Protein AF-A0A2N8KWW8-F1 (afdb_monomer)

Organism: NCBI:txid2070761

Foldseek 3Di:
DADPVCQVVADPDLPFLQQAQLCCVVVSGRDPLSCLSSLLVVVLLVQVCVVPVCQQVVQLADPRHSRGGNLCLQQVLQDPSLVVQCVDPVRVLSSQLSNQCSPDPVVQRDHNVCSVVVHSRDDDPDGRHNPNPPPPDDRFFDDDSAAEAEQADLVRLQVQQQHWHKYKAAFADWDWDADPPVRAIWIKGWRDPQLERGEIETEGNQLVVAAPDDDDRVSHRFMKIFTAHWHHWDWDDDPVGIGIYIYGYRNHHSRMDTDHPVVSVRVNVGGPPPDDDHDQHPVNVVVVVVVVVDPPPPPDDDDDDDDDDDDDDDDDDDDDDDDDPVRVVVVVVVVPDDDDDDDDDDDDDDDDDDDDDDDDDDDDDDDDDDDDDDDDDDDDPVVVVVVVVPD

Sequence (391 aa):
MYVDEIKDLGSAEAGHLNFQHPQRKSANPFGPTLDRFSLISLYVALKALRADQSLWRTTNSEVDAILFRANDFADPRSSPVFALLAANSALAADAKNFAVVCMASIANAPSLADFIAGRSIPQTTSAIAFNGTAANAPKLGYIGAYDVLSGSDYEQCLKHVGDKVEVIGRIVEVNLARIKGSNKPYIFVNFGNWRGQIFKAAIWPEGMAVLKNRPDKSWEGKWVSITGMMDPPYSKTTSRFSYTHLSINITANGQMTLISEAEAQRRMAGPGVGSRPPIASNQDALARIKDQAMPTRAAPAPRPSAPVPQYAAPTPRLASPPLTPNEAILAKIRATAPPAPTAQQPTARRAPSAPPTSQPRYTQRPPMPPSAGSHQQPEGFLSKLFKFLFK

Structure (mmCIF, N/CA/C/O backbone):
data_AF-A0A2N8KWW8-F1
#
_entry.id   AF-A0A2N8KWW8-F1
#
loop_
_atom_site.group_PDB
_atom_site.id
_atom_site.type_symbol
_atom_site.label_atom_id
_atom_site.label_alt_id
_atom_site.label_comp_id
_atom_site.label_asym_id
_atom_site.label_entity_id
_atom_site.label_seq_id
_atom_site.pdbx_PDB_ins_code
_atom_site.Cartn_x
_atom_site.Cartn_y
_atom_site.Cartn_z
_atom_site.occupancy
_atom_site.B_iso_or_equiv
_atom_site.auth_seq_id
_atom_site.auth_comp_id
_atom_site.auth_asym_id
_atom_site.auth_atom_id
_atom_site.pdbx_PDB_model_num
ATOM 1 N N . MET A 1 1 ? -2.263 -19.038 12.537 1.00 75.06 1 MET A N 1
ATOM 2 C CA . MET A 1 1 ? -3.276 -19.784 13.317 1.00 75.06 1 MET A CA 1
ATOM 3 C C . MET A 1 1 ? -2.716 -20.013 14.712 1.00 75.06 1 MET A C 1
ATOM 5 O O . MET A 1 1 ? -1.530 -20.305 14.809 1.00 75.06 1 MET A O 1
ATOM 9 N N . TYR A 1 2 ? -3.516 -19.816 15.760 1.00 84.38 2 TYR A N 1
ATOM 10 C CA . TYR A 1 2 ? -3.103 -20.076 17.143 1.00 84.38 2 TYR A CA 1
ATOM 11 C C . TYR A 1 2 ? -3.263 -21.554 17.494 1.00 84.38 2 TYR A C 1
ATOM 13 O O . TYR A 1 2 ? -4.260 -22.161 17.108 1.00 84.38 2 TYR A O 1
ATOM 21 N N . VAL A 1 3 ? -2.301 -22.089 18.240 1.00 86.94 3 VAL A N 1
ATOM 22 C CA . VAL A 1 3 ? -2.318 -23.442 18.803 1.00 86.94 3 VAL A CA 1
ATOM 23 C C . VAL A 1 3 ? -1.816 -23.320 20.240 1.00 86.94 3 VAL A C 1
ATOM 25 O O . VAL A 1 3 ? -0.727 -22.786 20.462 1.00 86.94 3 VAL A O 1
ATOM 28 N N . ASP A 1 4 ? -2.629 -23.744 21.207 1.00 89.69 4 ASP A N 1
ATOM 29 C CA . ASP A 1 4 ? -2.389 -23.482 22.634 1.00 89.69 4 ASP A CA 1
ATOM 30 C C . ASP A 1 4 ? -1.141 -24.210 23.151 1.00 89.69 4 ASP A C 1
ATOM 32 O O . ASP A 1 4 ? -0.355 -23.661 23.922 1.00 89.69 4 ASP A O 1
ATOM 36 N N . GLU A 1 5 ? -0.893 -25.409 22.626 1.00 92.75 5 GLU A N 1
ATOM 37 C CA . GLU A 1 5 ? 0.205 -26.302 22.994 1.00 92.75 5 GLU A CA 1
ATOM 38 C C . GLU A 1 5 ? 1.595 -25.734 22.670 1.00 92.75 5 GLU A C 1
ATOM 40 O O . GLU A 1 5 ? 2.597 -26.213 23.200 1.00 92.75 5 GLU A O 1
ATOM 45 N N . ILE A 1 6 ? 1.674 -24.718 21.804 1.00 88.56 6 ILE A N 1
ATOM 46 C CA . ILE A 1 6 ? 2.929 -24.070 21.397 1.00 88.56 6 ILE A CA 1
ATOM 47 C C . ILE A 1 6 ? 2.958 -22.574 21.725 1.00 88.56 6 ILE A C 1
ATOM 49 O O . ILE A 1 6 ? 3.754 -21.832 21.148 1.00 88.56 6 ILE A O 1
ATOM 53 N N . LYS A 1 7 ? 2.110 -22.115 22.656 1.00 85.81 7 LYS A N 1
ATOM 54 C CA . LYS A 1 7 ? 1.963 -20.688 22.984 1.00 85.81 7 LYS A CA 1
ATOM 55 C C . LYS A 1 7 ? 3.281 -19.983 23.351 1.00 85.81 7 LYS A C 1
ATOM 57 O O . LYS A 1 7 ? 3.486 -18.820 23.011 1.00 85.81 7 LYS A O 1
ATOM 62 N N . ASP A 1 8 ? 4.202 -20.716 23.975 1.00 86.75 8 ASP A N 1
ATOM 63 C CA . ASP A 1 8 ? 5.482 -20.191 24.460 1.00 86.75 8 ASP A CA 1
ATOM 64 C C . ASP A 1 8 ? 6.539 -20.022 23.349 1.00 86.75 8 ASP A C 1
ATOM 66 O O . ASP A 1 8 ? 7.590 -19.429 23.583 1.00 86.75 8 ASP A O 1
ATOM 70 N N . LEU A 1 9 ? 6.280 -20.521 22.130 1.00 84.38 9 LEU A N 1
ATOM 71 C CA . LEU A 1 9 ? 7.201 -20.388 20.990 1.00 84.38 9 LEU A CA 1
ATOM 72 C C . LEU A 1 9 ? 7.081 -19.039 20.265 1.00 84.38 9 LEU A C 1
ATOM 74 O O . LEU A 1 9 ? 7.962 -18.683 19.480 1.00 84.38 9 LEU A O 1
ATOM 78 N N . GLY A 1 10 ? 6.013 -18.279 20.521 1.00 80.81 10 GLY A N 1
ATOM 79 C CA . GLY A 1 10 ? 5.734 -17.035 19.808 1.00 80.81 10 GLY A CA 1
ATOM 80 C C . GLY A 1 10 ? 5.304 -17.249 18.350 1.00 80.81 10 GLY A C 1
ATOM 81 O O . GLY A 1 10 ? 5.198 -18.369 17.849 1.00 80.81 10 GLY A O 1
ATOM 82 N N . SER A 1 11 ? 5.023 -16.150 17.647 1.00 83.31 11 SER A N 1
ATOM 83 C CA . SER A 1 11 ? 4.563 -16.203 16.256 1.00 83.31 11 SER A CA 1
ATOM 84 C C . SER A 1 11 ? 5.757 -16.325 15.306 1.00 83.31 11 SER A C 1
ATOM 86 O O . SER A 1 11 ? 6.591 -15.424 15.244 1.00 83.31 11 SER A O 1
ATOM 88 N N . ALA A 1 12 ? 5.826 -17.409 14.528 1.00 81.38 12 ALA A N 1
ATOM 89 C CA . ALA A 1 12 ? 6.840 -17.567 13.475 1.00 81.38 12 ALA A CA 1
ATOM 90 C C . ALA A 1 12 ? 6.579 -16.649 12.263 1.00 81.38 12 ALA A C 1
ATOM 92 O O . ALA A 1 12 ? 7.508 -16.211 11.589 1.00 81.38 12 ALA A O 1
ATOM 93 N N . GLU A 1 13 ? 5.308 -16.318 12.019 1.00 79.88 13 GLU A N 1
ATOM 94 C CA . GLU A 1 13 ? 4.872 -15.394 10.975 1.00 79.88 13 GLU A CA 1
ATOM 95 C C . GLU A 1 13 ? 4.011 -14.290 11.589 1.00 79.88 13 GLU A C 1
ATOM 97 O O . GLU A 1 13 ? 3.099 -14.557 12.373 1.00 79.88 13 GLU A O 1
ATOM 102 N N . ALA A 1 14 ? 4.278 -13.035 11.234 1.00 80.12 14 ALA A N 1
ATOM 103 C CA . ALA A 1 14 ? 3.479 -11.904 11.708 1.00 80.12 14 ALA A CA 1
ATOM 104 C C . ALA A 1 14 ? 2.220 -11.661 10.848 1.00 80.12 14 ALA A C 1
ATOM 106 O O . ALA A 1 14 ? 1.288 -10.992 11.295 1.00 80.12 14 ALA A O 1
ATOM 107 N N . GLY A 1 15 ? 2.181 -12.210 9.626 1.00 86.00 15 GLY A N 1
ATOM 108 C CA . GLY A 1 15 ? 1.175 -11.917 8.601 1.00 86.00 15 GLY A CA 1
ATOM 109 C C . GLY A 1 15 ? 1.535 -10.691 7.751 1.00 86.00 15 GLY A C 1
ATOM 110 O O . GLY A 1 15 ? 2.679 -10.237 7.750 1.00 86.00 15 GLY A O 1
ATOM 111 N N . HIS A 1 16 ? 0.556 -10.117 7.049 1.00 89.81 16 HIS A N 1
ATOM 112 C CA . HIS A 1 16 ? 0.777 -8.966 6.167 1.00 89.81 16 HIS A CA 1
ATOM 113 C C . HIS A 1 16 ? 0.700 -7.623 6.917 1.00 89.81 16 HIS A C 1
ATOM 115 O O . HIS A 1 16 ? -0.252 -7.368 7.656 1.00 89.81 16 HIS A O 1
ATOM 121 N N . LEU A 1 17 ? 1.680 -6.739 6.704 1.00 91.50 17 LEU A N 1
ATOM 122 C CA . LEU A 1 17 ? 1.886 -5.522 7.506 1.00 91.50 17 LEU A CA 1
ATOM 123 C C . LEU A 1 17 ? 0.713 -4.529 7.443 1.00 91.50 17 LEU A C 1
ATOM 125 O O . LEU A 1 17 ? 0.381 -3.892 8.438 1.00 91.50 17 LEU A O 1
ATOM 129 N N . ASN A 1 18 ? 0.032 -4.451 6.296 1.00 94.25 18 ASN A N 1
ATOM 130 C CA . ASN A 1 18 ? -1.143 -3.587 6.100 1.00 94.25 18 ASN A CA 1
ATOM 131 C C . ASN A 1 18 ? -2.413 -4.067 6.829 1.00 94.25 18 ASN A C 1
ATOM 133 O O . ASN A 1 18 ? -3.456 -3.436 6.703 1.00 94.25 18 ASN A O 1
ATOM 137 N N . PHE A 1 19 ? -2.332 -5.149 7.608 1.00 94.88 19 PHE A N 1
ATOM 138 C CA . PHE A 1 19 ? -3.419 -5.641 8.463 1.00 94.88 19 PHE A CA 1
ATOM 139 C C . PHE A 1 19 ? -2.956 -5.876 9.908 1.00 94.88 19 PHE A C 1
ATOM 141 O O . PHE A 1 19 ? -3.649 -6.533 10.685 1.00 94.88 19 PHE A O 1
ATOM 148 N N . GLN A 1 20 ? -1.777 -5.367 10.279 1.00 93.75 20 GLN A N 1
ATOM 149 C CA . GLN A 1 20 ? -1.194 -5.552 11.604 1.00 93.75 20 GLN A CA 1
ATOM 150 C C . GLN A 1 20 ? -1.274 -4.292 12.452 1.00 93.75 20 GLN A C 1
ATOM 152 O O . GLN A 1 20 ? -1.068 -3.176 11.980 1.00 93.75 20 GLN A O 1
ATOM 157 N N . HIS A 1 21 ? -1.484 -4.506 13.747 1.00 95.25 21 HIS A N 1
ATOM 158 C CA . HIS A 1 21 ? -1.333 -3.463 14.747 1.00 95.25 21 HIS A CA 1
ATOM 159 C C . HIS A 1 21 ? 0.135 -2.989 14.801 1.00 95.25 21 HIS A C 1
ATOM 161 O O . HIS A 1 21 ? 1.027 -3.841 14.719 1.00 95.25 21 HIS A O 1
ATOM 167 N N . PRO A 1 22 ? 0.430 -1.692 15.031 1.00 93.31 22 PRO A N 1
ATOM 168 C CA . PRO A 1 22 ? 1.807 -1.173 15.049 1.00 93.31 22 PRO A CA 1
ATOM 169 C C . PRO A 1 22 ? 2.757 -1.908 16.011 1.00 93.31 22 PRO A C 1
ATOM 171 O O . PRO A 1 22 ? 3.926 -2.124 15.706 1.00 93.31 22 PRO A O 1
ATOM 174 N N . GLN A 1 23 ? 2.244 -2.359 17.159 1.00 92.44 23 GLN A N 1
ATOM 175 C CA . GLN A 1 23 ? 3.013 -3.123 18.155 1.00 92.44 23 GLN A CA 1
ATOM 176 C C . GLN A 1 23 ? 3.113 -4.633 17.872 1.00 92.44 23 GLN A C 1
ATOM 178 O O . GLN A 1 23 ? 3.723 -5.353 18.656 1.00 92.44 23 GLN A O 1
ATOM 183 N N . ARG A 1 24 ? 2.516 -5.156 16.788 1.00 91.06 24 ARG A N 1
ATOM 184 C CA . ARG A 1 24 ? 2.456 -6.609 16.532 1.00 91.06 24 ARG A CA 1
ATOM 185 C C . ARG A 1 24 ? 3.843 -7.240 16.493 1.00 91.06 24 ARG A C 1
ATOM 187 O O . ARG A 1 24 ? 4.048 -8.286 17.099 1.00 91.06 24 ARG A O 1
ATOM 194 N N . LYS A 1 25 ? 4.785 -6.592 15.804 1.00 87.62 25 LYS A N 1
ATOM 195 C CA . LYS A 1 25 ? 6.151 -7.098 15.646 1.00 87.62 25 LYS A CA 1
ATOM 196 C C . LYS A 1 25 ? 6.920 -7.108 16.968 1.00 87.62 25 LYS A C 1
ATOM 198 O O . LYS A 1 25 ? 7.564 -8.102 17.273 1.00 87.62 25 LYS A O 1
ATOM 203 N N . SER A 1 26 ? 6.866 -6.018 17.733 1.00 87.62 26 SER A N 1
ATOM 204 C CA . SER A 1 26 ? 7.620 -5.893 18.986 1.00 87.62 26 SER A CA 1
ATOM 205 C C . SER A 1 26 ? 7.031 -6.737 20.114 1.00 87.62 26 SER A C 1
ATOM 207 O O . SER A 1 26 ? 7.785 -7.309 20.891 1.00 87.62 26 SER A O 1
ATOM 209 N N . ALA A 1 27 ? 5.703 -6.847 20.191 1.00 88.25 27 ALA A N 1
ATOM 210 C CA . ALA A 1 27 ? 5.035 -7.662 21.201 1.00 88.25 27 ALA A CA 1
ATOM 211 C C . ALA A 1 27 ? 5.048 -9.166 20.872 1.00 88.25 27 ALA A C 1
ATOM 213 O O . ALA A 1 27 ? 4.848 -9.970 21.774 1.00 88.25 27 ALA A O 1
ATOM 214 N N . ASN A 1 28 ? 5.230 -9.532 19.593 1.00 88.50 28 ASN A N 1
ATOM 215 C CA . ASN A 1 28 ? 5.163 -10.899 19.063 1.00 88.50 28 ASN A CA 1
ATOM 216 C C . ASN A 1 28 ? 4.074 -11.778 19.726 1.00 88.50 28 ASN A C 1
ATOM 218 O O . ASN A 1 28 ? 4.371 -12.872 20.213 1.00 88.50 28 ASN A O 1
ATOM 222 N N . PRO A 1 29 ? 2.813 -11.305 19.803 1.00 86.00 29 PRO A N 1
ATOM 223 C CA . PRO A 1 29 ? 1.787 -12.021 20.534 1.00 86.00 29 PRO A CA 1
ATOM 224 C C . PRO A 1 29 ? 1.451 -13.320 19.811 1.00 86.00 29 PRO A C 1
ATOM 226 O O . PRO A 1 29 ? 1.220 -13.340 18.598 1.00 86.00 29 PRO A O 1
ATOM 229 N N . PHE A 1 30 ? 1.350 -14.391 20.584 1.00 88.75 30 PHE A N 1
ATOM 230 C CA . PHE A 1 30 ? 0.901 -15.681 20.098 1.00 88.75 30 PHE A CA 1
ATOM 231 C C . PHE A 1 30 ? -0.111 -16.251 21.094 1.00 88.75 30 PHE A C 1
ATOM 233 O O . PHE A 1 30 ? 0.218 -16.912 22.070 1.00 88.75 30 PHE A O 1
ATOM 240 N N . GLY A 1 31 ? -1.365 -15.865 20.878 1.00 89.25 31 GLY A N 1
ATOM 241 C CA . GLY A 1 31 ? -2.487 -16.118 21.776 1.00 89.25 31 GLY A CA 1
ATOM 242 C C . GLY A 1 31 ? -3.810 -16.028 21.017 1.00 89.25 31 GLY A C 1
ATOM 243 O O . GLY A 1 31 ? -3.828 -15.499 19.905 1.00 89.25 31 GLY A O 1
ATOM 244 N N . PRO A 1 32 ? -4.943 -16.437 21.608 1.00 90.12 32 PRO A N 1
ATOM 245 C CA . PRO A 1 32 ? -6.244 -16.501 20.927 1.00 90.12 32 PRO A CA 1
ATOM 246 C C . PRO A 1 32 ? -6.781 -15.135 20.457 1.00 90.12 32 PRO A C 1
ATOM 248 O O . PRO A 1 32 ? -7.783 -15.053 19.753 1.00 90.12 32 PRO A O 1
ATOM 251 N N . THR A 1 33 ? -6.134 -14.039 20.851 1.00 91.69 33 THR A N 1
ATOM 252 C CA . THR A 1 33 ? -6.513 -12.664 20.518 1.00 91.69 33 THR A CA 1
ATOM 253 C C . THR A 1 33 ? -5.731 -12.079 19.341 1.00 91.69 33 THR A C 1
ATOM 255 O O . THR A 1 33 ? -5.998 -10.938 18.959 1.00 91.69 33 THR A O 1
ATOM 258 N N . LEU A 1 34 ? -4.794 -12.832 18.744 1.00 89.81 34 LEU A N 1
ATOM 259 C CA . LEU A 1 34 ? -3.840 -12.309 17.757 1.00 89.81 34 LEU A CA 1
ATOM 260 C C . LEU A 1 34 ? -4.501 -11.668 16.520 1.00 89.81 34 LEU A C 1
ATOM 262 O O . LEU A 1 34 ? -3.946 -10.732 15.948 1.00 89.81 34 LEU A O 1
ATOM 266 N N . ASP A 1 35 ? -5.695 -12.130 16.139 1.00 92.69 35 ASP A N 1
ATOM 267 C CA . ASP A 1 35 ? -6.401 -11.706 14.923 1.00 92.69 35 ASP A CA 1
ATOM 268 C C . ASP A 1 35 ? -7.452 -10.615 15.179 1.00 92.69 35 ASP A C 1
ATOM 270 O O . ASP A 1 35 ? -8.129 -10.159 14.262 1.00 92.69 35 ASP A O 1
ATOM 274 N N . ARG A 1 36 ? -7.600 -10.138 16.422 1.00 95.75 36 ARG A N 1
ATOM 275 C CA . ARG A 1 36 ? -8.601 -9.109 16.751 1.00 95.75 36 ARG A CA 1
ATOM 276 C C . ARG A 1 36 ? -8.416 -7.833 15.934 1.00 95.75 36 ARG A C 1
ATOM 278 O O . ARG A 1 36 ? -9.376 -7.317 15.368 1.00 95.75 36 ARG A O 1
ATOM 285 N N . PHE A 1 37 ? -7.179 -7.349 15.834 1.00 96.81 37 PHE A N 1
ATOM 286 C CA . PHE A 1 37 ? -6.881 -6.128 15.089 1.00 96.81 37 PHE A CA 1
ATOM 287 C C . PHE A 1 37 ? -7.155 -6.274 13.587 1.00 96.81 37 PHE A C 1
ATOM 289 O O . PHE A 1 37 ? -7.789 -5.401 12.997 1.00 96.81 37 PHE A O 1
ATOM 296 N N . SER A 1 38 ? -6.706 -7.372 12.969 1.00 95.62 38 SER A N 1
ATOM 297 C CA . SER A 1 38 ? -6.896 -7.608 11.534 1.00 95.62 38 SER A CA 1
ATOM 298 C C . SER A 1 38 ? -8.380 -7.741 11.191 1.00 95.62 38 SER A C 1
ATOM 300 O O . SER A 1 38 ? -8.834 -7.154 10.211 1.00 95.62 38 SER A O 1
ATOM 302 N N . LEU A 1 39 ? -9.162 -8.416 12.039 1.00 96.94 39 LEU A N 1
ATOM 303 C CA . LEU A 1 39 ? -10.614 -8.518 11.888 1.00 96.94 39 LEU A CA 1
ATOM 304 C C . LEU A 1 39 ? -11.313 -7.154 11.974 1.00 96.94 39 LEU A C 1
ATOM 306 O O . LEU A 1 39 ? -12.190 -6.871 11.160 1.00 96.94 39 LEU A O 1
ATOM 310 N N . ILE A 1 40 ? -10.913 -6.289 12.913 1.00 98.31 40 ILE A N 1
ATOM 311 C CA . ILE A 1 40 ? -11.449 -4.921 13.012 1.00 98.31 40 ILE A CA 1
ATOM 312 C C . ILE A 1 40 ? -11.065 -4.101 11.775 1.00 98.31 40 ILE A C 1
ATOM 314 O O . ILE A 1 40 ? -11.927 -3.455 11.183 1.00 98.31 40 ILE A O 1
ATOM 318 N N . SER A 1 41 ? -9.801 -4.162 11.349 1.00 97.75 41 SER A N 1
ATOM 319 C CA . SER A 1 41 ? -9.313 -3.467 10.152 1.00 97.75 41 SER A CA 1
ATOM 320 C C . SER A 1 41 ? -10.125 -3.840 8.907 1.00 97.75 41 SER A C 1
ATOM 322 O O . SER A 1 41 ? -10.614 -2.962 8.191 1.00 97.75 41 SER A O 1
ATOM 324 N N . LEU A 1 42 ? -10.349 -5.143 8.694 1.00 97.56 42 LEU A N 1
ATOM 325 C CA . LEU A 1 42 ? -11.170 -5.662 7.599 1.00 97.56 42 LEU A CA 1
ATOM 326 C C . LEU A 1 42 ? -12.628 -5.214 7.715 1.00 97.56 42 LEU A C 1
ATOM 328 O O . LEU A 1 42 ? -13.204 -4.765 6.727 1.00 97.56 42 LEU A O 1
ATOM 332 N N . TYR A 1 43 ? -13.221 -5.291 8.908 1.00 98.12 43 TYR A N 1
ATOM 333 C CA . TYR A 1 43 ? -14.592 -4.839 9.136 1.00 98.12 43 TYR A CA 1
ATOM 334 C C . TYR A 1 43 ? -14.773 -3.358 8.779 1.00 98.12 43 TYR A C 1
ATOM 336 O O . TYR A 1 43 ? -15.686 -3.021 8.023 1.00 98.12 43 TYR A O 1
ATOM 344 N N . VAL A 1 44 ? -13.888 -2.481 9.267 1.00 98.12 44 VAL A N 1
ATOM 345 C CA . VAL A 1 44 ? -13.952 -1.040 8.980 1.00 98.12 44 VAL A CA 1
ATOM 346 C C . VAL A 1 44 ? -13.769 -0.782 7.485 1.00 98.12 44 VAL A C 1
ATOM 348 O O . VAL A 1 44 ? -14.538 -0.016 6.906 1.00 98.12 44 VAL A O 1
ATOM 351 N N . ALA A 1 45 ? -12.816 -1.458 6.836 1.00 97.50 45 ALA A N 1
ATOM 352 C CA . ALA A 1 45 ? -12.591 -1.319 5.400 1.00 97.50 45 ALA A CA 1
ATOM 353 C C . ALA A 1 45 ? -13.815 -1.750 4.572 1.00 97.50 45 ALA A C 1
ATOM 355 O O . ALA A 1 45 ? -14.252 -1.019 3.683 1.00 97.50 45 ALA A O 1
ATOM 356 N N . LEU A 1 46 ? -14.421 -2.897 4.890 1.00 97.12 46 LEU A N 1
ATOM 357 C CA . LEU A 1 46 ? -15.613 -3.394 4.197 1.00 97.12 46 LEU A CA 1
ATOM 358 C C . LEU A 1 46 ? -16.833 -2.500 4.443 1.00 97.12 46 LEU A C 1
ATOM 360 O O . LEU A 1 46 ? -17.583 -2.208 3.511 1.00 97.12 46 LEU A O 1
ATOM 364 N N . LYS A 1 47 ? -17.024 -2.023 5.678 1.00 97.69 47 LYS A N 1
ATOM 365 C CA . LYS A 1 47 ? -18.106 -1.087 6.006 1.00 97.69 47 LYS A CA 1
ATOM 366 C C . LYS A 1 47 ? -17.940 0.237 5.260 1.00 97.69 47 LYS A C 1
ATOM 368 O O . LYS A 1 47 ? -18.929 0.753 4.741 1.00 97.69 47 LYS A O 1
ATOM 373 N N . ALA A 1 48 ? -16.711 0.741 5.154 1.00 97.56 48 ALA A N 1
ATOM 374 C CA . ALA A 1 48 ? -16.395 1.938 4.388 1.00 97.56 48 ALA A CA 1
ATOM 375 C C . ALA A 1 48 ? -16.680 1.754 2.892 1.00 97.56 48 ALA A C 1
ATOM 377 O O . ALA A 1 48 ? -17.392 2.567 2.314 1.00 97.56 48 ALA A O 1
ATOM 378 N N . LEU A 1 49 ? -16.226 0.653 2.285 1.00 96.38 49 LEU A N 1
ATOM 379 C CA . LEU A 1 49 ? -16.477 0.353 0.868 1.00 96.38 49 LEU A CA 1
ATOM 380 C C . LEU A 1 49 ? -17.963 0.146 0.551 1.00 96.38 49 LEU A C 1
ATOM 382 O O . LEU A 1 49 ? -18.414 0.481 -0.543 1.00 96.38 49 LEU A O 1
ATOM 386 N N . ARG A 1 50 ? -18.738 -0.383 1.506 1.00 97.06 50 ARG A N 1
ATOM 387 C CA . ARG A 1 50 ? -20.197 -0.487 1.383 1.00 97.06 50 ARG A CA 1
ATOM 388 C C . ARG A 1 50 ? -20.873 0.887 1.398 1.00 97.06 50 ARG A C 1
ATOM 390 O O . ARG A 1 50 ? -21.867 1.067 0.704 1.00 97.06 50 ARG A O 1
ATOM 397 N N . ALA A 1 51 ? -20.364 1.822 2.200 1.00 96.00 51 ALA A N 1
ATOM 398 C CA . ALA A 1 51 ? -20.893 3.181 2.283 1.00 96.00 51 ALA A CA 1
ATOM 399 C C . ALA A 1 51 ? -20.463 4.047 1.085 1.00 96.00 51 ALA A C 1
ATOM 401 O O . ALA A 1 51 ? -21.261 4.834 0.586 1.00 96.00 51 ALA A O 1
ATOM 402 N N . ASP A 1 52 ? -19.225 3.885 0.615 1.00 94.75 52 ASP A N 1
ATOM 403 C CA . ASP A 1 52 ? -18.673 4.594 -0.535 1.00 94.75 52 ASP A CA 1
ATOM 404 C C . ASP A 1 52 ? -17.659 3.723 -1.298 1.00 94.75 52 ASP A C 1
ATOM 406 O O . ASP A 1 52 ? -16.502 3.551 -0.909 1.00 94.75 52 ASP A O 1
ATOM 410 N N . GLN A 1 53 ? -18.086 3.209 -2.452 1.00 93.62 53 GLN A N 1
ATOM 411 C CA . GLN A 1 53 ? -17.250 2.383 -3.327 1.00 93.62 53 GLN A CA 1
ATOM 412 C C . GLN A 1 53 ? -16.127 3.181 -4.012 1.00 93.62 53 GLN A C 1
ATOM 414 O O . GLN A 1 53 ? -15.179 2.594 -4.544 1.00 93.62 53 GLN A O 1
ATOM 419 N N . SER A 1 54 ? -16.214 4.516 -4.044 1.00 91.88 54 SER A N 1
ATOM 420 C CA . SER A 1 54 ? -15.169 5.366 -4.619 1.00 91.88 54 SER A CA 1
ATOM 421 C C . SER A 1 54 ? -13.873 5.310 -3.802 1.00 91.88 54 SER A C 1
ATOM 423 O O . SER A 1 54 ? -12.791 5.418 -4.386 1.00 91.88 54 SER A O 1
ATOM 425 N N . LEU A 1 55 ? -13.966 5.001 -2.499 1.00 92.88 55 LEU A N 1
ATOM 426 C CA . LEU A 1 55 ? -12.828 4.843 -1.587 1.00 92.88 55 LEU A CA 1
ATOM 427 C C . LEU A 1 55 ? -11.815 3.796 -2.055 1.00 92.88 55 LEU A C 1
ATOM 429 O O . LEU A 1 55 ? -10.619 3.987 -1.839 1.00 92.88 55 LEU A O 1
ATOM 433 N N . TRP A 1 56 ? -12.260 2.752 -2.769 1.00 90.81 56 TRP A N 1
ATOM 434 C CA . TRP A 1 56 ? -11.357 1.768 -3.380 1.00 90.81 56 TRP A CA 1
ATOM 435 C C . TRP A 1 56 ? -10.326 2.433 -4.304 1.00 90.81 56 TRP A C 1
ATOM 437 O O . TRP A 1 56 ? -9.172 2.035 -4.426 1.00 90.81 56 TRP A O 1
ATOM 447 N N . ARG A 1 57 ? -10.753 3.478 -5.015 1.00 85.25 57 ARG A N 1
ATOM 448 C CA . ARG A 1 57 ? -9.893 4.192 -5.961 1.00 85.25 57 ARG A CA 1
ATOM 449 C C . ARG A 1 57 ? -9.087 5.259 -5.248 1.00 85.25 57 ARG A C 1
ATOM 451 O O . ARG A 1 57 ? -7.888 5.343 -5.472 1.00 85.25 57 ARG A O 1
ATOM 458 N N . THR A 1 58 ? -9.747 6.047 -4.405 1.00 87.88 58 THR A N 1
ATOM 459 C CA . THR A 1 58 ? -9.152 7.203 -3.721 1.00 87.88 58 THR A CA 1
ATOM 460 C C . THR A 1 58 ? -8.028 6.803 -2.773 1.00 87.88 58 THR A C 1
ATOM 462 O O . THR A 1 58 ? -7.115 7.584 -2.537 1.00 87.88 58 THR A O 1
ATOM 465 N N . THR A 1 59 ? -8.068 5.578 -2.251 1.00 88.81 59 THR A N 1
ATOM 466 C CA . THR A 1 59 ? -7.017 5.041 -1.381 1.00 88.81 59 THR A CA 1
ATOM 467 C C . THR A 1 59 ? -6.073 4.080 -2.099 1.00 88.81 59 THR A C 1
ATOM 469 O O . THR A 1 59 ? -5.236 3.458 -1.449 1.00 88.81 59 THR A O 1
ATOM 472 N N . ASN A 1 60 ? -6.151 3.971 -3.429 1.00 85.88 60 ASN A N 1
ATOM 473 C CA . ASN A 1 60 ? -5.291 3.113 -4.248 1.00 85.88 60 ASN A CA 1
ATOM 474 C C . ASN A 1 60 ? -5.301 1.652 -3.769 1.00 85.88 60 ASN A C 1
ATOM 476 O O . ASN A 1 60 ? -4.247 1.051 -3.567 1.00 85.88 60 ASN A O 1
ATOM 480 N N . SER A 1 61 ? -6.495 1.114 -3.536 1.00 87.81 61 SER A N 1
ATOM 481 C CA . SER A 1 61 ? -6.691 -0.220 -2.981 1.00 87.81 61 SER A CA 1
ATOM 482 C C . SER A 1 61 ? -6.158 -1.330 -3.882 1.00 87.81 61 SER A C 1
ATOM 484 O O . SER A 1 61 ? -6.263 -1.281 -5.114 1.00 87.81 61 SER A O 1
ATOM 486 N N . GLU A 1 62 ? -5.644 -2.375 -3.246 1.00 84.19 62 GLU A N 1
ATOM 487 C CA . GLU A 1 62 ? -5.160 -3.602 -3.873 1.00 84.19 62 GLU A CA 1
ATOM 488 C C . GLU A 1 62 ? -5.362 -4.811 -2.950 1.00 84.19 62 GLU A C 1
ATOM 490 O O . GLU A 1 62 ? -5.837 -4.680 -1.822 1.00 84.19 62 GLU A O 1
ATOM 495 N N . VAL A 1 63 ? -4.995 -6.003 -3.430 1.00 81.00 63 VAL A N 1
ATOM 496 C CA . VAL A 1 63 ? -5.168 -7.273 -2.700 1.00 81.00 63 VAL A CA 1
ATOM 497 C C . VAL A 1 63 ? -4.473 -7.247 -1.333 1.00 81.00 63 VAL A C 1
ATOM 499 O O . VAL A 1 63 ? -5.016 -7.750 -0.355 1.00 81.00 63 VAL A O 1
ATOM 502 N N . ASP A 1 64 ? -3.319 -6.586 -1.256 1.00 85.50 64 ASP A N 1
ATOM 503 C CA . ASP A 1 64 ? -2.478 -6.516 -0.059 1.00 85.50 64 ASP A CA 1
ATOM 504 C C . ASP A 1 64 ? -2.644 -5.209 0.740 1.00 85.50 64 ASP A C 1
ATOM 506 O O . ASP A 1 64 ? -1.974 -4.994 1.754 1.00 85.50 64 ASP A O 1
ATOM 510 N N . ALA A 1 65 ? -3.536 -4.317 0.299 1.00 88.44 65 ALA A N 1
ATOM 511 C CA . ALA A 1 65 ? -3.865 -3.060 0.967 1.00 88.44 65 ALA A CA 1
ATOM 512 C C . ALA A 1 65 ? -5.284 -2.621 0.575 1.00 88.44 65 ALA A C 1
ATOM 514 O O . ALA A 1 65 ? -5.468 -1.866 -0.378 1.00 88.44 65 ALA A O 1
ATOM 515 N N . ILE A 1 66 ? -6.305 -3.105 1.295 1.00 93.06 66 ILE A N 1
ATOM 516 C CA . ILE A 1 66 ? -7.709 -2.828 0.939 1.00 93.06 66 ILE A CA 1
ATOM 517 C C . ILE A 1 66 ? -8.048 -1.347 1.093 1.00 93.06 66 ILE A C 1
ATOM 519 O O . ILE A 1 66 ? -8.690 -0.781 0.225 1.00 93.06 66 ILE A O 1
ATOM 523 N N . LEU A 1 67 ? -7.683 -0.717 2.202 1.00 94.12 67 LEU A N 1
ATOM 524 C CA . LEU A 1 67 ? -8.019 0.690 2.452 1.00 94.12 67 LEU A CA 1
ATOM 525 C C . LEU A 1 67 ? -6.899 1.363 3.233 1.00 94.12 67 LEU A C 1
ATOM 527 O O . LEU A 1 67 ? -6.432 2.439 2.874 1.00 94.12 67 LEU A O 1
ATOM 531 N N . PHE A 1 68 ? -6.449 0.678 4.278 1.00 95.44 68 PHE A N 1
ATOM 532 C CA . PHE A 1 68 ? -5.381 1.124 5.150 1.00 95.44 68 PHE A CA 1
ATOM 533 C C . PHE A 1 68 ? -4.043 0.500 4.765 1.00 95.44 68 PHE A C 1
ATOM 535 O O . PHE A 1 68 ? -3.970 -0.605 4.220 1.00 95.44 68 PHE A O 1
ATOM 542 N N . ARG A 1 69 ? -2.977 1.210 5.113 1.00 93.56 69 ARG A N 1
ATOM 543 C CA . ARG A 1 69 ? -1.590 0.753 5.081 1.00 93.56 69 ARG A CA 1
ATOM 544 C C . ARG A 1 69 ? -1.003 0.840 6.482 1.00 93.56 69 ARG A C 1
ATOM 546 O O . ARG A 1 69 ? -1.520 1.543 7.344 1.00 93.56 69 ARG A O 1
ATOM 553 N N . ALA A 1 70 ? 0.132 0.186 6.698 1.00 94.06 70 ALA A N 1
ATOM 554 C CA . ALA A 1 70 ? 0.813 0.194 7.995 1.00 94.06 70 ALA A CA 1
ATOM 555 C C . ALA A 1 70 ? 1.066 1.612 8.552 1.00 94.06 70 ALA A C 1
ATOM 557 O O . ALA A 1 70 ? 0.913 1.853 9.748 1.00 94.06 70 ALA A O 1
ATOM 558 N N . ASN A 1 71 ? 1.390 2.568 7.673 1.00 92.88 71 ASN A N 1
ATOM 559 C CA . ASN A 1 71 ? 1.587 3.973 8.043 1.00 92.88 71 ASN A CA 1
ATOM 560 C C . ASN A 1 71 ? 0.309 4.639 8.583 1.00 92.88 71 ASN A C 1
ATOM 562 O O . ASN A 1 71 ? 0.412 5.507 9.444 1.00 92.88 71 ASN A O 1
ATOM 566 N N . ASP A 1 72 ? -0.877 4.225 8.123 1.00 94.94 72 ASP A N 1
ATOM 567 C CA . ASP A 1 72 ? -2.149 4.754 8.626 1.00 94.94 72 ASP A CA 1
ATOM 568 C C . ASP A 1 72 ? -2.399 4.320 10.071 1.00 94.94 72 ASP A C 1
ATOM 570 O O . ASP A 1 72 ? -2.917 5.093 10.867 1.00 94.94 72 ASP A O 1
ATOM 574 N N . PHE A 1 73 ? -2.007 3.097 10.435 1.00 95.56 73 PHE A N 1
ATOM 575 C CA . PHE A 1 73 ? -2.140 2.611 11.810 1.00 95.56 73 PHE A CA 1
ATOM 576 C C . PHE A 1 73 ? -1.078 3.193 12.737 1.00 95.56 73 PHE A C 1
ATOM 578 O O . PHE A 1 73 ? -1.332 3.367 13.925 1.00 95.56 73 PHE A O 1
ATOM 585 N N . ALA A 1 74 ? 0.119 3.459 12.214 1.00 93.12 74 ALA A N 1
ATOM 586 C CA . ALA A 1 74 ? 1.221 3.995 13.003 1.00 93.12 74 ALA A CA 1
ATOM 587 C C . ALA A 1 74 ? 0.993 5.462 13.401 1.00 93.12 74 ALA A C 1
ATOM 589 O O . ALA A 1 74 ? 1.394 5.865 14.491 1.00 93.12 74 ALA A O 1
ATOM 590 N N . ASP A 1 75 ? 0.325 6.243 12.546 1.00 91.81 75 ASP A N 1
ATOM 591 C CA . ASP A 1 75 ? -0.115 7.603 12.862 1.00 91.81 75 ASP A CA 1
ATOM 592 C C . ASP A 1 75 ? -1.541 7.866 12.333 1.00 91.81 75 ASP A C 1
ATOM 594 O O . ASP A 1 75 ? -1.730 8.524 11.302 1.00 91.81 75 ASP A O 1
ATOM 598 N N . PRO A 1 76 ? -2.579 7.374 13.038 1.00 93.75 76 PRO A N 1
ATOM 599 C CA . PRO A 1 76 ? -3.958 7.489 12.577 1.00 93.75 76 PRO A CA 1
ATOM 600 C C . PRO A 1 76 ? -4.479 8.928 12.617 1.00 93.75 76 PRO A C 1
ATOM 602 O O . PRO A 1 76 ? -5.446 9.236 11.926 1.00 93.75 76 PRO A O 1
ATOM 605 N N . ARG A 1 77 ? -3.850 9.835 13.382 1.00 91.38 77 ARG A N 1
ATOM 606 C CA . ARG A 1 77 ? -4.257 11.250 13.453 1.00 91.38 77 ARG A CA 1
ATOM 607 C C . ARG A 1 77 ? -3.900 12.013 12.180 1.00 91.38 77 ARG A C 1
ATOM 609 O O . ARG A 1 77 ? -4.670 12.874 11.759 1.00 91.38 77 ARG A O 1
ATOM 616 N N . SER A 1 78 ? -2.762 11.675 11.578 1.00 89.81 78 SER A N 1
ATOM 617 C CA . SER A 1 78 ? -2.274 12.281 10.333 1.00 89.81 78 SER A CA 1
ATOM 618 C C . SER A 1 78 ? -2.673 11.491 9.081 1.00 89.81 78 SER A C 1
ATOM 620 O O . SER A 1 78 ? -2.340 11.901 7.970 1.00 89.81 78 SER A O 1
ATOM 622 N N . SER A 1 79 ? -3.350 10.348 9.236 1.00 92.50 79 SER A N 1
ATOM 623 C CA . SER A 1 79 ? -3.735 9.481 8.120 1.00 92.50 79 SER A CA 1
ATOM 624 C C . SER A 1 79 ? -4.837 10.122 7.262 1.00 92.50 79 SER A C 1
ATOM 626 O O . SER A 1 79 ? -5.938 10.384 7.764 1.00 92.50 79 SER A O 1
ATOM 628 N N . PRO A 1 80 ? -4.606 10.297 5.944 1.00 92.12 80 PRO A N 1
ATOM 629 C CA . PRO A 1 80 ? -5.645 10.755 5.026 1.00 92.12 80 PRO A CA 1
ATOM 630 C C . PRO A 1 80 ? -6.840 9.801 4.978 1.00 92.12 80 PRO A C 1
ATOM 632 O O . PRO A 1 80 ? -7.975 10.246 4.849 1.00 92.12 80 PRO A O 1
ATOM 635 N N . VAL A 1 81 ? -6.601 8.492 5.113 1.00 94.81 81 VAL A N 1
ATOM 636 C CA . VAL A 1 81 ? -7.659 7.477 5.098 1.00 94.81 81 VAL A CA 1
ATOM 637 C C . VAL A 1 81 ? -8.566 7.647 6.310 1.00 94.81 81 VAL A C 1
ATOM 639 O O . VAL A 1 81 ? -9.780 7.750 6.150 1.00 94.81 81 VAL A O 1
ATOM 642 N N . PHE A 1 82 ? -8.002 7.754 7.516 1.00 96.25 82 PHE A N 1
ATOM 643 C CA . PHE A 1 82 ? -8.805 8.005 8.713 1.00 96.25 82 PHE A CA 1
ATOM 644 C C . PHE A 1 82 ? -9.556 9.339 8.644 1.00 96.25 82 PHE A C 1
ATOM 646 O O . PHE A 1 82 ? -10.730 9.380 9.009 1.00 96.25 82 PHE A O 1
ATOM 653 N N . ALA A 1 83 ? -8.933 10.401 8.122 1.00 94.75 83 ALA A N 1
ATOM 654 C CA . ALA A 1 83 ? -9.600 11.686 7.918 1.00 94.75 83 ALA A CA 1
ATOM 655 C C . ALA A 1 83 ? -10.796 11.577 6.952 1.00 94.75 83 ALA A C 1
ATOM 657 O O . ALA A 1 83 ? -11.877 12.086 7.254 1.00 94.75 83 ALA A O 1
ATOM 658 N N . LEU A 1 84 ? -10.635 10.861 5.832 1.00 94.25 84 LEU A N 1
ATOM 659 C CA . LEU A 1 84 ? -11.713 10.598 4.871 1.00 94.25 84 LEU A CA 1
ATOM 660 C C . LEU A 1 84 ? -12.877 9.836 5.516 1.00 94.25 84 LEU A C 1
ATOM 662 O O . LEU A 1 84 ? -14.034 10.216 5.338 1.00 94.25 84 LEU A O 1
ATOM 666 N N . LEU A 1 85 ? -12.589 8.788 6.294 1.00 96.12 85 LEU A N 1
ATOM 667 C CA . LEU A 1 85 ? -13.633 8.024 6.981 1.00 96.12 85 LEU A CA 1
ATOM 668 C C . LEU A 1 85 ? -14.324 8.843 8.073 1.00 96.12 85 LEU A C 1
ATOM 670 O O . LEU A 1 85 ? -15.538 8.753 8.233 1.00 96.12 85 LEU A O 1
ATOM 674 N N . ALA A 1 86 ? -13.572 9.664 8.805 1.00 94.75 86 ALA A N 1
ATOM 675 C CA . ALA A 1 86 ? -14.108 10.512 9.861 1.00 94.75 86 ALA A CA 1
ATOM 676 C C . ALA A 1 86 ? -15.035 11.622 9.346 1.00 94.75 86 ALA A C 1
ATOM 678 O O . ALA A 1 86 ? -15.931 12.048 10.075 1.00 94.75 86 ALA A O 1
ATOM 679 N N . ALA A 1 87 ? -14.840 12.072 8.103 1.00 93.81 87 ALA A N 1
ATOM 680 C CA . ALA A 1 87 ? -15.705 13.048 7.446 1.00 93.81 87 ALA A CA 1
ATOM 681 C C . ALA A 1 87 ? -17.070 12.464 7.029 1.00 93.81 87 ALA A C 1
ATOM 683 O O . ALA A 1 87 ? -18.023 13.213 6.821 1.00 93.81 87 ALA A O 1
ATOM 684 N N . ASN A 1 88 ? -17.193 11.137 6.930 1.00 94.19 88 ASN A N 1
ATOM 685 C CA . ASN A 1 88 ? -18.458 10.467 6.646 1.00 94.19 88 ASN A CA 1
ATOM 686 C C . ASN A 1 88 ? -19.197 10.153 7.958 1.00 94.19 88 ASN A C 1
ATOM 688 O O . ASN A 1 88 ? -18.733 9.348 8.766 1.00 94.19 88 ASN A O 1
ATOM 692 N N . SER A 1 89 ? -20.378 10.743 8.163 1.00 94.06 89 SER A N 1
ATOM 693 C CA . SER A 1 89 ? -21.153 10.598 9.406 1.00 94.06 89 SER A CA 1
ATOM 694 C C . SER A 1 89 ? -21.487 9.144 9.766 1.00 94.06 89 SER A C 1
ATOM 696 O O . SER A 1 89 ? -21.501 8.804 10.948 1.00 94.06 89 SER A O 1
ATOM 698 N N . ALA A 1 90 ? -21.681 8.266 8.776 1.00 94.56 90 ALA A N 1
ATOM 699 C CA . ALA A 1 90 ? -21.969 6.847 8.993 1.00 94.56 90 ALA A CA 1
ATOM 700 C C . ALA A 1 90 ? -20.740 6.025 9.431 1.00 94.56 90 ALA A C 1
ATOM 702 O O . ALA A 1 90 ? -20.891 4.904 9.924 1.00 94.56 90 ALA A O 1
ATOM 703 N N . LEU A 1 91 ? -19.531 6.562 9.239 1.00 96.25 91 LEU A N 1
ATOM 704 C CA . LEU A 1 91 ? -18.252 5.895 9.510 1.00 96.25 91 LEU A CA 1
ATOM 705 C C . LEU A 1 91 ? -17.449 6.587 10.619 1.00 96.25 91 LEU A C 1
ATOM 707 O O . LEU A 1 91 ? -16.517 5.996 11.159 1.00 96.25 91 LEU A O 1
ATOM 711 N N . ALA A 1 92 ? -17.817 7.813 10.996 1.00 95.19 92 ALA A N 1
ATOM 712 C CA . ALA A 1 92 ? -17.043 8.650 11.904 1.00 95.19 92 ALA A CA 1
ATOM 713 C C . ALA A 1 92 ? -16.783 8.009 13.274 1.00 95.19 92 ALA A C 1
ATOM 715 O O . ALA A 1 92 ? -15.686 8.144 13.816 1.00 95.19 92 ALA A O 1
ATOM 716 N N . ALA A 1 93 ? -17.768 7.299 13.831 1.00 95.00 93 ALA A N 1
ATOM 717 C CA . ALA A 1 93 ? -17.609 6.593 15.101 1.00 95.00 93 ALA A CA 1
ATOM 718 C C . ALA A 1 93 ? -16.610 5.429 14.986 1.00 95.00 93 ALA A C 1
ATOM 720 O O . ALA A 1 93 ? -15.698 5.327 15.803 1.00 95.00 93 ALA A O 1
ATOM 721 N N . ASP A 1 94 ? -16.722 4.603 13.940 1.00 96.44 94 ASP A N 1
ATOM 722 C CA . ASP A 1 94 ? -15.802 3.482 13.718 1.00 96.44 94 ASP A CA 1
ATOM 723 C C . ASP A 1 94 ? -14.384 3.970 13.421 1.00 96.44 94 ASP A C 1
ATOM 725 O O . ASP A 1 94 ? -13.426 3.402 13.934 1.00 96.44 94 ASP A O 1
ATOM 729 N N . ALA A 1 95 ? -14.237 5.045 12.640 1.00 96.31 95 ALA A N 1
ATOM 730 C CA . ALA A 1 95 ? -12.942 5.649 12.340 1.00 96.31 95 ALA A CA 1
ATOM 731 C C . ALA A 1 95 ? -12.246 6.139 13.618 1.00 96.31 95 ALA A C 1
ATOM 733 O O . ALA A 1 95 ? -11.073 5.840 13.837 1.00 96.31 95 ALA A O 1
ATOM 734 N N . LYS A 1 96 ? -12.980 6.834 14.500 1.00 95.38 96 LYS A N 1
ATOM 735 C CA . LYS A 1 96 ? -12.472 7.273 15.809 1.00 95.38 96 LYS A CA 1
ATOM 736 C C . LYS A 1 96 ? -12.099 6.083 16.688 1.00 95.38 96 LYS A C 1
ATOM 738 O O . LYS A 1 96 ? -10.967 6.019 17.159 1.00 95.38 96 LYS A O 1
ATOM 743 N N . ASN A 1 97 ? -13.005 5.123 16.864 1.00 96.62 97 ASN A N 1
ATOM 744 C CA . ASN A 1 97 ? -12.761 3.945 17.698 1.00 96.62 97 ASN A CA 1
ATOM 745 C C . ASN A 1 97 ? -11.573 3.126 17.184 1.00 96.62 97 ASN A C 1
ATOM 747 O O . ASN A 1 97 ? -10.739 2.680 17.967 1.00 96.62 97 ASN A O 1
ATOM 751 N N . PHE A 1 98 ? -11.453 2.951 15.869 1.00 97.62 98 PHE A N 1
ATOM 752 C CA . PHE A 1 98 ? -10.354 2.193 15.287 1.00 97.62 98 PHE A CA 1
ATOM 753 C C . PHE A 1 98 ? -9.017 2.934 15.393 1.00 97.62 98 PHE A C 1
ATOM 755 O O . PHE A 1 98 ? -8.006 2.310 15.706 1.00 97.62 98 PHE A O 1
ATOM 762 N N . ALA A 1 99 ? -9.005 4.262 15.240 1.00 96.38 99 ALA A N 1
ATOM 763 C CA . ALA A 1 99 ? -7.818 5.073 15.501 1.00 96.38 99 ALA A CA 1
ATOM 764 C C . ALA A 1 99 ? -7.354 4.943 16.961 1.00 96.38 99 ALA A C 1
ATOM 766 O O . ALA A 1 99 ? -6.157 4.805 17.214 1.00 96.38 99 ALA A O 1
ATOM 767 N N . VAL A 1 100 ? -8.288 4.916 17.921 1.00 95.75 100 VAL A N 1
ATOM 768 C CA . VAL A 1 100 ? -7.973 4.631 19.330 1.00 95.75 100 VAL A CA 1
ATOM 769 C C . VAL A 1 100 ? -7.340 3.246 19.482 1.00 95.75 100 VAL A C 1
ATOM 771 O O . VAL A 1 100 ? -6.305 3.120 20.133 1.00 95.75 100 VAL A O 1
ATOM 774 N N . VAL A 1 101 ? -7.919 2.219 18.852 1.00 96.69 101 VAL A N 1
ATOM 775 C CA . VAL A 1 101 ? -7.376 0.852 18.879 1.00 96.69 101 VAL A CA 1
ATOM 776 C C . VAL A 1 101 ? -5.956 0.797 18.306 1.00 96.69 101 VAL A C 1
ATOM 778 O O . VAL A 1 101 ? -5.132 0.091 18.867 1.00 96.69 101 VAL A O 1
ATOM 781 N N . CYS A 1 102 ? -5.643 1.559 17.252 1.00 95.81 102 CYS A N 1
ATOM 782 C CA . CYS A 1 102 ? -4.297 1.612 16.662 1.00 95.81 102 CYS A CA 1
ATOM 783 C C . CYS A 1 102 ? -3.238 2.226 17.595 1.00 95.81 102 CYS A C 1
ATOM 785 O O . CYS A 1 102 ? -2.068 1.857 17.522 1.00 95.81 102 CYS A O 1
ATOM 787 N N . MET A 1 103 ? -3.635 3.182 18.441 1.00 93.38 103 MET A N 1
ATOM 788 C CA . MET A 1 103 ? -2.731 3.876 19.370 1.00 93.38 103 MET A CA 1
ATOM 789 C C . MET A 1 103 ? -2.615 3.188 20.735 1.00 93.38 103 MET A C 1
ATOM 791 O O . MET A 1 103 ? -1.716 3.510 21.512 1.00 93.38 103 MET A O 1
ATOM 795 N N . ALA A 1 104 ? -3.545 2.293 21.061 1.00 93.31 104 ALA A N 1
ATOM 796 C CA . ALA A 1 104 ? -3.554 1.571 22.322 1.00 93.31 104 ALA A CA 1
ATOM 797 C C . ALA A 1 104 ? -2.516 0.436 22.340 1.00 93.31 104 ALA A C 1
ATOM 799 O O . ALA A 1 104 ? -1.868 0.118 21.345 1.00 93.31 104 ALA A O 1
ATOM 800 N N . SER A 1 105 ? -2.363 -0.205 23.501 1.00 93.25 105 SER A N 1
ATOM 801 C CA . SER A 1 105 ? -1.638 -1.474 23.566 1.00 93.25 105 SER A CA 1
ATOM 802 C C . SER A 1 105 ? -2.360 -2.535 22.736 1.00 93.25 105 SER A C 1
ATOM 804 O O . SER A 1 105 ? -3.579 -2.674 22.852 1.00 93.25 105 SER A O 1
ATOM 806 N N . ILE A 1 106 ? -1.617 -3.349 21.981 1.00 93.25 106 ILE A N 1
ATOM 807 C CA . ILE A 1 106 ? -2.185 -4.475 21.218 1.00 93.25 106 ILE A CA 1
ATOM 808 C C . ILE A 1 106 ? -2.975 -5.450 22.103 1.00 93.25 106 ILE A C 1
ATOM 810 O O . ILE A 1 106 ? -3.955 -6.041 21.653 1.00 93.25 106 ILE A O 1
ATOM 814 N N . ALA A 1 107 ? -2.592 -5.585 23.377 1.00 92.69 107 ALA A N 1
ATOM 815 C CA . ALA A 1 107 ? -3.293 -6.423 24.349 1.00 92.69 107 ALA A CA 1
ATOM 816 C C . ALA A 1 107 ? -4.722 -5.927 24.640 1.00 92.69 107 ALA A C 1
ATOM 818 O O . ALA A 1 107 ? -5.590 -6.718 25.004 1.00 92.69 107 ALA A O 1
ATOM 819 N N . ASN A 1 108 ? -4.973 -4.633 24.424 1.00 94.50 108 ASN A N 1
ATOM 820 C CA . ASN A 1 108 ? -6.263 -3.987 24.644 1.00 94.50 108 ASN A CA 1
ATOM 821 C C . ASN A 1 108 ? -7.124 -3.950 23.373 1.00 94.50 108 ASN A C 1
ATOM 823 O O . ASN A 1 108 ? -8.178 -3.317 23.375 1.00 94.50 108 ASN A O 1
ATOM 827 N N . ALA A 1 109 ? -6.703 -4.604 22.283 1.00 95.50 109 ALA A N 1
ATOM 828 C CA . ALA A 1 109 ? -7.536 -4.720 21.095 1.00 95.50 109 ALA A CA 1
ATOM 829 C C . ALA A 1 109 ? -8.845 -5.469 21.446 1.00 95.50 109 ALA A C 1
ATOM 831 O O . ALA A 1 109 ? -8.792 -6.616 21.926 1.00 95.50 109 ALA A O 1
ATOM 832 N N . PRO A 1 110 ? -10.023 -4.852 21.225 1.00 97.12 110 PRO A N 1
ATOM 833 C CA . PRO A 1 110 ? -11.303 -5.469 21.552 1.00 97.12 110 PRO A CA 1
ATOM 834 C C . PRO A 1 110 ? -11.596 -6.651 20.626 1.00 97.12 110 PRO A C 1
ATOM 836 O O . PRO A 1 110 ? -10.998 -6.799 19.560 1.00 97.12 110 PRO A O 1
ATOM 839 N N . SER A 1 111 ? -12.533 -7.514 21.022 1.00 97.25 111 SER A N 1
ATOM 840 C CA . SER A 1 111 ? -13.100 -8.477 20.076 1.00 97.25 111 SER A CA 1
ATOM 841 C C . SER A 1 111 ? -13.828 -7.733 18.947 1.00 97.25 111 SER A C 1
ATOM 843 O O . SER A 1 111 ? -14.269 -6.597 19.132 1.00 97.25 111 SER A O 1
ATOM 845 N N . LEU A 1 112 ? -14.003 -8.367 17.782 1.00 97.88 112 LEU A N 1
ATOM 846 C CA . LEU A 1 112 ? -14.781 -7.756 16.699 1.00 97.88 112 LEU A CA 1
ATOM 847 C C . LEU A 1 112 ? -16.220 -7.442 17.152 1.00 97.88 112 LEU A C 1
ATOM 849 O O . LEU A 1 112 ? -16.739 -6.374 16.847 1.00 97.88 112 LEU A O 1
ATOM 853 N N . ALA A 1 113 ? -16.844 -8.340 17.920 1.00 97.88 113 ALA A N 1
ATOM 854 C CA . ALA A 1 113 ? -18.197 -8.143 18.438 1.00 97.88 113 ALA A CA 1
ATOM 855 C C . ALA A 1 113 ? -18.292 -6.938 19.389 1.00 97.88 113 ALA A C 1
ATOM 857 O O . ALA A 1 113 ? -19.245 -6.164 19.308 1.00 97.88 113 ALA A O 1
ATOM 858 N N . ASP A 1 114 ? -17.298 -6.751 20.261 1.00 97.88 114 ASP A N 1
ATOM 859 C CA . ASP A 1 114 ? -17.260 -5.596 21.160 1.00 97.88 114 ASP A CA 1
ATOM 860 C C . ASP A 1 114 ? -16.977 -4.303 20.405 1.00 97.88 114 ASP A C 1
ATOM 862 O O . ASP A 1 114 ? -17.654 -3.309 20.654 1.00 97.88 114 ASP A O 1
ATOM 866 N N . PHE A 1 115 ? -16.072 -4.330 19.421 1.00 98.12 115 PHE A N 1
ATOM 867 C CA . PHE A 1 115 ? -15.813 -3.180 18.560 1.00 98.12 115 PHE A CA 1
ATOM 868 C C . PHE A 1 115 ? -17.085 -2.706 17.846 1.00 98.12 115 PHE A C 1
ATOM 870 O O . PHE A 1 115 ? -17.423 -1.525 17.912 1.00 98.12 115 PHE A O 1
ATOM 877 N N . ILE A 1 116 ? -17.824 -3.632 17.219 1.00 97.50 116 ILE A N 1
ATOM 878 C CA . ILE A 1 116 ? -19.088 -3.338 16.522 1.00 97.50 116 ILE A CA 1
ATOM 879 C C . ILE A 1 116 ? -20.124 -2.741 17.481 1.00 97.50 116 ILE A C 1
ATOM 881 O O . ILE A 1 116 ? -20.873 -1.844 17.100 1.00 97.50 116 ILE A O 1
ATOM 885 N N . ALA A 1 117 ? -20.162 -3.222 18.722 1.00 97.00 117 ALA A N 1
ATOM 886 C CA . ALA A 1 117 ? -21.077 -2.732 19.743 1.00 97.00 117 ALA A CA 1
ATOM 887 C C . ALA A 1 117 ? -20.580 -1.478 20.489 1.00 97.00 117 ALA A C 1
ATOM 889 O O . ALA A 1 117 ? -21.249 -1.031 21.419 1.00 97.00 117 ALA A O 1
ATOM 890 N N . GLY A 1 118 ? -19.409 -0.932 20.138 1.00 94.75 118 GLY A N 1
ATOM 891 C CA . GLY A 1 118 ? -18.804 0.205 20.837 1.00 94.75 118 GLY A CA 1
ATOM 892 C C . GLY A 1 118 ? -18.385 -0.096 22.282 1.00 94.75 118 GLY A C 1
ATOM 893 O O . GLY A 1 118 ? -18.251 0.822 23.087 1.00 94.75 118 GLY A O 1
ATOM 894 N N . ARG A 1 119 ? -18.188 -1.371 22.631 1.00 94.75 119 ARG A N 1
ATOM 895 C CA . ARG A 1 119 ? -17.750 -1.821 23.958 1.00 94.75 119 ARG A CA 1
ATOM 896 C C . ARG A 1 119 ? -16.255 -2.096 23.976 1.00 94.75 119 ARG A C 1
ATOM 898 O O . ARG A 1 119 ? -15.656 -2.414 22.952 1.00 94.75 119 ARG A O 1
ATOM 905 N N . SER A 1 120 ? -15.659 -2.001 25.165 1.00 92.38 120 SER A N 1
ATOM 906 C CA . SER A 1 120 ? -14.245 -2.331 25.394 1.00 92.38 120 SER A CA 1
ATOM 907 C C . SER A 1 120 ? -13.277 -1.582 24.468 1.00 92.38 120 SER A C 1
ATOM 909 O O . SER A 1 120 ? -12.162 -2.043 24.230 1.00 92.38 120 SER A O 1
ATOM 911 N N . ILE A 1 121 ? -13.694 -0.429 23.934 1.00 94.50 121 ILE A N 1
ATOM 912 C CA . ILE A 1 121 ? -12.812 0.452 23.177 1.00 94.50 121 ILE A CA 1
ATOM 913 C C . ILE A 1 121 ? -11.823 1.059 24.180 1.00 94.50 121 ILE A C 1
ATOM 915 O O . ILE A 1 121 ? -12.267 1.588 25.210 1.00 94.50 121 ILE A O 1
ATOM 919 N N . PRO A 1 122 ? -10.503 0.985 23.926 1.00 92.25 122 PRO A N 1
ATOM 920 C CA . PRO A 1 122 ? -9.515 1.606 24.799 1.00 92.25 122 PRO A CA 1
ATOM 921 C C . PRO A 1 122 ? -9.844 3.083 25.036 1.00 92.25 122 PRO A C 1
ATOM 923 O O . PRO A 1 122 ? -10.448 3.733 24.190 1.00 92.25 122 PRO A O 1
ATOM 926 N N . GLN A 1 123 ? -9.479 3.623 26.193 1.00 83.25 123 GLN A N 1
ATOM 927 C CA . GLN A 1 123 ? -9.717 5.035 26.494 1.00 83.25 123 GLN A CA 1
ATOM 928 C C . GLN A 1 123 ? -8.468 5.849 26.161 1.00 83.25 123 GLN A C 1
ATOM 930 O O . GLN A 1 123 ? -7.350 5.431 26.467 1.00 83.25 123 GLN A O 1
ATOM 935 N N . THR A 1 124 ? -8.651 7.016 25.544 1.00 74.19 124 THR A N 1
ATOM 936 C CA . THR A 1 124 ? -7.574 7.986 25.318 1.00 74.19 124 THR A CA 1
ATOM 937 C C . THR A 1 124 ? -7.818 9.216 26.174 1.00 74.19 124 THR A C 1
ATOM 939 O O . THR A 1 124 ? -8.943 9.685 26.306 1.00 74.19 124 THR A O 1
ATOM 942 N N . THR A 1 125 ? -6.753 9.783 26.732 1.00 63.41 125 THR A N 1
ATOM 943 C CA . THR A 1 125 ? -6.818 11.010 27.544 1.00 63.41 125 THR A CA 1
ATOM 944 C C . THR A 1 125 ? -7.100 12.270 26.718 1.00 63.41 125 THR A C 1
ATOM 946 O O . THR A 1 125 ? -7.322 13.339 27.277 1.00 63.41 125 THR A O 1
ATOM 949 N N . SER A 1 126 ? -7.101 12.177 25.386 1.00 68.50 126 SER A N 1
ATOM 950 C CA . SER A 1 126 ? -7.361 13.302 24.483 1.00 68.50 126 SER A CA 1
ATOM 951 C C . SER A 1 126 ? -8.282 12.894 23.341 1.00 68.50 126 SER A C 1
ATOM 953 O O . SER A 1 126 ? -8.181 11.775 22.828 1.00 68.50 126 SER A O 1
ATOM 955 N N . ALA A 1 127 ? -9.149 13.818 22.923 1.00 69.31 127 ALA A N 1
ATOM 956 C CA . ALA A 1 127 ? -10.009 13.636 21.762 1.00 69.31 127 ALA A CA 1
ATOM 957 C C . ALA A 1 127 ? -9.165 13.449 20.490 1.00 69.31 127 ALA A C 1
ATOM 959 O O . ALA A 1 127 ? -8.193 14.171 20.257 1.00 69.31 127 ALA A O 1
ATOM 960 N N . ILE A 1 128 ? -9.536 12.476 19.656 1.00 78.00 128 ILE A N 1
ATOM 961 C CA . ILE A 1 128 ? -8.905 12.289 18.349 1.00 78.00 128 ILE A CA 1
ATOM 962 C C . ILE A 1 128 ? -9.470 13.327 17.384 1.00 78.00 128 ILE A C 1
ATOM 964 O O . ILE A 1 128 ? -10.643 13.268 17.013 1.00 78.00 128 ILE A O 1
ATOM 968 N N . ALA A 1 129 ? -8.610 14.251 16.963 1.00 79.81 129 ALA A N 1
ATOM 969 C CA . ALA A 1 129 ? -8.842 15.112 15.816 1.00 79.81 129 ALA A CA 1
ATOM 970 C C . ALA A 1 129 ? -8.007 14.604 14.636 1.00 79.81 129 ALA A C 1
ATOM 972 O O . ALA A 1 129 ? -6.800 14.384 14.767 1.00 79.81 129 ALA A O 1
ATOM 973 N N . PHE A 1 130 ? -8.663 14.407 13.494 1.00 80.50 130 PHE A N 1
ATOM 974 C CA . PHE A 1 130 ? -8.010 14.019 12.249 1.00 80.50 130 PHE A CA 1
ATOM 975 C C . PHE A 1 130 ? -7.628 15.283 11.494 1.00 80.50 130 PHE A C 1
ATOM 977 O O . PHE A 1 130 ? -8.377 15.795 10.664 1.00 80.50 130 PHE A O 1
ATOM 984 N N . ASN A 1 131 ? -6.465 15.822 11.833 1.00 66.94 131 ASN A N 1
ATOM 985 C CA . ASN A 1 131 ? -5.927 16.981 11.146 1.00 66.94 131 ASN A CA 1
ATOM 986 C C . ASN A 1 131 ? -5.151 16.439 9.949 1.00 66.94 131 ASN A C 1
ATOM 988 O O . ASN A 1 131 ? -3.991 16.065 10.091 1.00 66.94 131 ASN A O 1
ATOM 992 N N . GLY A 1 132 ? -5.795 16.380 8.779 1.00 56.91 132 GLY A N 1
ATOM 993 C CA . GLY A 1 132 ? -5.251 15.782 7.549 1.00 56.91 132 GLY A CA 1
ATOM 994 C C . GLY A 1 132 ? -3.902 16.335 7.061 1.00 56.91 132 GLY A C 1
ATOM 995 O O . GLY A 1 132 ? -3.372 15.842 6.073 1.00 56.91 132 GLY A O 1
ATOM 996 N N . THR A 1 133 ? -3.330 17.321 7.751 1.00 51.53 133 THR A N 1
ATOM 997 C CA . THR A 1 133 ? -2.000 17.893 7.536 1.00 51.53 133 THR A CA 1
ATOM 998 C C . THR A 1 133 ? -1.545 18.645 8.798 1.00 51.53 133 THR A C 1
ATOM 1000 O O . THR A 1 133 ? -1.617 19.873 8.853 1.00 51.53 133 THR A O 1
ATOM 1003 N N . ALA A 1 134 ? -1.071 17.963 9.844 1.00 48.31 134 ALA A N 1
ATOM 1004 C CA . ALA A 1 134 ? -0.289 18.651 10.876 1.00 48.31 134 ALA A CA 1
ATOM 1005 C C . ALA A 1 134 ? 1.109 18.955 10.303 1.00 48.31 134 ALA A C 1
ATOM 1007 O O . ALA A 1 134 ? 1.990 18.101 10.304 1.00 48.31 134 ALA A O 1
ATOM 1008 N N . ALA A 1 135 ? 1.295 20.162 9.759 1.00 47.81 135 ALA A N 1
ATOM 1009 C CA . ALA A 1 135 ? 2.481 20.556 8.987 1.00 47.81 135 ALA A CA 1
ATOM 1010 C C . ALA A 1 135 ? 3.822 20.476 9.752 1.00 47.81 135 ALA A C 1
ATOM 1012 O O . ALA A 1 135 ? 4.868 20.453 9.113 1.00 47.81 135 ALA A O 1
ATOM 1013 N N . ASN A 1 136 ? 3.797 20.378 11.089 1.00 47.03 136 ASN A N 1
ATOM 1014 C CA . ASN A 1 136 ? 4.985 20.478 11.947 1.00 47.03 136 ASN A CA 1
ATOM 1015 C C . ASN A 1 136 ? 5.224 19.266 12.870 1.00 47.03 136 ASN A C 1
ATOM 1017 O O . ASN A 1 136 ? 6.086 19.334 13.743 1.00 47.03 136 ASN A O 1
ATOM 1021 N N . ALA A 1 137 ? 4.486 18.161 12.718 1.00 54.50 137 ALA A N 1
ATOM 1022 C CA . ALA A 1 137 ? 4.794 16.941 13.466 1.00 54.50 137 ALA A CA 1
ATOM 1023 C C . ALA A 1 137 ? 5.939 16.171 12.774 1.00 54.50 137 ALA A C 1
ATOM 1025 O O . ALA A 1 137 ? 5.917 16.051 11.543 1.00 54.50 137 ALA A O 1
ATOM 1026 N N . PRO A 1 138 ? 6.929 15.631 13.515 1.00 55.84 138 PRO A N 1
ATOM 1027 C CA . PRO A 1 138 ? 7.941 14.760 12.930 1.00 55.84 138 PRO A CA 1
ATOM 1028 C C . PRO A 1 138 ? 7.240 13.552 12.308 1.00 55.84 138 PRO A C 1
ATOM 1030 O O . PRO A 1 138 ? 6.671 12.713 13.006 1.00 55.84 138 PRO A O 1
ATOM 1033 N N . LYS A 1 139 ? 7.231 13.488 10.973 1.00 63.81 139 LYS A N 1
ATOM 1034 C CA . LYS A 1 139 ? 6.629 12.368 10.253 1.00 63.81 139 LYS A CA 1
ATOM 1035 C C . LYS A 1 139 ? 7.408 11.106 10.596 1.00 63.81 139 LYS A C 1
ATOM 1037 O O . LYS A 1 139 ? 8.622 11.069 10.401 1.00 63.81 139 LYS A O 1
ATOM 1042 N N . LEU A 1 140 ? 6.704 10.070 11.058 1.00 73.56 140 LEU A N 1
ATOM 1043 C CA . LEU A 1 140 ? 7.301 8.748 11.227 1.00 73.56 140 LEU A CA 1
ATOM 1044 C C . LEU A 1 140 ? 8.010 8.315 9.935 1.00 73.56 140 LEU A C 1
ATOM 1046 O O . LEU A 1 140 ? 7.575 8.648 8.822 1.00 73.56 140 LEU A O 1
ATOM 1050 N N . GLY A 1 141 ? 9.080 7.537 10.096 1.00 82.31 141 GLY A N 1
ATOM 1051 C CA . GLY A 1 141 ? 9.718 6.831 8.992 1.00 82.31 141 GLY A CA 1
ATOM 1052 C C . GLY A 1 141 ? 8.718 6.002 8.190 1.00 82.31 141 GLY A C 1
ATOM 1053 O O . GLY A 1 141 ? 7.663 5.622 8.700 1.00 82.31 141 GLY A O 1
ATOM 1054 N N . TYR A 1 142 ? 9.030 5.738 6.925 1.00 88.25 142 TYR A N 1
ATOM 1055 C CA . TYR A 1 142 ? 8.124 4.978 6.077 1.00 88.25 142 TYR A CA 1
ATOM 1056 C C . TYR A 1 142 ? 8.093 3.498 6.470 1.00 88.25 142 TYR A C 1
ATOM 1058 O O . TYR A 1 142 ? 9.128 2.838 6.566 1.00 88.25 142 TYR A O 1
ATOM 1066 N N . ILE A 1 143 ? 6.883 2.974 6.665 1.00 89.12 143 ILE A N 1
ATOM 1067 C CA . ILE A 1 143 ? 6.628 1.571 6.988 1.00 89.12 143 ILE A CA 1
ATOM 1068 C C . ILE A 1 143 ? 6.086 0.869 5.736 1.00 89.12 143 ILE A C 1
ATOM 1070 O O . ILE A 1 143 ? 4.878 0.854 5.492 1.00 89.12 143 ILE A O 1
ATOM 1074 N N . GLY A 1 144 ? 6.992 0.327 4.918 1.00 87.12 144 GLY A N 1
ATOM 1075 C CA . GLY A 1 144 ? 6.665 -0.423 3.701 1.00 87.12 144 GLY A CA 1
ATOM 1076 C C . GLY A 1 144 ? 6.379 -1.903 3.973 1.00 87.12 144 GLY A C 1
ATOM 1077 O O . GLY A 1 144 ? 7.070 -2.543 4.772 1.00 87.12 144 GLY A O 1
ATOM 1078 N N . ALA A 1 145 ? 5.375 -2.466 3.291 1.00 87.00 145 ALA A N 1
ATOM 1079 C CA . ALA A 1 145 ? 5.090 -3.905 3.339 1.00 87.00 145 ALA A CA 1
ATOM 1080 C C . ALA A 1 145 ? 6.207 -4.735 2.678 1.00 87.00 145 ALA A C 1
ATOM 1082 O O . ALA A 1 145 ? 6.501 -5.840 3.128 1.00 87.00 145 ALA A O 1
ATOM 1083 N N . TYR A 1 146 ? 6.870 -4.161 1.674 1.00 90.38 146 TYR A N 1
ATOM 1084 C CA . TYR A 1 146 ? 7.973 -4.764 0.928 1.00 90.38 146 TYR A CA 1
ATOM 1085 C C . TYR A 1 146 ? 9.259 -3.955 1.106 1.00 90.38 146 TYR A C 1
ATOM 1087 O O . TYR A 1 146 ? 9.244 -2.893 1.731 1.00 90.38 146 TYR A O 1
ATOM 1095 N N . ASP A 1 147 ? 10.387 -4.482 0.632 1.00 90.69 147 ASP A N 1
ATOM 1096 C CA . ASP A 1 147 ? 11.617 -3.691 0.535 1.00 90.69 147 ASP A CA 1
ATOM 1097 C C . ASP A 1 147 ? 11.451 -2.591 -0.521 1.00 90.69 147 ASP A C 1
ATOM 1099 O O . ASP A 1 147 ? 10.872 -2.822 -1.586 1.00 90.69 147 ASP A O 1
ATOM 1103 N N . VAL A 1 148 ? 11.932 -1.390 -0.189 1.00 93.81 148 VAL A N 1
ATOM 1104 C CA . VAL A 1 148 ? 11.850 -0.207 -1.049 1.00 93.81 148 VAL A CA 1
ATOM 1105 C C . VAL A 1 148 ? 13.158 -0.062 -1.815 1.00 93.81 148 VAL A C 1
ATOM 1107 O O . VAL A 1 148 ? 14.213 0.108 -1.205 1.00 93.81 148 VAL A O 1
ATOM 1110 N N . LEU A 1 149 ? 13.086 -0.117 -3.143 1.00 94.69 149 LEU A N 1
ATOM 1111 C CA . LEU A 1 149 ? 14.238 -0.054 -4.041 1.00 94.69 149 LEU A CA 1
ATOM 1112 C C . LEU A 1 149 ? 14.181 1.198 -4.915 1.00 94.69 149 LEU A C 1
ATOM 1114 O O . LEU A 1 149 ? 13.097 1.673 -5.266 1.00 94.69 149 LEU A O 1
ATOM 1118 N N . SER A 1 150 ? 15.346 1.704 -5.320 1.00 95.25 150 SER A N 1
ATOM 1119 C CA . SER A 1 150 ? 15.404 2.771 -6.320 1.00 95.25 150 SER A CA 1
ATOM 1120 C C . SER A 1 150 ? 15.292 2.196 -7.731 1.00 95.25 150 SER A C 1
ATOM 1122 O O . SER A 1 150 ? 16.089 1.353 -8.133 1.00 95.25 150 SER A O 1
ATOM 1124 N N . GLY A 1 151 ? 14.366 2.715 -8.538 1.00 93.12 151 GLY A N 1
ATOM 1125 C CA . GLY A 1 151 ? 14.234 2.348 -9.952 1.00 93.12 151 GLY A CA 1
ATOM 1126 C C . GLY A 1 151 ? 15.425 2.775 -10.819 1.00 93.12 151 GLY A C 1
ATOM 1127 O O . GLY A 1 151 ? 15.557 2.300 -11.946 1.00 93.12 151 GLY A O 1
ATOM 1128 N N . SER A 1 152 ? 16.297 3.652 -10.310 1.00 92.81 152 SER A N 1
ATOM 1129 C CA . SER A 1 152 ? 17.558 4.011 -10.967 1.00 92.81 152 SER A CA 1
ATOM 1130 C C . SER A 1 152 ? 18.726 3.089 -10.601 1.00 92.81 152 SER A C 1
ATOM 1132 O O . SER A 1 152 ? 19.765 3.163 -11.254 1.00 92.81 152 SER A O 1
ATOM 1134 N N . ASP A 1 153 ? 18.578 2.232 -9.584 1.00 94.06 153 ASP A N 1
ATOM 1135 C CA . ASP A 1 153 ? 19.613 1.297 -9.137 1.00 94.06 153 ASP A CA 1
ATOM 1136 C C . ASP A 1 153 ? 19.311 -0.119 -9.647 1.00 94.06 153 ASP A C 1
ATOM 1138 O O . ASP A 1 153 ? 18.562 -0.901 -9.053 1.00 94.06 153 ASP A O 1
ATOM 1142 N N . TYR A 1 154 ? 19.895 -0.440 -10.801 1.00 94.31 154 TYR A N 1
ATOM 1143 C CA . TYR A 1 154 ? 19.723 -1.738 -11.447 1.00 94.31 154 TYR A CA 1
ATOM 1144 C C . TYR A 1 154 ? 20.282 -2.894 -10.604 1.00 94.31 154 TYR A C 1
ATOM 1146 O O . TYR A 1 154 ? 19.636 -3.934 -10.491 1.00 94.31 154 TYR A O 1
ATOM 1154 N N . GLU A 1 155 ? 21.461 -2.723 -10.004 1.00 93.94 155 GLU A N 1
ATOM 1155 C CA . GLU A 1 155 ? 22.138 -3.778 -9.240 1.00 93.94 155 GLU A CA 1
ATOM 1156 C C . GLU A 1 155 ? 21.378 -4.109 -7.956 1.00 93.94 155 GLU A C 1
ATOM 1158 O O . GLU A 1 155 ? 21.268 -5.276 -7.572 1.00 93.94 155 GLU A O 1
ATOM 1163 N N . GLN A 1 156 ? 20.801 -3.094 -7.308 1.00 92.50 156 GLN A N 1
ATOM 1164 C CA . GLN A 1 156 ? 19.900 -3.309 -6.185 1.00 92.50 156 GLN A CA 1
ATOM 1165 C C . GLN A 1 156 ? 18.657 -4.094 -6.624 1.00 92.50 156 GLN A C 1
ATOM 1167 O O . GLN A 1 156 ? 18.321 -5.096 -5.997 1.00 92.50 156 GLN A O 1
ATOM 1172 N N . CYS A 1 157 ? 18.012 -3.705 -7.727 1.00 93.62 157 CYS A N 1
ATOM 1173 C CA . CYS A 1 157 ? 16.847 -4.422 -8.253 1.00 93.62 157 CYS A CA 1
ATOM 1174 C C . CYS A 1 157 ? 17.169 -5.879 -8.638 1.00 93.62 157 CYS A C 1
ATOM 1176 O O . CYS A 1 157 ? 16.353 -6.769 -8.401 1.00 93.62 157 CYS A O 1
ATOM 1178 N N . LEU A 1 158 ? 18.356 -6.143 -9.194 1.00 94.19 158 LEU A N 1
ATOM 1179 C CA . LEU A 1 158 ? 18.777 -7.476 -9.635 1.00 94.19 158 LEU A CA 1
ATOM 1180 C C . LEU A 1 158 ? 18.862 -8.481 -8.476 1.00 94.19 158 LEU A C 1
ATOM 1182 O O . LEU A 1 158 ? 18.479 -9.642 -8.630 1.00 94.19 158 LEU A O 1
ATOM 1186 N N . LYS A 1 159 ? 19.322 -8.031 -7.304 1.00 93.56 159 LYS A N 1
ATOM 1187 C CA . LYS A 1 159 ? 19.413 -8.863 -6.088 1.00 93.56 159 LYS A CA 1
ATOM 1188 C C . LYS A 1 159 ? 18.049 -9.329 -5.579 1.00 93.56 159 LYS A C 1
ATOM 1190 O O . LYS A 1 159 ? 17.973 -10.331 -4.882 1.00 93.56 159 LYS A O 1
ATOM 1195 N N . HIS A 1 160 ? 16.985 -8.632 -5.966 1.00 93.94 160 HIS A N 1
ATOM 1196 C CA . HIS A 1 160 ? 15.615 -8.922 -5.558 1.00 93.94 160 HIS A CA 1
ATOM 1197 C C . HIS A 1 160 ? 14.798 -9.647 -6.633 1.00 93.94 160 HIS A C 1
ATOM 1199 O O . HIS A 1 160 ? 13.577 -9.725 -6.529 1.00 93.94 160 HIS A O 1
ATOM 1205 N N . VAL A 1 161 ? 15.429 -10.195 -7.679 1.00 94.19 161 VAL A N 1
ATOM 1206 C CA . VAL A 1 161 ? 14.721 -11.035 -8.659 1.00 94.19 161 VAL A CA 1
ATOM 1207 C C . VAL A 1 161 ? 14.058 -12.213 -7.950 1.00 94.19 161 VAL A C 1
ATOM 1209 O O . VAL A 1 161 ? 14.730 -12.998 -7.278 1.00 94.19 161 VAL A O 1
ATOM 1212 N N . GLY A 1 162 ? 12.749 -12.354 -8.159 1.00 93.44 162 GLY A N 1
ATOM 1213 C CA . GLY A 1 162 ? 11.913 -13.345 -7.488 1.00 93.44 162 GLY A CA 1
ATOM 1214 C C . GLY A 1 162 ? 11.300 -12.873 -6.168 1.00 93.44 162 GLY A C 1
ATOM 1215 O O . GLY A 1 162 ? 10.527 -13.630 -5.587 1.00 93.44 162 GLY A O 1
ATOM 1216 N N . ASP A 1 163 ? 11.585 -11.651 -5.714 1.00 92.50 163 ASP A N 1
ATOM 1217 C CA . ASP A 1 163 ? 10.939 -11.035 -4.555 1.00 92.50 163 ASP A CA 1
ATOM 1218 C C . ASP A 1 163 ? 9.822 -10.081 -4.979 1.00 92.50 163 ASP A C 1
ATOM 1220 O O . ASP A 1 163 ? 9.863 -9.442 -6.037 1.00 92.50 163 ASP A O 1
ATOM 1224 N N . LYS A 1 164 ? 8.825 -9.933 -4.102 1.00 92.19 164 LYS A N 1
ATOM 1225 C CA . LYS A 1 164 ? 7.864 -8.838 -4.197 1.00 92.19 164 LYS A CA 1
ATOM 1226 C C . LYS A 1 164 ? 8.453 -7.597 -3.530 1.00 92.19 164 LYS A C 1
ATOM 1228 O O . LYS A 1 164 ? 8.801 -7.644 -2.353 1.00 92.19 164 LYS A O 1
ATOM 1233 N N . VAL A 1 165 ? 8.543 -6.502 -4.279 1.00 94.06 165 VAL A N 1
ATOM 1234 C CA . VAL A 1 165 ? 9.229 -5.263 -3.879 1.00 94.06 165 VAL 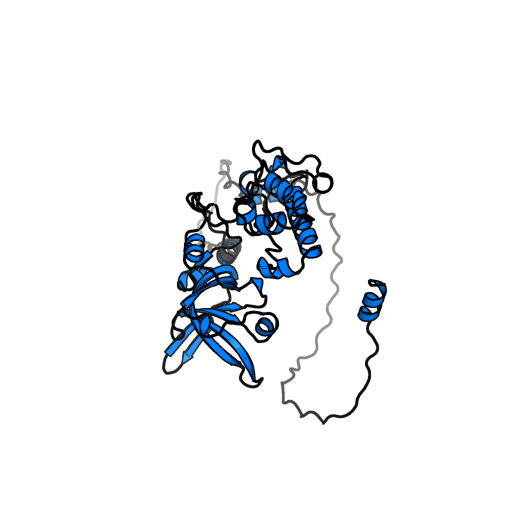A CA 1
ATOM 1235 C C . VAL A 1 165 ? 8.385 -4.028 -4.183 1.00 94.06 165 VAL A C 1
ATOM 1237 O O . VAL A 1 165 ? 7.452 -4.090 -4.989 1.00 94.06 165 VAL A O 1
ATOM 1240 N N . GLU A 1 166 ? 8.722 -2.905 -3.549 1.00 94.81 166 GLU A N 1
ATOM 1241 C CA . GLU A 1 166 ? 8.258 -1.570 -3.932 1.00 94.81 166 GLU A CA 1
ATOM 1242 C C . GLU A 1 166 ? 9.412 -0.818 -4.608 1.00 94.81 166 GLU A C 1
ATOM 1244 O O . GLU A 1 166 ? 10.407 -0.485 -3.974 1.00 94.81 166 GLU A O 1
ATOM 1249 N N . VAL A 1 167 ? 9.298 -0.532 -5.901 1.00 96.56 167 VAL A N 1
ATOM 1250 C CA . VAL A 1 167 ? 10.284 0.247 -6.654 1.00 96.56 167 VAL A CA 1
ATOM 1251 C C . VAL A 1 167 ? 9.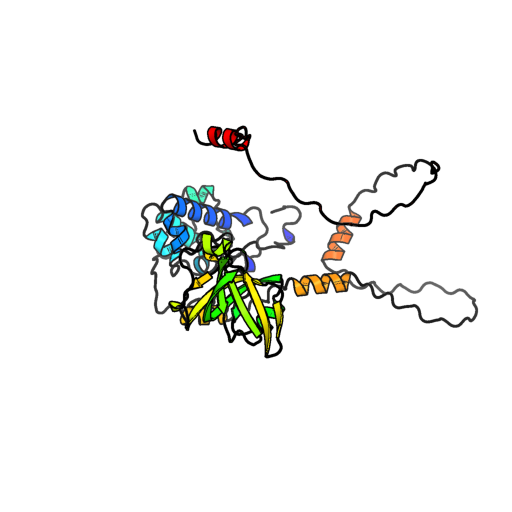806 1.684 -6.789 1.00 96.56 167 VAL A C 1
ATOM 1253 O O . VAL A 1 167 ? 8.715 1.944 -7.300 1.00 96.56 167 VAL A O 1
ATOM 1256 N N . ILE A 1 168 ? 10.637 2.629 -6.362 1.00 97.00 168 ILE A N 1
ATOM 1257 C CA . ILE A 1 168 ? 10.370 4.063 -6.449 1.00 97.00 168 ILE A CA 1
ATOM 1258 C C . ILE A 1 168 ? 11.355 4.693 -7.413 1.00 97.00 168 ILE A C 1
ATOM 1260 O O . ILE A 1 168 ? 12.562 4.491 -7.314 1.00 97.00 168 ILE A O 1
ATOM 1264 N N . GLY A 1 169 ? 10.859 5.504 -8.339 1.00 96.19 169 GLY A N 1
ATOM 1265 C CA . GLY A 1 169 ? 11.749 6.209 -9.244 1.00 96.19 169 GLY A CA 1
ATOM 1266 C C . GLY A 1 169 ? 11.092 7.355 -9.983 1.00 96.19 169 GLY A C 1
ATOM 1267 O O . GLY A 1 169 ? 9.865 7.485 -10.041 1.00 96.19 169 GLY A O 1
ATOM 1268 N N . ARG A 1 170 ? 11.950 8.189 -10.565 1.00 97.06 170 ARG A N 1
ATOM 1269 C CA . ARG A 1 170 ? 11.554 9.235 -11.497 1.00 97.06 170 ARG A CA 1
ATOM 1270 C C . ARG A 1 170 ? 11.458 8.645 -12.898 1.00 97.06 170 ARG A C 1
ATOM 1272 O O . ARG A 1 170 ? 12.398 8.013 -13.372 1.00 97.06 170 ARG A O 1
ATOM 1279 N N . ILE A 1 171 ? 10.328 8.859 -13.557 1.00 97.00 171 ILE A N 1
ATOM 1280 C CA . ILE A 1 171 ? 10.087 8.343 -14.904 1.00 97.00 171 ILE A CA 1
ATOM 1281 C C . ILE A 1 171 ? 10.979 9.096 -15.892 1.00 97.00 171 ILE A C 1
ATOM 1283 O O . ILE A 1 171 ? 10.930 10.324 -15.957 1.00 97.00 171 ILE A O 1
ATOM 1287 N N . VAL A 1 172 ? 11.774 8.361 -16.667 1.00 96.62 172 VAL A N 1
ATOM 1288 C CA . VAL A 1 172 ? 12.664 8.917 -17.697 1.00 96.62 172 VAL A CA 1
ATOM 1289 C C . VAL A 1 172 ? 11.989 8.919 -19.064 1.00 96.62 172 VAL A C 1
ATOM 1291 O O . VAL A 1 172 ? 12.118 9.886 -19.804 1.00 96.62 172 VAL A O 1
ATOM 1294 N N . GLU A 1 173 ? 11.258 7.857 -19.397 1.00 96.12 173 GLU A N 1
ATOM 1295 C CA . GLU A 1 173 ? 10.582 7.720 -20.691 1.00 96.12 173 GLU A CA 1
ATOM 1296 C C . GLU A 1 173 ? 9.317 6.876 -20.534 1.00 96.12 173 GLU A C 1
ATOM 1298 O O . GLU A 1 173 ? 9.330 5.847 -19.849 1.00 96.12 173 GLU A O 1
ATOM 1303 N N . VAL A 1 174 ? 8.241 7.269 -21.221 1.00 96.62 174 VAL A N 1
ATOM 1304 C CA . VAL A 1 174 ? 7.057 6.420 -21.397 1.00 96.62 174 VAL A CA 1
ATOM 1305 C C . VAL A 1 174 ? 6.942 5.987 -22.855 1.00 96.62 174 VAL A C 1
ATOM 1307 O O . VAL A 1 174 ? 6.602 6.766 -23.746 1.00 96.62 174 VAL A O 1
ATOM 1310 N N . ASN A 1 175 ? 7.191 4.703 -23.100 1.00 94.94 175 ASN A N 1
ATOM 1311 C CA . ASN A 1 175 ? 7.156 4.110 -24.428 1.00 94.94 175 ASN A CA 1
ATOM 1312 C C . ASN A 1 175 ? 5.828 3.378 -24.665 1.00 94.94 175 ASN A C 1
ATOM 1314 O O . ASN A 1 175 ? 5.589 2.309 -24.102 1.00 94.94 175 ASN A O 1
ATOM 1318 N N . LEU A 1 176 ? 4.974 3.947 -25.518 1.00 94.12 176 LEU A N 1
ATOM 1319 C CA . LEU A 1 176 ? 3.760 3.301 -26.017 1.00 94.12 176 LEU A CA 1
ATOM 1320 C C . LEU A 1 176 ? 4.056 2.622 -27.358 1.00 94.12 176 LEU A C 1
ATOM 1322 O O . LEU A 1 176 ? 4.361 3.290 -28.347 1.00 94.12 176 LEU A O 1
ATOM 1326 N N . ALA A 1 177 ? 3.907 1.302 -27.410 1.00 92.62 177 ALA A N 1
ATOM 1327 C CA . ALA A 1 177 ? 4.173 0.506 -28.603 1.00 92.62 177 ALA A CA 1
ATOM 1328 C C . ALA A 1 177 ? 3.104 -0.579 -28.806 1.00 92.62 177 ALA A C 1
ATOM 1330 O O . ALA A 1 177 ? 2.134 -0.675 -28.053 1.00 92.62 177 ALA A O 1
ATOM 1331 N N . ARG A 1 178 ? 3.224 -1.364 -29.884 1.00 93.69 178 ARG A N 1
ATOM 1332 C CA . ARG A 1 178 ? 2.257 -2.412 -30.244 1.00 93.69 178 ARG A CA 1
ATOM 1333 C C . ARG A 1 178 ? 2.953 -3.741 -30.493 1.00 93.69 178 ARG A C 1
ATOM 1335 O O . ARG A 1 178 ? 4.029 -3.788 -31.088 1.00 93.69 178 ARG A O 1
ATOM 1342 N N . ILE A 1 179 ? 2.330 -4.826 -30.041 1.00 91.00 179 ILE A N 1
ATOM 1343 C CA . ILE A 1 179 ? 2.838 -6.185 -30.236 1.00 91.00 179 ILE A CA 1
ATOM 1344 C C . ILE A 1 179 ? 2.782 -6.523 -31.732 1.00 91.00 179 ILE A C 1
ATOM 1346 O O . ILE A 1 179 ? 1.745 -6.359 -32.381 1.00 91.00 179 ILE A O 1
ATOM 1350 N N . LYS A 1 180 ? 3.896 -7.021 -32.281 1.00 88.38 180 LYS A N 1
ATOM 1351 C CA . LYS A 1 180 ? 3.964 -7.487 -33.674 1.00 88.38 180 LYS A CA 1
ATOM 1352 C C . LYS A 1 180 ? 2.980 -8.644 -33.892 1.00 88.38 180 LYS A C 1
ATOM 1354 O O . LYS A 1 180 ? 2.908 -9.560 -33.080 1.00 88.38 180 LYS A O 1
ATOM 1359 N N . GLY A 1 181 ? 2.227 -8.609 -34.988 1.00 89.38 181 GLY A N 1
ATOM 1360 C CA . GLY A 1 181 ? 1.226 -9.626 -35.327 1.00 89.38 181 GLY A CA 1
ATOM 1361 C C . GLY A 1 181 ? -0.161 -9.332 -34.750 1.00 89.38 181 GLY A C 1
ATOM 1362 O O . GLY A 1 181 ? -1.091 -9.110 -35.514 1.00 89.38 181 GLY A O 1
ATOM 1363 N N . SER A 1 182 ? -0.314 -9.277 -33.422 1.00 88.81 182 SER A N 1
ATOM 1364 C CA . SER A 1 182 ? -1.632 -9.057 -32.789 1.00 88.81 182 SER A CA 1
ATOM 1365 C C . SER A 1 182 ? -2.087 -7.596 -32.773 1.00 88.81 182 SER A C 1
ATOM 1367 O O . SER A 1 182 ? -3.251 -7.315 -32.496 1.00 88.81 182 SER A O 1
ATOM 1369 N N . ASN A 1 183 ? -1.167 -6.660 -33.029 1.00 90.06 183 ASN A N 1
ATOM 1370 C CA . ASN A 1 183 ? -1.401 -5.222 -32.999 1.00 90.06 183 ASN A CA 1
ATOM 1371 C C . ASN A 1 183 ? -2.021 -4.732 -31.676 1.00 90.06 183 ASN A C 1
ATOM 1373 O O . ASN A 1 183 ? -2.698 -3.711 -31.674 1.00 90.06 183 ASN A O 1
ATOM 1377 N N . LYS A 1 184 ? -1.835 -5.424 -30.545 1.00 92.06 184 LYS A N 1
ATOM 1378 C CA . LYS A 1 184 ? -2.323 -4.956 -29.234 1.00 92.06 184 LYS A CA 1
ATOM 1379 C C . LYS A 1 184 ? -1.341 -3.941 -28.625 1.00 92.06 184 LYS A C 1
ATOM 1381 O O . LYS A 1 184 ? -0.134 -4.174 -28.724 1.00 92.06 184 LYS A O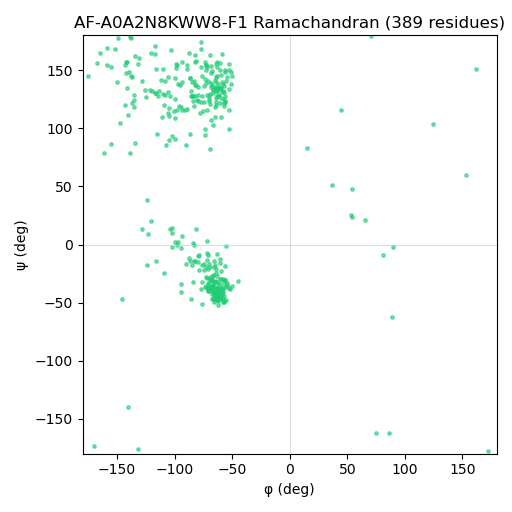 1
ATOM 1386 N N . PRO A 1 185 ? -1.808 -2.828 -28.030 1.00 93.62 185 PRO A N 1
ATOM 1387 C CA . PRO A 1 185 ? -0.922 -1.838 -27.422 1.00 93.62 185 PRO A CA 1
ATOM 1388 C C . PRO A 1 185 ? -0.323 -2.349 -26.105 1.00 93.62 185 PRO A C 1
ATOM 1390 O O . PRO A 1 185 ? -0.962 -3.122 -25.397 1.00 93.62 185 PRO A O 1
ATOM 1393 N N . TYR A 1 186 ? 0.883 -1.892 -25.782 1.00 94.94 186 TYR A N 1
ATOM 1394 C CA . TYR A 1 186 ? 1.528 -2.056 -24.479 1.00 94.94 186 TYR A CA 1
ATOM 1395 C C . TYR A 1 186 ? 2.304 -0.783 -24.124 1.00 94.94 186 TYR A C 1
ATOM 1397 O O . TYR A 1 186 ? 2.682 -0.013 -25.013 1.00 94.94 186 TYR A O 1
ATOM 1405 N N . ILE A 1 187 ? 2.549 -0.565 -22.833 1.00 96.06 187 ILE A N 1
ATOM 1406 C CA . ILE A 1 187 ? 3.321 0.578 -22.331 1.00 96.06 187 ILE A CA 1
ATOM 1407 C C . ILE A 1 187 ? 4.518 0.070 -21.531 1.00 96.06 187 ILE A C 1
ATOM 1409 O O . ILE A 1 187 ? 4.368 -0.794 -20.666 1.00 96.06 187 ILE A O 1
ATOM 1413 N N . PHE A 1 188 ? 5.697 0.630 -21.791 1.00 96.25 188 PHE A N 1
ATOM 1414 C CA . PHE A 1 188 ? 6.854 0.525 -20.906 1.00 96.25 188 PHE A CA 1
ATOM 1415 C C . PHE A 1 188 ? 7.141 1.875 -20.259 1.00 96.25 188 PHE A C 1
ATOM 1417 O O . PHE A 1 188 ? 7.238 2.888 -20.947 1.00 96.25 188 PHE A O 1
ATOM 1424 N N . VAL A 1 189 ? 7.284 1.874 -18.937 1.00 96.81 189 VAL A N 1
ATOM 1425 C CA . VAL A 1 189 ? 7.720 3.040 -18.161 1.00 96.81 189 VAL A CA 1
ATOM 1426 C C . VAL A 1 189 ? 9.169 2.799 -17.761 1.00 96.81 189 VAL A C 1
ATOM 1428 O O . VAL A 1 189 ? 9.441 1.900 -16.967 1.00 96.81 189 VAL A O 1
ATOM 1431 N N . ASN A 1 190 ? 10.095 3.556 -18.341 1.00 96.56 190 ASN A N 1
ATOM 1432 C CA . ASN A 1 190 ? 11.531 3.377 -18.147 1.00 96.56 190 ASN A CA 1
ATOM 1433 C C . ASN A 1 190 ? 12.052 4.348 -17.081 1.00 96.56 190 ASN A C 1
ATOM 1435 O O . ASN A 1 190 ? 11.716 5.534 -17.090 1.00 96.56 190 ASN A O 1
ATOM 1439 N N . PHE A 1 191 ? 12.928 3.853 -16.208 1.00 95.75 191 PHE A N 1
ATOM 1440 C CA . PHE A 1 191 ? 13.561 4.626 -15.127 1.00 95.75 191 PHE A CA 1
ATOM 1441 C C . PHE A 1 191 ? 15.021 4.993 -15.429 1.00 95.75 191 PHE A C 1
ATOM 1443 O O . PHE A 1 191 ? 15.767 5.437 -14.563 1.00 95.75 191 PHE A O 1
ATOM 1450 N N . GLY A 1 192 ? 15.427 4.821 -16.686 1.00 93.19 192 GLY A N 1
ATOM 1451 C CA . GLY A 1 192 ? 16.755 5.126 -17.193 1.00 93.19 192 GLY A CA 1
ATOM 1452 C C . GLY A 1 192 ? 16.782 5.043 -18.717 1.00 93.19 192 GLY A C 1
ATOM 1453 O O . GLY A 1 192 ? 15.753 4.842 -19.366 1.00 93.19 192 GLY A O 1
ATOM 1454 N N . ASN A 1 193 ? 17.972 5.165 -19.300 1.00 92.00 193 ASN A N 1
ATOM 1455 C CA . ASN A 1 193 ? 18.156 4.993 -20.738 1.00 92.00 193 ASN A CA 1
ATOM 1456 C C . ASN A 1 193 ? 18.024 3.511 -21.130 1.00 92.00 193 ASN A C 1
ATOM 1458 O O . ASN A 1 193 ? 18.866 2.693 -20.768 1.00 92.00 193 ASN A O 1
ATOM 1462 N N . TRP A 1 194 ? 17.011 3.176 -21.933 1.00 88.00 194 TRP A N 1
ATOM 1463 C CA . TRP A 1 194 ? 16.719 1.802 -22.369 1.00 88.00 194 TRP A CA 1
ATOM 1464 C C . TRP A 1 194 ? 17.842 1.122 -23.173 1.00 88.00 194 TRP A C 1
ATOM 1466 O O . TRP A 1 194 ? 17.790 -0.077 -23.411 1.00 88.00 194 TRP A O 1
ATOM 1476 N N . ARG A 1 195 ? 18.865 1.853 -23.631 1.00 88.81 195 ARG A N 1
ATOM 1477 C CA . ARG A 1 195 ? 20.021 1.267 -24.338 1.00 88.81 195 ARG A CA 1
ATOM 1478 C C . ARG A 1 195 ? 21.080 0.670 -23.401 1.00 88.81 195 ARG A C 1
ATOM 1480 O O . ARG A 1 195 ? 22.195 0.429 -23.846 1.00 88.81 195 ARG A O 1
ATOM 1487 N N . GLY A 1 196 ? 20.765 0.485 -22.122 1.00 90.56 196 GLY A N 1
ATOM 1488 C CA . GLY A 1 196 ? 21.697 -0.023 -21.120 1.00 90.56 196 GLY A CA 1
ATOM 1489 C C . GLY A 1 196 ? 21.038 -0.996 -20.150 1.00 90.56 196 GLY A C 1
ATOM 1490 O O . GLY A 1 196 ? 20.241 -1.850 -20.544 1.00 90.56 196 GLY A O 1
ATOM 1491 N N . GLN A 1 197 ? 21.406 -0.869 -18.878 1.00 93.88 197 GLN A N 1
ATOM 1492 C CA . GLN A 1 197 ? 20.838 -1.628 -17.772 1.00 93.88 197 GLN A CA 1
ATOM 1493 C C . GLN A 1 197 ? 19.827 -0.767 -17.029 1.00 93.88 197 GLN A C 1
ATOM 1495 O O . GLN A 1 197 ? 20.197 0.258 -16.461 1.00 93.88 197 GLN A O 1
ATOM 1500 N N . ILE A 1 198 ? 18.552 -1.152 -17.067 1.00 95.19 198 ILE A N 1
ATOM 1501 C CA . ILE A 1 198 ? 17.489 -0.380 -16.416 1.00 95.19 198 ILE A CA 1
ATOM 1502 C C . ILE A 1 198 ? 16.443 -1.278 -15.771 1.00 95.19 198 ILE A C 1
ATOM 1504 O O . ILE A 1 198 ? 16.220 -2.415 -16.190 1.00 95.19 198 ILE A O 1
ATOM 1508 N N . PHE A 1 199 ? 15.745 -0.718 -14.793 1.00 96.81 199 PHE A N 1
ATOM 1509 C CA . PHE A 1 199 ? 14.434 -1.193 -14.388 1.00 96.81 199 PHE A CA 1
ATOM 1510 C C . PHE A 1 199 ? 13.344 -0.529 -15.248 1.00 96.81 199 PHE A C 1
ATOM 1512 O O . PHE A 1 199 ? 13.443 0.650 -15.613 1.00 96.81 199 PHE A O 1
ATOM 1519 N N . LYS A 1 200 ? 12.287 -1.280 -15.572 1.00 95.94 200 LYS A N 1
ATOM 1520 C CA . LYS A 1 200 ? 11.090 -0.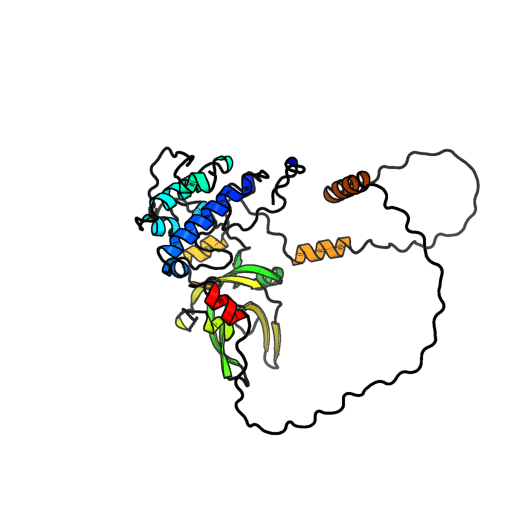757 -16.243 1.00 95.94 200 LYS A CA 1
ATOM 1521 C C . LYS A 1 200 ? 9.800 -1.351 -15.680 1.00 95.94 200 LYS A C 1
ATOM 1523 O O . LYS A 1 200 ? 9.736 -2.526 -15.337 1.00 95.94 200 LYS A O 1
ATOM 1528 N N . ALA A 1 201 ? 8.725 -0.572 -15.692 1.00 96.69 201 ALA A N 1
ATOM 1529 C CA . ALA A 1 201 ? 7.381 -1.106 -15.484 1.00 96.69 201 ALA A CA 1
ATOM 1530 C C . ALA A 1 201 ? 6.825 -1.611 -16.820 1.00 96.69 201 ALA A C 1
ATOM 1532 O O . ALA A 1 201 ? 6.818 -0.866 -17.805 1.00 96.69 201 ALA A O 1
ATOM 1533 N N . ALA A 1 202 ? 6.354 -2.857 -16.864 1.00 96.19 202 ALA A N 1
ATOM 1534 C CA . ALA A 1 202 ? 5.772 -3.455 -18.059 1.00 96.19 202 ALA A CA 1
ATOM 1535 C C . ALA A 1 202 ? 4.246 -3.529 -17.949 1.00 96.19 202 ALA A C 1
ATOM 1537 O O . ALA A 1 202 ? 3.702 -4.210 -17.085 1.00 96.19 202 ALA A O 1
ATOM 1538 N N . ILE A 1 203 ? 3.548 -2.832 -18.844 1.00 96.12 203 ILE A N 1
ATOM 1539 C CA . ILE A 1 203 ? 2.086 -2.786 -18.883 1.00 96.12 203 ILE A CA 1
ATOM 1540 C C . ILE A 1 203 ? 1.619 -3.433 -20.184 1.00 96.12 203 ILE A C 1
ATOM 1542 O O . ILE A 1 203 ? 1.561 -2.800 -21.241 1.00 96.12 203 ILE A O 1
ATOM 1546 N N . TRP A 1 204 ? 1.299 -4.718 -20.100 1.00 95.25 204 TRP A N 1
ATOM 1547 C CA . TRP A 1 204 ? 0.774 -5.511 -21.211 1.00 95.25 204 TRP A CA 1
ATOM 1548 C C . TRP A 1 204 ? -0.715 -5.216 -21.469 1.00 95.25 204 TRP A C 1
ATOM 1550 O O . TRP A 1 204 ? -1.350 -4.557 -20.638 1.00 95.25 204 TRP A O 1
ATOM 1560 N N . PRO A 1 205 ? -1.299 -5.666 -22.601 1.00 93.94 205 PRO A N 1
ATOM 1561 C CA . PRO A 1 205 ? -2.693 -5.376 -22.949 1.00 93.94 205 PRO A CA 1
ATOM 1562 C C . PRO A 1 205 ? -3.699 -5.678 -21.829 1.00 93.94 205 PRO A C 1
ATOM 1564 O O . PRO A 1 205 ? -4.665 -4.939 -21.652 1.00 93.94 205 PRO A O 1
ATOM 1567 N N . GLU A 1 206 ? -3.454 -6.733 -21.054 1.00 91.19 206 GLU A N 1
ATOM 1568 C CA . GLU A 1 206 ? -4.271 -7.156 -19.917 1.00 91.19 206 GLU A CA 1
ATOM 1569 C C . GLU A 1 206 ? -4.237 -6.107 -18.796 1.00 91.19 206 GLU A C 1
ATOM 1571 O O . GLU A 1 206 ? -5.282 -5.677 -18.312 1.00 91.19 206 GLU A O 1
ATOM 1576 N N . GLY A 1 207 ? -3.045 -5.611 -18.451 1.00 87.62 207 GLY A N 1
ATOM 1577 C CA . GLY A 1 207 ? -2.878 -4.515 -17.495 1.00 87.62 207 GLY A CA 1
ATOM 1578 C C . GLY A 1 207 ? -3.489 -3.209 -18.000 1.00 87.62 207 GLY A C 1
ATOM 1579 O O . GLY A 1 207 ? -4.197 -2.521 -17.267 1.00 87.62 207 GLY A O 1
ATOM 1580 N N . MET A 1 208 ? -3.312 -2.889 -19.285 1.00 88.75 208 MET A N 1
ATOM 1581 C CA . MET A 1 208 ? -3.910 -1.696 -19.895 1.00 88.75 208 MET A CA 1
ATOM 1582 C C . MET A 1 208 ? -5.443 -1.696 -19.843 1.00 88.75 208 MET A C 1
ATOM 1584 O O . MET A 1 208 ? -6.045 -0.620 -19.804 1.00 88.75 208 MET A O 1
ATOM 1588 N N . ALA A 1 209 ? -6.080 -2.869 -19.862 1.00 87.44 209 ALA A N 1
ATOM 1589 C CA . ALA A 1 209 ? -7.532 -2.992 -19.759 1.00 87.44 209 ALA A CA 1
ATOM 1590 C C . ALA A 1 209 ? -8.054 -2.625 -18.358 1.00 87.44 209 ALA A C 1
ATOM 1592 O O . ALA A 1 209 ? -9.182 -2.154 -18.231 1.00 87.44 209 ALA A O 1
ATOM 1593 N N . VAL A 1 210 ? -7.226 -2.803 -17.325 1.00 84.69 210 VAL A N 1
ATOM 1594 C CA . VAL A 1 210 ? -7.577 -2.560 -15.917 1.00 84.69 210 VAL A CA 1
ATOM 1595 C C . VAL A 1 210 ? -7.174 -1.154 -15.459 1.00 84.69 210 VAL A C 1
ATOM 1597 O O . VAL A 1 210 ? -7.865 -0.543 -14.639 1.00 84.69 210 VAL A O 1
ATOM 1600 N N . LEU A 1 211 ? -6.066 -0.620 -15.983 1.00 84.00 211 LEU A N 1
ATOM 1601 C CA . LEU A 1 211 ? -5.558 0.696 -15.602 1.00 84.00 211 LEU A CA 1
ATOM 1602 C C . LEU A 1 211 ? -6.469 1.823 -16.091 1.00 84.00 211 LEU A C 1
ATOM 1604 O O . LEU A 1 211 ? -6.660 2.013 -17.294 1.00 84.00 211 LEU A O 1
ATOM 1608 N N . LYS A 1 212 ? -6.964 2.621 -15.140 1.00 78.56 212 LYS A N 1
ATOM 1609 C CA . LYS A 1 212 ? -7.769 3.816 -15.431 1.00 78.56 212 LYS A CA 1
ATOM 1610 C C . LYS A 1 212 ? -6.896 4.967 -15.916 1.00 78.56 212 LYS A C 1
ATOM 1612 O O . LYS A 1 212 ? -7.148 5.528 -16.977 1.00 78.56 212 LYS A O 1
ATOM 1617 N N . ASN A 1 213 ? -5.842 5.267 -15.158 1.00 83.56 213 ASN A N 1
ATOM 1618 C CA . ASN A 1 213 ? -4.875 6.310 -15.483 1.00 83.56 213 ASN A CA 1
ATOM 1619 C C . ASN A 1 213 ? -3.648 5.658 -16.110 1.00 83.56 213 ASN A C 1
ATOM 1621 O O . ASN A 1 213 ? -2.736 5.212 -15.416 1.00 83.56 213 ASN A O 1
ATOM 1625 N N . ARG A 1 214 ? -3.668 5.547 -17.437 1.00 89.31 214 ARG A N 1
ATOM 1626 C CA . ARG A 1 214 ? -2.558 4.965 -18.192 1.00 89.31 214 ARG A CA 1
ATOM 1627 C C . ARG A 1 214 ? -1.399 5.963 -18.240 1.00 89.31 214 ARG A C 1
ATOM 1629 O O . ARG A 1 214 ? -1.658 7.138 -18.502 1.00 89.31 214 ARG A O 1
ATOM 1636 N N . PRO A 1 215 ? -0.148 5.517 -18.037 1.00 92.75 215 PRO A N 1
ATOM 1637 C CA . PRO A 1 215 ? 0.999 6.375 -18.265 1.00 92.75 215 PRO A CA 1
ATOM 1638 C C . PRO A 1 215 ? 1.038 6.837 -19.713 1.00 92.75 215 PRO A C 1
ATOM 1640 O O . PRO A 1 215 ? 0.871 6.049 -20.647 1.00 92.75 215 PRO A O 1
ATOM 1643 N N . ASP A 1 216 ? 1.293 8.120 -19.881 1.00 93.44 216 ASP A N 1
ATOM 1644 C CA . ASP A 1 216 ? 1.566 8.751 -21.158 1.00 93.44 216 ASP A CA 1
ATOM 1645 C C . ASP A 1 216 ? 2.817 9.628 -21.021 1.00 93.44 216 ASP A C 1
ATOM 1647 O O . ASP A 1 216 ? 3.455 9.676 -19.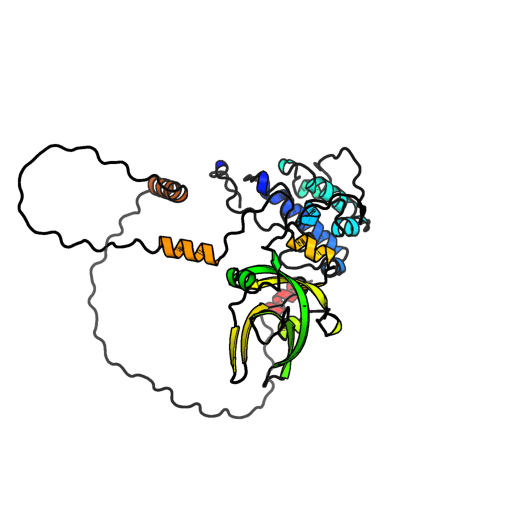967 1.00 93.44 216 ASP A O 1
ATOM 1651 N N . LYS A 1 217 ? 3.171 10.353 -22.082 1.00 94.31 217 LYS A N 1
ATOM 1652 C CA . LYS A 1 217 ? 4.340 11.240 -22.064 1.00 94.31 217 LYS A CA 1
ATOM 1653 C C . LYS A 1 217 ? 4.270 12.332 -20.991 1.00 94.31 217 LYS A C 1
ATOM 1655 O O . LYS A 1 217 ? 5.307 12.816 -20.563 1.00 94.31 217 LYS A O 1
ATOM 1660 N N . SER A 1 218 ? 3.083 12.703 -20.501 1.00 95.44 218 SER A N 1
ATOM 1661 C CA . SER A 1 218 ? 2.948 13.696 -19.424 1.00 95.44 218 SER A CA 1
ATOM 1662 C C . SER A 1 218 ? 3.419 13.176 -18.060 1.00 95.44 218 SER A C 1
ATOM 1664 O O . SER A 1 218 ? 3.457 13.932 -17.084 1.00 95.44 218 SER A O 1
ATOM 1666 N N . TRP A 1 219 ? 3.718 11.880 -17.951 1.00 95.38 219 TRP A N 1
ATOM 1667 C CA . TRP A 1 219 ? 4.279 11.274 -16.747 1.00 95.38 219 TRP A CA 1
ATOM 1668 C C . TRP A 1 219 ? 5.803 11.366 -16.696 1.00 95.38 219 TRP A C 1
ATOM 1670 O O . TRP A 1 219 ? 6.375 11.171 -15.626 1.00 95.38 219 TRP A O 1
ATOM 1680 N N . GLU A 1 220 ? 6.462 11.688 -17.810 1.00 96.19 220 GLU A N 1
ATOM 1681 C CA . GLU A 1 220 ? 7.911 11.872 -17.848 1.00 96.19 220 GLU A CA 1
ATOM 1682 C C . GLU A 1 220 ? 8.337 12.960 -16.852 1.00 96.19 220 GLU A C 1
ATOM 1684 O O . GLU A 1 220 ? 7.723 14.021 -16.729 1.00 96.19 220 GLU A O 1
ATOM 1689 N N . GLY A 1 221 ? 9.364 12.655 -16.061 1.00 96.12 221 GLY A N 1
ATOM 1690 C CA . GLY A 1 221 ? 9.854 13.506 -14.985 1.00 96.12 221 GLY A CA 1
ATOM 1691 C C . GLY A 1 221 ? 9.073 13.427 -13.669 1.00 96.12 221 GLY A C 1
ATOM 1692 O O . GLY A 1 221 ? 9.577 13.966 -12.681 1.00 96.12 221 GLY A O 1
ATOM 1693 N N . LYS A 1 222 ? 7.911 12.758 -13.611 1.00 96.88 222 LYS A N 1
ATOM 1694 C CA . LYS A 1 222 ? 7.164 12.530 -12.360 1.00 96.88 222 LYS A CA 1
ATOM 1695 C C . LYS A 1 222 ? 7.729 11.345 -11.576 1.00 96.88 222 LYS A C 1
ATOM 1697 O O . LYS A 1 222 ? 8.380 10.462 -12.135 1.00 96.88 222 LYS A O 1
ATOM 1702 N N . TRP A 1 223 ? 7.452 11.328 -10.276 1.00 97.19 223 TRP A N 1
ATOM 1703 C CA . TRP A 1 223 ? 7.804 10.227 -9.385 1.00 97.19 223 TRP A CA 1
ATOM 1704 C C . TRP A 1 223 ? 6.653 9.235 -9.263 1.00 97.19 223 TRP A C 1
ATOM 1706 O O . TRP A 1 223 ? 5.482 9.616 -9.181 1.00 97.19 223 TRP A O 1
ATO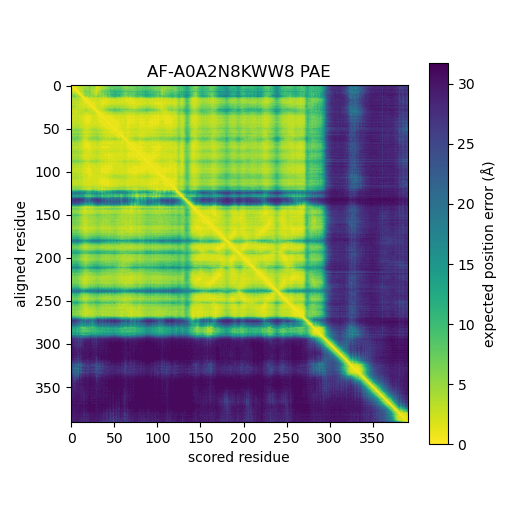M 1716 N N . VAL A 1 224 ? 6.991 7.951 -9.242 1.00 95.94 224 VAL A N 1
ATOM 1717 C CA . VAL A 1 224 ? 6.027 6.857 -9.134 1.00 95.94 224 VAL A CA 1
ATOM 1718 C C . VAL A 1 224 ? 6.551 5.795 -8.170 1.00 95.94 224 VAL A C 1
ATOM 1720 O O . VAL A 1 224 ? 7.756 5.555 -8.099 1.00 95.94 224 VAL A O 1
ATOM 1723 N N . SER A 1 225 ? 5.636 5.183 -7.421 1.00 94.69 225 SER A N 1
ATOM 1724 C CA . SER A 1 225 ? 5.862 3.966 -6.637 1.00 94.69 225 SER A CA 1
ATOM 1725 C C . SER A 1 225 ? 5.186 2.797 -7.351 1.00 94.69 225 SER A C 1
ATOM 1727 O O . SER A 1 225 ? 4.035 2.921 -7.788 1.00 94.69 225 SER A O 1
ATOM 1729 N N . ILE A 1 226 ? 5.922 1.699 -7.516 1.00 94.69 226 ILE A N 1
ATOM 1730 C CA . ILE A 1 226 ? 5.482 0.479 -8.188 1.00 94.69 226 ILE A CA 1
ATOM 1731 C C . ILE A 1 226 ? 5.655 -0.711 -7.258 1.00 94.69 226 ILE A C 1
ATOM 1733 O O . ILE A 1 226 ? 6.765 -0.987 -6.824 1.00 94.69 226 ILE A O 1
ATOM 1737 N N . THR A 1 227 ? 4.597 -1.484 -7.052 1.00 93.44 227 THR A N 1
ATOM 1738 C CA . THR A 1 227 ? 4.636 -2.694 -6.231 1.00 93.44 227 THR A CA 1
ATOM 1739 C C . THR A 1 227 ? 4.390 -3.937 -7.076 1.00 93.44 227 THR A C 1
ATOM 1741 O O . THR A 1 227 ? 3.382 -4.053 -7.782 1.00 93.44 227 THR A O 1
ATOM 1744 N N . GLY A 1 228 ? 5.278 -4.923 -6.973 1.00 93.50 228 GLY A N 1
ATOM 1745 C CA . GLY A 1 228 ? 5.092 -6.200 -7.651 1.00 93.50 228 GLY A CA 1
ATOM 1746 C C . GLY A 1 228 ? 6.293 -7.128 -7.568 1.00 93.50 228 GLY A C 1
ATOM 1747 O O . GLY A 1 228 ? 7.276 -6.840 -6.894 1.00 93.50 228 GLY A O 1
ATOM 1748 N N . MET A 1 229 ? 6.161 -8.276 -8.227 1.00 95.06 229 MET A N 1
ATOM 1749 C CA . MET A 1 229 ? 7.211 -9.287 -8.315 1.00 95.06 229 MET A CA 1
ATOM 1750 C C . MET A 1 229 ? 8.285 -8.842 -9.307 1.00 95.06 229 MET A C 1
ATOM 1752 O O . MET A 1 229 ? 7.946 -8.510 -10.444 1.00 95.06 229 MET A O 1
ATOM 1756 N N . MET A 1 230 ? 9.550 -8.853 -8.890 1.00 96.44 230 MET A N 1
ATOM 1757 C CA . MET A 1 230 ? 10.677 -8.550 -9.770 1.00 96.44 230 MET A CA 1
ATOM 1758 C C . MET A 1 230 ? 10.957 -9.735 -10.703 1.00 96.44 230 MET A C 1
ATOM 1760 O O . MET A 1 230 ? 11.364 -10.812 -10.256 1.00 96.44 230 MET A O 1
ATOM 1764 N N . ASP A 1 231 ? 10.755 -9.528 -12.002 1.00 95.44 231 ASP A N 1
ATOM 1765 C CA . ASP A 1 231 ? 11.020 -10.528 -13.033 1.00 95.44 231 ASP A CA 1
ATOM 1766 C C . ASP A 1 231 ? 12.532 -10.716 -13.267 1.00 95.44 231 ASP A C 1
ATOM 1768 O O . ASP A 1 231 ? 13.316 -9.779 -13.082 1.00 95.44 231 ASP A O 1
ATOM 1772 N N . PRO A 1 232 ? 12.961 -11.896 -13.753 1.00 94.38 232 PRO A N 1
ATOM 1773 C CA . PRO A 1 232 ? 14.330 -12.109 -14.207 1.00 94.38 232 PRO A CA 1
ATOM 1774 C C . PRO A 1 232 ? 14.762 -11.109 -15.291 1.00 94.38 232 PRO A C 1
ATOM 1776 O O . PRO A 1 232 ? 13.936 -10.677 -16.102 1.00 94.38 232 PRO A O 1
ATOM 1779 N N . PRO A 1 233 ? 16.063 -10.774 -15.367 1.00 95.00 233 PRO A N 1
ATOM 1780 C CA . PRO A 1 233 ? 16.561 -9.832 -16.356 1.00 95.00 233 PRO A CA 1
ATOM 1781 C C . PRO A 1 233 ? 16.352 -10.361 -17.777 1.00 95.00 233 PRO A C 1
ATOM 1783 O O . PRO A 1 233 ? 16.705 -11.492 -18.113 1.00 95.00 233 PRO A O 1
ATOM 1786 N N . TYR A 1 234 ? 15.818 -9.504 -18.642 1.00 93.19 234 TYR A N 1
ATOM 1787 C CA . TYR A 1 234 ? 15.741 -9.743 -20.075 1.00 93.19 234 TYR A CA 1
ATOM 1788 C C . TYR A 1 234 ? 16.901 -9.040 -20.777 1.00 93.19 234 TYR A C 1
ATOM 1790 O O . TYR A 1 234 ? 16.946 -7.809 -20.803 1.00 93.19 234 TYR A O 1
ATOM 1798 N N . SER A 1 235 ? 17.793 -9.807 -21.401 1.00 92.31 235 SER A N 1
ATOM 1799 C CA . SER A 1 235 ? 18.908 -9.274 -22.189 1.00 92.31 235 SER A CA 1
ATOM 1800 C C . SER A 1 235 ? 18.704 -9.490 -23.681 1.00 92.31 235 SER A C 1
ATOM 1802 O O . SER A 1 235 ? 18.268 -10.554 -24.124 1.00 92.31 235 SER A O 1
ATOM 1804 N N . LYS A 1 236 ? 19.085 -8.497 -24.484 1.00 90.38 236 LYS A N 1
ATOM 1805 C CA . LYS A 1 236 ? 19.185 -8.642 -25.935 1.00 90.38 236 LYS A CA 1
ATOM 1806 C C . LYS A 1 236 ? 20.394 -7.887 -26.462 1.00 90.38 236 LYS A C 1
ATOM 1808 O O . LYS A 1 236 ? 20.594 -6.716 -26.150 1.00 90.38 236 LYS A O 1
ATOM 1813 N N . THR A 1 237 ? 21.136 -8.542 -27.345 1.00 88.06 237 THR A N 1
ATOM 1814 C CA . THR A 1 237 ? 22.269 -7.949 -28.058 1.00 88.06 237 THR A CA 1
ATOM 1815 C C . THR A 1 237 ? 21.896 -7.736 -29.518 1.00 88.06 237 THR A C 1
ATOM 1817 O O . THR A 1 237 ? 21.387 -8.636 -30.184 1.00 88.06 237 THR A O 1
ATOM 1820 N N . THR A 1 238 ? 22.117 -6.522 -30.011 1.00 84.25 238 THR A N 1
ATOM 1821 C CA . THR A 1 238 ? 21.981 -6.144 -31.422 1.00 84.25 238 THR A CA 1
ATOM 1822 C C . THR A 1 238 ? 23.352 -5.712 -31.943 1.00 84.25 238 THR A C 1
ATOM 1824 O O . THR A 1 238 ? 24.233 -5.381 -31.157 1.00 84.25 238 THR A O 1
ATOM 1827 N N . SER A 1 239 ? 23.532 -5.638 -33.263 1.00 81.50 239 SER A N 1
ATOM 1828 C CA . SER A 1 239 ? 24.783 -5.185 -33.894 1.00 81.50 239 SER A CA 1
ATOM 1829 C C . SER A 1 239 ? 25.263 -3.789 -33.470 1.00 81.50 239 SER A C 1
ATOM 1831 O O . SER A 1 239 ? 26.426 -3.467 -33.674 1.00 81.50 239 SER A O 1
ATOM 1833 N N . ARG A 1 240 ? 24.384 -2.950 -32.903 1.00 82.12 240 ARG A N 1
ATOM 1834 C CA . ARG A 1 240 ? 24.693 -1.567 -32.500 1.00 82.12 240 ARG A CA 1
ATOM 1835 C C . ARG A 1 240 ? 24.756 -1.341 -30.989 1.00 82.12 240 ARG A C 1
ATOM 1837 O O . ARG A 1 240 ? 25.350 -0.358 -30.570 1.00 82.12 240 ARG A O 1
ATOM 1844 N N . PHE A 1 241 ? 24.089 -2.172 -30.192 1.00 85.31 241 PHE A N 1
ATOM 1845 C CA . PHE A 1 241 ? 23.999 -2.015 -28.737 1.00 85.31 241 PHE A CA 1
ATOM 1846 C C . PHE A 1 241 ? 23.440 -3.289 -28.091 1.00 85.31 241 PHE A C 1
ATOM 1848 O O . PHE A 1 241 ? 22.704 -4.053 -28.726 1.00 85.31 241 PHE A O 1
ATOM 1855 N N . SER A 1 242 ? 23.751 -3.488 -26.814 1.00 88.31 242 SER A N 1
ATOM 1856 C CA . SER A 1 242 ? 23.115 -4.467 -25.933 1.00 88.31 242 SER A CA 1
ATOM 1857 C C . SER A 1 242 ? 22.275 -3.746 -24.884 1.00 88.31 242 SER A C 1
ATOM 1859 O O . SER A 1 242 ? 22.561 -2.609 -24.524 1.00 88.31 242 SER A O 1
ATOM 1861 N N . TYR A 1 243 ? 21.216 -4.393 -24.413 1.00 91.69 243 TYR A N 1
ATOM 1862 C CA . TYR A 1 243 ? 20.418 -3.883 -23.305 1.00 91.69 243 TYR A CA 1
ATOM 1863 C C . TYR A 1 243 ? 19.966 -5.026 -22.406 1.00 91.69 243 TYR A C 1
ATOM 1865 O O . TYR A 1 243 ? 19.721 -6.138 -22.888 1.00 91.69 243 TYR A O 1
ATOM 1873 N N . THR A 1 244 ? 19.844 -4.735 -21.113 1.00 93.94 244 THR A N 1
ATOM 1874 C CA . THR A 1 244 ? 19.381 -5.681 -20.096 1.00 93.94 244 THR A CA 1
ATOM 1875 C C . THR A 1 244 ? 18.379 -4.995 -19.188 1.00 93.94 244 THR A C 1
ATOM 1877 O O . THR A 1 244 ? 18.704 -4.020 -18.519 1.00 93.94 244 THR A O 1
ATOM 1880 N N . HIS A 1 245 ? 17.147 -5.489 -19.164 1.00 94.31 245 HIS A N 1
ATOM 1881 C CA . HIS A 1 245 ? 16.061 -4.848 -18.435 1.00 94.31 245 HIS A CA 1
ATOM 1882 C C . HIS A 1 245 ? 15.502 -5.766 -17.360 1.00 94.31 245 HIS A C 1
ATOM 1884 O O . HIS A 1 245 ? 15.154 -6.909 -17.652 1.00 94.31 245 HIS A O 1
ATOM 1890 N N . LEU A 1 246 ? 15.345 -5.227 -16.158 1.00 96.31 246 LEU A N 1
ATOM 1891 C CA . LEU A 1 246 ? 14.496 -5.798 -15.118 1.00 96.31 246 LEU A CA 1
ATOM 1892 C C . LEU A 1 246 ? 13.084 -5.240 -15.253 1.00 96.31 246 LEU A C 1
ATOM 1894 O O . LEU A 1 246 ? 12.907 -4.111 -15.725 1.00 96.31 246 LEU A O 1
ATOM 1898 N N . SER A 1 247 ? 12.078 -6.011 -14.845 1.00 96.19 247 SER A N 1
ATOM 1899 C CA . SER A 1 247 ? 10.701 -5.538 -14.904 1.00 96.19 247 SER A CA 1
ATOM 1900 C C . SER A 1 247 ? 9.820 -5.982 -13.757 1.00 96.19 247 SER A C 1
ATOM 1902 O O . SER A 1 247 ? 10.022 -7.030 -13.160 1.00 96.19 247 SER A O 1
ATOM 1904 N N . ILE A 1 248 ? 8.795 -5.172 -13.510 1.00 96.75 248 ILE A N 1
ATOM 1905 C CA . ILE A 1 248 ? 7.584 -5.580 -12.802 1.00 96.75 248 ILE A CA 1
ATOM 1906 C C . ILE A 1 248 ? 6.419 -5.466 -13.786 1.00 96.75 248 ILE A C 1
ATOM 1908 O O . ILE A 1 248 ? 6.244 -4.427 -14.434 1.00 96.75 248 ILE A O 1
ATOM 1912 N N . ASN A 1 249 ? 5.610 -6.521 -13.884 1.00 95.56 249 ASN A N 1
ATOM 1913 C CA . ASN A 1 249 ? 4.378 -6.499 -14.670 1.00 95.56 249 ASN A CA 1
ATOM 1914 C C . ASN A 1 249 ? 3.248 -5.816 -13.888 1.00 95.56 249 ASN A C 1
ATOM 1916 O O . ASN A 1 249 ? 2.889 -6.229 -12.783 1.00 95.56 249 ASN A O 1
ATOM 1920 N N . ILE A 1 250 ? 2.658 -4.784 -14.490 1.00 93.75 250 ILE A N 1
ATOM 1921 C CA . ILE A 1 250 ? 1.531 -4.045 -13.922 1.00 93.75 250 ILE A CA 1
ATOM 1922 C C . ILE A 1 250 ? 0.235 -4.640 -14.460 1.00 93.75 250 ILE A C 1
ATOM 1924 O O . ILE A 1 250 ? -0.047 -4.578 -15.657 1.00 93.75 250 ILE A O 1
ATOM 1928 N N . THR A 1 251 ? -0.559 -5.205 -13.558 1.00 90.44 251 THR A N 1
ATOM 1929 C CA . THR A 1 251 ? -1.811 -5.915 -13.866 1.00 90.44 251 THR A CA 1
ATOM 1930 C C . THR A 1 251 ? -3.016 -5.350 -13.115 1.00 90.44 251 THR A C 1
ATOM 1932 O O . THR A 1 251 ? -4.152 -5.565 -13.532 1.00 90.44 251 THR A O 1
ATOM 1935 N N . ALA A 1 252 ? -2.787 -4.575 -12.051 1.00 86.00 252 ALA A N 1
ATOM 1936 C CA . ALA A 1 252 ? -3.826 -3.948 -11.245 1.00 86.00 252 ALA A CA 1
ATOM 1937 C C . ALA A 1 252 ? -3.552 -2.455 -11.003 1.00 86.00 252 ALA A C 1
ATOM 1939 O O . ALA A 1 252 ? -2.414 -1.994 -11.018 1.00 86.00 252 ALA A O 1
ATOM 1940 N N . ASN A 1 253 ? -4.620 -1.696 -10.738 1.00 82.31 253 ASN A N 1
ATOM 1941 C CA . ASN A 1 253 ? -4.561 -0.239 -10.583 1.00 82.31 253 ASN A CA 1
ATOM 1942 C C . ASN A 1 253 ? -3.771 0.226 -9.346 1.00 82.31 253 ASN A C 1
ATOM 1944 O O . ASN A 1 253 ? -3.168 1.290 -9.393 1.00 82.31 253 ASN A O 1
ATOM 1948 N N . GLY A 1 254 ? -3.763 -0.552 -8.259 1.00 82.38 254 GLY A N 1
ATOM 1949 C CA . GLY A 1 254 ? -3.030 -0.206 -7.033 1.00 82.38 254 GLY A CA 1
ATOM 1950 C C . GLY A 1 254 ? -1.514 -0.414 -7.121 1.00 82.38 254 GLY A C 1
ATOM 1951 O O . GLY A 1 254 ? -0.777 0.206 -6.362 1.00 82.38 254 GLY A O 1
ATOM 1952 N N . GLN A 1 255 ? -1.035 -1.197 -8.097 1.00 89.62 255 GLN A N 1
ATOM 1953 C CA . GLN A 1 255 ? 0.386 -1.538 -8.230 1.00 89.62 255 GLN A CA 1
ATOM 1954 C C . GLN A 1 255 ? 1.264 -0.376 -8.691 1.00 89.62 255 GLN A C 1
ATOM 1956 O O . GLN A 1 255 ? 2.479 -0.511 -8.658 1.00 89.62 255 GLN A O 1
ATOM 1961 N N . MET A 1 256 ? 0.694 0.725 -9.181 1.00 90.44 256 MET A N 1
ATOM 1962 C CA . MET A 1 256 ? 1.464 1.860 -9.680 1.00 90.44 256 MET A CA 1
ATOM 1963 C C . MET A 1 256 ? 0.766 3.167 -9.323 1.00 90.44 256 MET A C 1
ATOM 1965 O O . MET A 1 256 ? -0.361 3.418 -9.746 1.00 90.44 256 MET A O 1
ATOM 1969 N N . THR A 1 257 ? 1.450 4.013 -8.558 1.00 90.88 257 THR A N 1
ATOM 1970 C CA . THR A 1 257 ? 0.881 5.251 -8.018 1.00 90.88 257 THR A CA 1
ATOM 1971 C C . THR A 1 257 ? 1.846 6.416 -8.190 1.00 90.88 257 THR A C 1
ATOM 1973 O O . THR A 1 257 ? 3.002 6.330 -7.781 1.00 90.88 257 THR A O 1
ATOM 1976 N N . LEU A 1 258 ? 1.364 7.523 -8.763 1.00 92.62 258 LEU A N 1
ATOM 1977 C CA . LEU A 1 258 ? 2.106 8.785 -8.792 1.00 92.62 258 LEU A CA 1
ATOM 1978 C C . LEU A 1 258 ? 2.247 9.345 -7.375 1.00 92.62 258 LEU A C 1
ATOM 1980 O O . LEU A 1 258 ? 1.268 9.420 -6.633 1.00 92.62 258 LEU A O 1
ATOM 1984 N N . ILE A 1 259 ? 3.456 9.769 -7.023 1.00 93.25 259 ILE A N 1
ATOM 1985 C CA . ILE A 1 259 ? 3.781 10.348 -5.717 1.00 93.25 259 ILE A CA 1
ATOM 1986 C C . ILE A 1 259 ? 4.560 11.652 -5.897 1.00 93.25 259 ILE A C 1
ATOM 1988 O O . ILE A 1 259 ? 5.116 11.920 -6.962 1.00 93.25 259 ILE A O 1
ATOM 1992 N N . SER A 1 260 ? 4.586 12.488 -4.860 1.00 94.12 260 SER A N 1
ATOM 1993 C CA . SER A 1 260 ? 5.452 13.667 -4.852 1.00 94.12 260 SER A CA 1
ATOM 1994 C C . SER A 1 260 ? 6.909 13.258 -4.643 1.00 94.12 260 SER A C 1
ATOM 1996 O O . SER A 1 260 ? 7.197 12.211 -4.064 1.00 94.12 260 SER A O 1
ATOM 1998 N N . GLU A 1 261 ? 7.838 14.112 -5.066 1.00 93.81 261 GLU A N 1
ATOM 1999 C CA . GLU A 1 261 ? 9.268 13.901 -4.823 1.00 93.81 261 GLU A CA 1
ATOM 2000 C C . GLU A 1 261 ? 9.588 13.788 -3.324 1.00 93.81 261 GLU A C 1
ATOM 2002 O O . GLU A 1 261 ? 10.323 12.894 -2.915 1.00 93.81 261 GLU A O 1
ATOM 2007 N N . ALA A 1 262 ? 8.969 14.628 -2.489 1.00 90.88 262 ALA A N 1
ATOM 2008 C CA . ALA A 1 262 ? 9.146 14.577 -1.039 1.00 90.88 262 ALA A CA 1
ATOM 2009 C C . ALA A 1 262 ? 8.679 13.239 -0.434 1.00 90.88 262 ALA A C 1
ATOM 2011 O O . ALA A 1 262 ? 9.323 12.703 0.467 1.00 90.88 262 ALA A O 1
ATOM 2012 N N . GLU A 1 263 ? 7.574 12.675 -0.932 1.00 90.38 263 GLU A N 1
ATOM 2013 C CA . GLU A 1 263 ? 7.109 11.355 -0.498 1.00 90.38 263 GLU A CA 1
ATOM 2014 C C . GLU A 1 263 ? 8.030 10.243 -1.019 1.00 90.38 263 GLU A C 1
ATOM 2016 O O . GLU A 1 263 ? 8.354 9.330 -0.265 1.00 90.38 263 GLU A O 1
ATOM 2021 N N . ALA A 1 264 ? 8.517 10.337 -2.261 1.00 92.94 264 ALA A N 1
ATOM 2022 C CA . ALA A 1 264 ? 9.491 9.392 -2.807 1.00 92.94 264 ALA A CA 1
ATOM 2023 C C . ALA A 1 264 ? 10.761 9.336 -1.944 1.00 92.94 264 ALA A C 1
ATOM 2025 O O . ALA A 1 264 ? 11.186 8.257 -1.531 1.00 92.94 264 ALA A O 1
ATOM 2026 N N . GLN A 1 265 ? 11.320 10.500 -1.605 1.00 91.69 265 GLN A N 1
ATOM 2027 C CA . GLN A 1 265 ? 12.492 10.614 -0.737 1.00 91.69 265 GLN A CA 1
ATOM 2028 C C . GLN A 1 265 ? 12.224 10.047 0.660 1.00 91.69 265 GLN A C 1
ATOM 2030 O O . GLN A 1 265 ? 13.045 9.293 1.178 1.00 91.69 265 GLN A O 1
ATOM 2035 N N . ARG A 1 266 ? 11.057 10.335 1.251 1.00 89.44 266 ARG A N 1
ATOM 2036 C CA . ARG A 1 266 ? 10.665 9.779 2.555 1.00 89.44 266 ARG A CA 1
ATOM 2037 C C . ARG A 1 266 ? 10.613 8.251 2.537 1.00 89.44 266 ARG A C 1
ATOM 2039 O O . ARG A 1 266 ? 11.087 7.622 3.478 1.00 89.44 266 ARG A O 1
ATOM 2046 N N . ARG A 1 267 ? 10.027 7.650 1.498 1.00 91.12 267 ARG A N 1
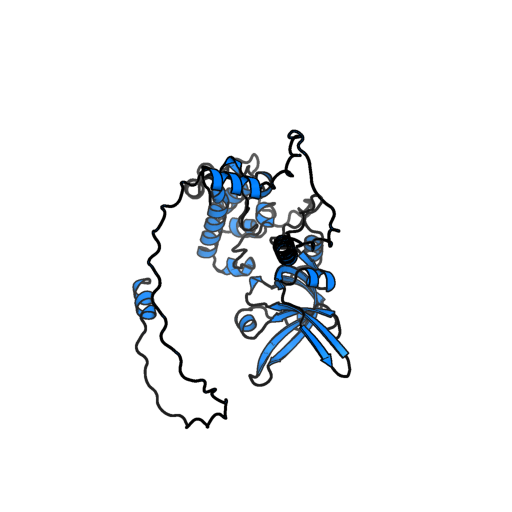ATOM 2047 C CA . ARG A 1 267 ? 9.916 6.188 1.386 1.00 91.12 267 ARG A CA 1
ATOM 2048 C C . ARG A 1 267 ? 11.266 5.519 1.184 1.00 91.12 267 ARG A C 1
ATOM 2050 O O . ARG A 1 267 ? 11.539 4.520 1.840 1.00 91.12 267 ARG A O 1
ATOM 2057 N N . MET A 1 268 ? 12.117 6.098 0.338 1.00 89.69 268 MET A N 1
ATOM 2058 C CA . MET A 1 268 ? 13.476 5.601 0.098 1.00 89.69 268 MET A CA 1
ATOM 2059 C C . MET A 1 268 ? 14.398 5.776 1.313 1.00 89.69 268 MET A C 1
ATOM 2061 O O . MET A 1 268 ? 15.278 4.950 1.524 1.00 89.69 268 MET A O 1
ATOM 2065 N N . ALA A 1 269 ? 14.181 6.801 2.147 1.00 87.75 269 ALA A N 1
ATOM 2066 C CA . ALA A 1 269 ? 14.881 6.947 3.427 1.00 87.75 269 ALA A CA 1
ATOM 2067 C C . ALA A 1 269 ? 14.517 5.836 4.434 1.00 87.75 269 ALA A C 1
ATOM 2069 O O . ALA A 1 269 ? 15.261 5.592 5.384 1.00 87.75 269 ALA A O 1
ATOM 2070 N N . GLY A 1 270 ? 13.389 5.148 4.217 1.00 82.00 270 GLY A N 1
ATOM 2071 C CA . GLY A 1 270 ? 12.955 3.997 4.996 1.00 82.00 270 GLY A CA 1
ATOM 2072 C C . GLY A 1 270 ? 12.406 4.349 6.387 1.00 82.00 270 GLY A C 1
ATOM 2073 O O . GLY A 1 270 ? 12.014 5.493 6.658 1.00 82.00 270 GLY A O 1
ATOM 2074 N N . PRO A 1 271 ? 12.326 3.359 7.292 1.00 72.50 271 PRO A N 1
ATOM 2075 C CA . PRO A 1 271 ? 11.969 3.600 8.681 1.00 72.50 271 PRO A CA 1
ATOM 2076 C C . PRO A 1 271 ? 13.114 4.373 9.357 1.00 72.50 271 PRO A C 1
ATOM 2078 O O . PRO A 1 271 ? 14.189 3.825 9.589 1.00 72.50 271 PRO A O 1
ATOM 2081 N N . GLY A 1 272 ? 12.906 5.665 9.633 1.00 61.25 272 GLY A N 1
ATOM 2082 C CA . GLY A 1 272 ? 13.851 6.501 10.379 1.00 61.25 272 GLY A CA 1
ATOM 2083 C C . GLY A 1 272 ? 14.302 5.847 11.694 1.00 61.25 272 GLY A C 1
ATOM 2084 O O . GLY A 1 272 ? 13.521 5.130 12.309 1.00 61.25 272 GLY A O 1
ATOM 2085 N N . VAL A 1 273 ? 15.573 6.078 12.064 1.00 39.31 273 VAL A N 1
ATOM 2086 C CA . VAL A 1 273 ? 16.321 5.573 13.244 1.00 39.31 273 VAL A CA 1
ATOM 2087 C C . VAL A 1 273 ? 15.653 4.384 13.951 1.00 39.31 273 VAL A C 1
ATOM 2089 O O . VAL A 1 273 ? 14.932 4.525 14.934 1.00 39.31 273 VAL A O 1
ATOM 2092 N N . GLY A 1 274 ? 15.911 3.197 13.407 1.00 46.38 274 GLY A N 1
ATOM 2093 C CA . GLY A 1 274 ? 15.318 1.928 13.826 1.00 46.38 274 GLY A CA 1
ATOM 2094 C C . GLY A 1 274 ? 15.310 0.972 12.640 1.00 46.38 274 GLY A C 1
ATOM 2095 O O . GLY A 1 274 ? 14.250 0.592 12.146 1.00 46.38 274 GLY A O 1
ATOM 2096 N N . SER A 1 275 ? 16.499 0.675 12.108 1.00 41.72 275 SER A N 1
ATOM 2097 C CA . SER A 1 275 ? 16.668 -0.087 10.873 1.00 41.72 275 SER A CA 1
ATOM 2098 C C . SER A 1 275 ? 15.973 -1.447 10.959 1.00 41.72 275 SER A C 1
ATOM 2100 O O . SER A 1 275 ? 16.228 -2.270 11.841 1.00 41.72 275 SER A O 1
ATOM 2102 N N . ARG A 1 276 ? 15.070 -1.691 10.006 1.00 53.09 276 ARG A N 1
ATOM 2103 C CA . ARG A 1 276 ? 14.505 -3.016 9.753 1.00 53.09 276 ARG A CA 1
ATOM 2104 C C . ARG A 1 276 ? 15.657 -3.932 9.307 1.00 53.09 276 ARG A C 1
ATOM 2106 O O . ARG A 1 276 ? 16.354 -3.556 8.366 1.00 53.09 276 ARG A O 1
ATOM 2113 N N . PRO A 1 277 ? 15.866 -5.115 9.917 1.00 52.53 277 PRO A N 1
ATOM 2114 C CA . PRO A 1 277 ? 16.715 -6.117 9.286 1.00 52.53 277 PRO A CA 1
ATOM 2115 C C . PRO A 1 277 ? 16.078 -6.485 7.937 1.00 52.53 277 PRO A C 1
ATOM 2117 O O . PRO A 1 277 ? 14.853 -6.652 7.904 1.00 52.53 277 PRO A O 1
ATOM 2120 N N . PRO A 1 278 ? 16.853 -6.559 6.842 1.00 55.69 278 PRO A N 1
ATOM 2121 C CA . PRO A 1 278 ? 16.319 -6.872 5.520 1.00 55.69 278 PRO A CA 1
ATOM 2122 C C . PRO A 1 278 ? 15.464 -8.142 5.588 1.00 55.69 278 PRO A C 1
ATOM 2124 O O . PRO A 1 278 ? 15.811 -9.092 6.299 1.00 55.69 278 PRO A O 1
ATOM 2127 N N . ILE A 1 279 ? 14.317 -8.138 4.899 1.00 62.81 279 ILE A N 1
ATOM 2128 C CA . ILE A 1 279 ? 13.554 -9.375 4.724 1.00 62.81 279 ILE A CA 1
ATOM 2129 C C . ILE A 1 279 ? 14.488 -10.319 3.965 1.00 62.81 279 ILE A C 1
ATOM 2131 O O . ILE A 1 279 ? 15.101 -9.911 2.982 1.00 62.81 279 ILE A O 1
ATOM 2135 N N . ALA A 1 280 ? 14.675 -11.544 4.464 1.00 65.62 280 ALA A N 1
ATOM 2136 C CA . ALA A 1 280 ? 15.509 -12.513 3.763 1.00 65.62 280 ALA A CA 1
ATOM 2137 C C . ALA A 1 280 ? 14.940 -12.694 2.352 1.00 65.62 280 ALA A C 1
ATOM 2139 O O . ALA A 1 280 ? 13.763 -13.037 2.218 1.00 65.62 280 ALA A O 1
ATOM 2140 N N . SER A 1 281 ? 15.756 -12.427 1.332 1.00 77.94 281 SER A N 1
ATOM 2141 C CA . SER A 1 281 ? 15.309 -12.548 -0.052 1.00 77.94 281 SER A CA 1
ATOM 2142 C C . SER A 1 281 ? 14.967 -14.004 -0.358 1.00 77.94 281 SER A C 1
ATOM 2144 O O . SER A 1 281 ? 15.511 -14.940 0.246 1.00 77.94 281 SER A O 1
ATOM 2146 N N . ASN A 1 282 ? 14.097 -14.229 -1.338 1.00 79.50 282 ASN A N 1
ATOM 2147 C CA . ASN A 1 282 ? 13.825 -15.574 -1.828 1.00 79.50 282 ASN A CA 1
ATOM 2148 C C . ASN A 1 282 ? 15.107 -16.220 -2.375 1.00 79.50 282 ASN A C 1
ATOM 2150 O O . ASN A 1 282 ? 15.280 -17.434 -2.266 1.00 79.50 282 ASN A O 1
ATOM 2154 N N . GLN A 1 283 ? 16.044 -15.420 -2.893 1.00 79.44 283 GLN A N 1
ATOM 2155 C CA . GLN A 1 283 ? 17.366 -15.899 -3.297 1.00 79.44 283 GLN A CA 1
ATOM 2156 C C . GLN A 1 283 ? 18.183 -16.411 -2.105 1.00 79.44 283 GLN A C 1
ATOM 2158 O O . GLN A 1 283 ? 18.724 -17.514 -2.181 1.00 79.44 283 GLN A O 1
ATOM 2163 N N . ASP A 1 284 ? 18.217 -15.676 -0.990 1.00 81.00 284 ASP A N 1
ATOM 2164 C CA . ASP A 1 284 ? 18.903 -16.104 0.236 1.00 81.00 284 ASP A CA 1
ATOM 2165 C C . ASP A 1 284 ? 18.275 -17.376 0.809 1.00 81.00 284 ASP A C 1
ATOM 2167 O O . ASP A 1 284 ? 18.980 -18.285 1.254 1.00 81.00 284 ASP A O 1
ATOM 2171 N N . ALA A 1 285 ? 16.943 -17.467 0.785 1.00 79.00 285 ALA A N 1
ATOM 2172 C CA . ALA A 1 285 ? 16.226 -18.661 1.214 1.00 79.00 285 ALA A CA 1
ATOM 2173 C C . ALA A 1 285 ? 16.607 -19.877 0.351 1.00 79.00 285 ALA A C 1
ATOM 2175 O O . ALA A 1 285 ? 16.940 -20.936 0.886 1.00 79.00 285 ALA A O 1
ATOM 2176 N N . LEU A 1 286 ? 16.636 -19.717 -0.976 1.00 79.81 286 LEU A N 1
ATOM 2177 C CA . LEU A 1 286 ? 17.057 -20.769 -1.903 1.00 79.81 286 LEU A CA 1
ATOM 2178 C C . LEU A 1 286 ? 18.531 -21.155 -1.726 1.00 79.81 286 LEU A C 1
ATOM 2180 O O . LEU A 1 286 ? 18.854 -22.339 -1.819 1.00 79.81 286 LEU A O 1
ATOM 2184 N N . ALA A 1 287 ? 19.418 -20.193 -1.464 1.00 83.69 287 ALA A N 1
ATOM 2185 C CA . ALA A 1 287 ? 20.830 -20.456 -1.196 1.00 83.69 287 ALA A CA 1
ATOM 2186 C C . ALA A 1 287 ? 21.001 -21.307 0.071 1.00 83.69 287 ALA A C 1
ATOM 2188 O O . ALA A 1 287 ? 21.615 -22.369 0.014 1.00 83.69 287 ALA A O 1
ATOM 2189 N N . ARG A 1 288 ? 20.338 -20.932 1.174 1.00 82.50 288 ARG A N 1
ATOM 2190 C CA . ARG A 1 288 ? 20.363 -21.706 2.429 1.00 82.50 288 ARG A CA 1
ATOM 2191 C C . ARG A 1 288 ? 19.847 -23.132 2.252 1.00 82.50 288 ARG A C 1
ATOM 2193 O O . ARG A 1 288 ? 20.412 -24.058 2.826 1.00 82.50 288 ARG A O 1
ATOM 2200 N N . ILE A 1 289 ? 18.794 -23.324 1.455 1.00 81.56 289 ILE A N 1
ATOM 2201 C CA . ILE A 1 289 ? 18.263 -24.663 1.153 1.00 81.56 289 ILE A CA 1
ATOM 2202 C C . ILE A 1 289 ? 19.285 -25.484 0.355 1.00 81.56 289 ILE A C 1
ATOM 2204 O O . ILE A 1 289 ? 19.481 -26.663 0.644 1.00 81.56 289 ILE A O 1
ATOM 2208 N N . LYS A 1 290 ? 19.958 -24.877 -0.632 1.00 79.25 290 LYS A N 1
ATOM 2209 C CA . LYS A 1 290 ? 21.002 -25.553 -1.420 1.00 79.25 290 LYS A CA 1
ATOM 2210 C C . LYS A 1 290 ? 22.202 -25.948 -0.563 1.00 79.25 290 LYS A C 1
ATOM 2212 O O . LYS A 1 290 ? 22.683 -27.070 -0.701 1.00 79.25 290 LYS A O 1
ATOM 2217 N N . ASP A 1 291 ? 22.630 -25.074 0.340 1.00 77.19 291 ASP A N 1
ATOM 2218 C CA . ASP A 1 291 ? 23.749 -25.343 1.245 1.00 77.19 291 ASP A CA 1
ATOM 2219 C C . ASP A 1 291 ? 23.415 -26.467 2.237 1.00 77.19 291 ASP A C 1
ATOM 2221 O O . ASP A 1 291 ? 24.257 -27.312 2.528 1.00 77.19 291 ASP A O 1
ATOM 2225 N N . GLN A 1 292 ? 22.161 -26.554 2.695 1.00 69.62 292 GLN A N 1
ATOM 2226 C CA . GLN A 1 292 ? 21.686 -27.665 3.531 1.00 69.62 292 GLN A CA 1
ATOM 2227 C C . GLN A 1 292 ? 21.520 -28.982 2.753 1.00 69.62 292 GLN A C 1
ATOM 2229 O O . GLN A 1 292 ? 21.651 -30.060 3.332 1.00 69.62 292 GLN A O 1
ATOM 2234 N N . ALA A 1 293 ? 21.248 -28.920 1.446 1.00 59.28 293 ALA A N 1
ATOM 2235 C CA . ALA A 1 293 ? 21.094 -30.093 0.585 1.00 59.28 293 ALA A CA 1
ATOM 2236 C C . ALA A 1 293 ? 22.432 -30.712 0.134 1.00 59.28 293 ALA A C 1
ATOM 2238 O O . ALA A 1 293 ? 22.433 -31.819 -0.409 1.00 59.28 293 ALA A O 1
ATOM 2239 N N . MET A 1 294 ? 23.565 -30.042 0.370 1.00 45.88 294 MET A N 1
ATOM 2240 C CA . MET A 1 294 ? 24.900 -30.587 0.122 1.00 45.88 294 MET A CA 1
ATOM 2241 C C . MET A 1 294 ? 25.614 -30.926 1.438 1.00 45.88 294 MET A C 1
ATOM 2243 O O . MET A 1 294 ? 26.432 -30.140 1.910 1.00 45.88 294 MET A O 1
ATOM 2247 N N . PRO A 1 295 ? 25.418 -32.124 2.026 1.00 48.66 295 PRO A N 1
ATOM 2248 C CA . PRO A 1 295 ? 26.456 -32.668 2.878 1.00 48.66 295 PRO A CA 1
ATOM 2249 C C . PRO A 1 295 ? 27.655 -32.935 1.969 1.00 48.66 295 PRO A C 1
ATOM 2251 O O . PRO A 1 295 ? 27.618 -33.816 1.106 1.00 48.66 295 PRO A O 1
ATOM 2254 N N . THR A 1 296 ? 28.713 -32.147 2.131 1.00 43.56 296 THR A N 1
ATOM 2255 C CA . THR A 1 296 ? 30.010 -32.391 1.512 1.00 43.56 296 THR A CA 1
ATOM 2256 C C . THR A 1 296 ? 30.419 -33.820 1.853 1.00 43.56 296 THR A C 1
ATOM 2258 O O . THR A 1 296 ? 30.906 -34.105 2.947 1.00 43.56 296 THR A O 1
ATOM 2261 N N . ARG A 1 297 ? 30.214 -34.757 0.923 1.00 41.03 297 ARG A N 1
ATOM 2262 C CA . ARG A 1 297 ? 30.878 -36.055 0.956 1.00 41.03 297 ARG A CA 1
ATOM 2263 C C . ARG A 1 297 ? 32.341 -35.764 0.658 1.00 41.03 297 ARG A C 1
ATOM 2265 O O . ARG A 1 297 ? 32.779 -35.855 -0.485 1.00 41.03 297 ARG A O 1
ATOM 2272 N N . ALA A 1 298 ? 33.079 -35.354 1.686 1.00 42.09 298 ALA A N 1
ATOM 2273 C CA . ALA A 1 298 ? 34.526 -35.382 1.653 1.00 42.09 298 ALA A CA 1
ATOM 2274 C C . ALA A 1 298 ? 34.917 -36.813 1.268 1.00 42.09 298 ALA A C 1
ATOM 2276 O O . ALA A 1 298 ? 34.557 -37.778 1.948 1.00 42.09 298 ALA A O 1
ATOM 2277 N N . ALA A 1 299 ? 35.558 -36.956 0.110 1.00 40.44 299 ALA A N 1
ATOM 2278 C CA . ALA A 1 299 ? 36.099 -38.231 -0.319 1.00 40.44 299 ALA A CA 1
ATOM 2279 C C . ALA A 1 299 ? 37.078 -38.715 0.766 1.00 40.44 299 ALA A C 1
ATOM 2281 O O . ALA A 1 299 ? 37.920 -37.927 1.204 1.00 40.44 299 ALA A O 1
ATOM 2282 N N . PRO A 1 300 ? 36.986 -39.970 1.236 1.00 37.78 300 PRO A N 1
ATOM 2283 C CA . PRO A 1 300 ? 37.992 -40.477 2.147 1.00 37.78 300 PRO A CA 1
ATOM 2284 C C . PRO A 1 300 ? 39.327 -40.523 1.402 1.00 37.78 300 PRO A C 1
ATOM 2286 O O . PRO A 1 300 ? 39.437 -41.151 0.348 1.00 37.78 300 PRO A O 1
ATOM 2289 N N . ALA A 1 301 ? 40.331 -39.832 1.944 1.00 44.41 301 ALA A N 1
ATOM 2290 C CA . ALA A 1 301 ? 41.713 -39.958 1.503 1.00 44.41 301 ALA A CA 1
ATOM 2291 C C . ALA A 1 301 ? 42.148 -41.439 1.560 1.00 44.41 301 ALA A C 1
ATOM 2293 O O . ALA A 1 301 ? 41.720 -42.161 2.471 1.00 44.41 301 ALA A O 1
ATOM 2294 N N . PRO A 1 302 ? 42.985 -41.916 0.620 1.00 36.41 302 PRO A N 1
ATOM 2295 C CA . PRO A 1 302 ? 43.450 -43.295 0.631 1.00 36.41 302 PRO A CA 1
ATOM 2296 C C . PRO A 1 302 ? 44.316 -43.527 1.872 1.00 36.41 302 PRO A C 1
ATOM 2298 O O . PRO A 1 302 ? 45.336 -42.872 2.080 1.00 36.41 302 PRO A O 1
ATOM 2301 N N . ARG A 1 303 ? 43.872 -44.445 2.731 1.00 35.88 303 ARG A N 1
ATOM 2302 C CA . ARG A 1 303 ? 44.573 -44.831 3.956 1.00 35.88 303 ARG A CA 1
ATOM 2303 C C . ARG A 1 303 ? 45.635 -45.887 3.598 1.00 35.88 303 ARG A C 1
ATOM 2305 O O . ARG A 1 303 ? 45.268 -46.871 2.957 1.00 35.88 303 ARG A O 1
ATOM 2312 N N . PRO A 1 304 ? 46.915 -45.727 3.981 1.00 36.88 304 PRO A N 1
ATOM 2313 C CA . PRO A 1 304 ? 47.914 -46.769 3.778 1.00 36.88 304 PRO A CA 1
ATOM 2314 C C . PRO A 1 304 ? 47.703 -47.931 4.758 1.00 36.88 304 PRO A C 1
ATOM 2316 O O . PRO A 1 304 ? 47.325 -47.741 5.916 1.00 36.88 304 PRO A O 1
ATOM 2319 N N . SER A 1 305 ? 47.930 -49.141 4.256 1.00 38.09 305 SER A N 1
ATOM 2320 C CA . SER A 1 305 ? 47.756 -50.417 4.949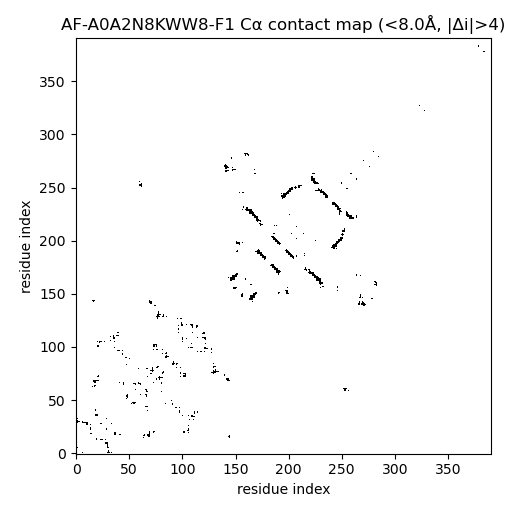 1.00 38.09 305 SER A CA 1
ATOM 2321 C C . SER A 1 305 ? 48.914 -50.693 5.913 1.00 38.09 305 SER A C 1
ATOM 2323 O O . SER A 1 305 ? 50.053 -50.794 5.467 1.00 38.09 305 SER A O 1
ATOM 2325 N N . ALA A 1 306 ? 48.633 -50.892 7.203 1.00 34.41 306 ALA A N 1
ATOM 2326 C CA . ALA A 1 306 ? 49.528 -51.589 8.136 1.00 34.41 306 ALA A CA 1
ATOM 2327 C C . ALA A 1 306 ? 48.744 -52.131 9.359 1.00 34.41 306 ALA A C 1
ATOM 2329 O O . ALA A 1 306 ? 47.659 -51.621 9.645 1.00 34.41 306 ALA A O 1
ATOM 2330 N N . PRO A 1 307 ? 49.235 -53.190 10.035 1.00 36.31 307 PRO A N 1
ATOM 2331 C CA . PRO A 1 307 ? 48.394 -54.207 10.666 1.00 36.31 307 PRO A CA 1
ATOM 2332 C C . PRO A 1 307 ? 48.067 -53.982 12.157 1.00 36.31 307 PRO A C 1
ATOM 2334 O O . PRO A 1 307 ? 48.779 -53.306 12.891 1.00 36.31 307 PRO A O 1
ATOM 2337 N N . VAL A 1 308 ? 46.961 -54.606 12.575 1.00 35.84 308 VAL A N 1
ATOM 2338 C CA . VAL A 1 308 ? 46.451 -54.835 13.953 1.00 35.84 308 VAL A CA 1
ATOM 2339 C C . VAL A 1 308 ? 47.402 -55.839 14.661 1.00 35.84 308 VAL A C 1
ATOM 2341 O O . VAL A 1 308 ? 47.955 -56.650 13.912 1.00 35.84 308 VAL A O 1
ATOM 2344 N N . PRO A 1 309 ? 47.590 -55.913 16.013 1.00 47.81 309 PRO A N 1
ATOM 2345 C CA . PRO A 1 309 ? 46.570 -55.691 17.061 1.00 47.81 309 PRO A CA 1
ATOM 2346 C C . PRO A 1 309 ? 47.021 -55.175 18.459 1.00 47.81 309 PRO A C 1
ATOM 2348 O O . PRO A 1 309 ? 48.192 -55.233 18.802 1.00 47.81 309 PRO A O 1
ATOM 2351 N N . GLN A 1 310 ? 46.061 -54.753 19.306 1.00 29.08 310 GLN A N 1
ATOM 2352 C CA . GLN A 1 310 ? 45.811 -55.236 20.694 1.00 29.08 310 GLN A CA 1
ATOM 2353 C C . GLN A 1 310 ? 44.958 -54.264 21.543 1.00 29.08 310 GLN A C 1
ATOM 2355 O O . GLN A 1 310 ? 44.911 -53.061 21.309 1.00 29.08 310 GLN A O 1
ATOM 2360 N N . TYR A 1 311 ? 44.229 -54.852 22.497 1.00 40.78 311 TYR A N 1
ATOM 2361 C CA . TYR A 1 311 ? 43.159 -54.293 23.333 1.00 40.78 311 TYR A CA 1
ATOM 2362 C C . TYR A 1 311 ? 43.599 -53.182 24.308 1.00 40.78 311 TYR A C 1
ATOM 2364 O O . TYR A 1 311 ? 44.551 -53.373 25.059 1.00 40.78 311 TYR A O 1
ATOM 2372 N N . ALA A 1 312 ? 42.815 -52.095 24.399 1.00 32.12 312 ALA A N 1
ATOM 2373 C CA . ALA A 1 312 ? 42.757 -51.196 25.563 1.00 32.12 312 ALA A CA 1
ATOM 2374 C C . ALA A 1 312 ? 41.399 -50.449 25.653 1.00 32.12 312 ALA A C 1
ATOM 2376 O O . ALA A 1 312 ? 40.714 -50.261 24.651 1.00 32.12 312 ALA A O 1
ATOM 2377 N N . ALA A 1 313 ? 41.023 -50.087 26.884 1.00 35.03 313 ALA A N 1
ATOM 2378 C CA . ALA A 1 313 ? 39.716 -49.654 27.409 1.00 35.03 313 ALA A CA 1
ATOM 2379 C C . ALA A 1 313 ? 39.057 -48.397 26.765 1.00 35.03 313 ALA A C 1
ATOM 2381 O O . ALA A 1 313 ? 39.739 -47.616 26.102 1.00 35.03 313 ALA A O 1
ATOM 2382 N N . PRO A 1 314 ? 37.737 -48.157 26.969 1.00 37.56 314 PRO A N 1
ATOM 2383 C CA . PRO A 1 314 ? 37.010 -47.082 26.289 1.00 37.56 314 PRO A CA 1
ATOM 2384 C C . PRO A 1 314 ? 37.241 -45.706 26.935 1.00 37.56 314 PRO A C 1
ATOM 2386 O O . PRO A 1 314 ? 36.929 -45.494 28.105 1.00 37.56 314 PRO A O 1
ATOM 2389 N N . THR A 1 315 ? 37.722 -44.741 26.15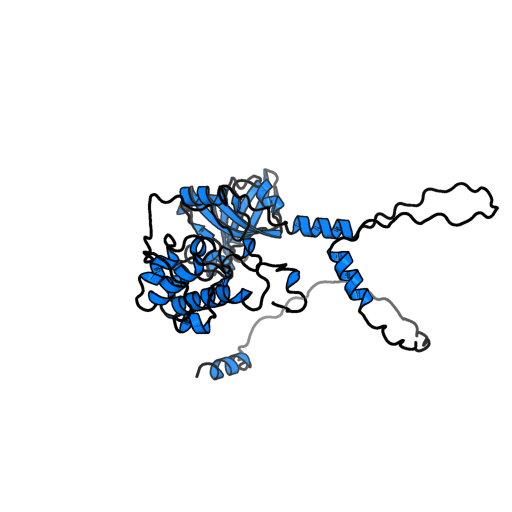1 1.00 37.91 315 THR A N 1
ATOM 2390 C CA . THR A 1 315 ? 37.725 -43.305 26.482 1.00 37.91 315 THR A CA 1
ATOM 2391 C C . THR A 1 315 ? 36.434 -42.611 26.007 1.00 37.91 315 THR A C 1
ATOM 2393 O O . THR A 1 315 ? 35.778 -43.091 25.077 1.00 37.91 315 THR A O 1
ATOM 2396 N N . PRO A 1 316 ? 36.014 -41.494 26.640 1.00 40.31 316 PRO A N 1
ATOM 2397 C CA . PRO A 1 316 ? 34.684 -40.920 26.447 1.00 40.31 316 PRO A CA 1
ATOM 2398 C C . PRO A 1 316 ? 34.531 -40.252 25.078 1.00 40.31 316 PRO A C 1
ATOM 2400 O O . PRO A 1 316 ? 35.413 -39.534 24.608 1.00 40.31 316 PRO A O 1
ATOM 2403 N N . ARG A 1 317 ? 33.367 -40.453 24.456 1.00 34.53 317 ARG A N 1
ATOM 2404 C CA . ARG A 1 317 ? 32.962 -39.789 23.212 1.00 34.53 317 ARG A CA 1
ATOM 2405 C C . ARG A 1 317 ? 32.846 -38.277 23.458 1.00 34.53 317 ARG A C 1
ATOM 2407 O O . ARG A 1 317 ? 32.045 -37.856 24.287 1.00 34.53 317 ARG A O 1
ATOM 2414 N N . LEU A 1 318 ? 33.625 -37.478 22.727 1.00 36.19 318 LEU A N 1
ATOM 2415 C CA . LEU A 1 318 ? 33.455 -36.024 22.651 1.00 36.19 318 LEU A CA 1
ATOM 2416 C C . LEU A 1 318 ? 32.031 -35.691 22.174 1.00 36.19 318 LEU A C 1
ATOM 2418 O O . LEU A 1 318 ? 31.503 -36.344 21.270 1.00 36.19 318 LEU A O 1
ATOM 2422 N N . ALA A 1 319 ? 31.415 -34.703 22.826 1.00 46.47 319 ALA A N 1
ATOM 2423 C CA . ALA A 1 319 ? 30.033 -34.293 22.616 1.00 46.47 319 ALA A CA 1
ATOM 2424 C C . ALA A 1 319 ? 29.768 -33.874 21.161 1.00 46.47 319 ALA A C 1
ATOM 2426 O O . ALA A 1 319 ? 30.566 -33.172 20.539 1.00 46.47 319 ALA A O 1
ATOM 2427 N N . SER A 1 320 ? 28.623 -34.303 20.633 1.00 50.28 320 SER A N 1
ATOM 2428 C CA . SER A 1 320 ? 28.089 -33.834 19.355 1.00 50.28 320 SER A CA 1
ATOM 2429 C C . SER A 1 320 ? 27.854 -32.315 19.408 1.00 50.28 320 SER A C 1
ATOM 2431 O O . SER A 1 320 ? 27.480 -31.810 20.470 1.00 50.28 320 SER A O 1
ATOM 2433 N N . PRO A 1 321 ? 28.046 -31.577 18.298 1.00 55.75 321 PRO A N 1
ATOM 2434 C CA . PRO A 1 321 ? 27.720 -30.153 18.251 1.00 55.75 321 PRO A CA 1
ATOM 2435 C C . PRO A 1 321 ? 26.242 -29.916 18.619 1.00 55.75 321 PRO A C 1
ATOM 2437 O O . PRO A 1 321 ? 25.405 -30.786 18.355 1.00 55.75 321 PRO A O 1
ATOM 2440 N N . PRO A 1 322 ? 25.907 -28.774 19.250 1.00 60.62 322 PRO A N 1
ATOM 2441 C CA . PRO A 1 322 ? 24.549 -28.507 19.699 1.00 60.62 322 PRO A CA 1
ATOM 2442 C C . PRO A 1 322 ? 23.598 -28.425 18.503 1.00 60.62 322 PRO A C 1
ATOM 2444 O O . PRO A 1 322 ? 23.892 -27.771 17.503 1.00 60.62 322 PRO A O 1
ATOM 2447 N N . LEU A 1 323 ? 22.453 -29.096 18.633 1.00 60.59 323 LEU A N 1
ATOM 2448 C CA . LEU A 1 323 ? 21.375 -29.080 17.649 1.00 60.59 323 LEU A CA 1
ATOM 2449 C C . LEU A 1 323 ? 20.891 -27.643 17.432 1.00 60.59 323 LEU A C 1
ATOM 2451 O O . LEU A 1 323 ? 20.718 -26.881 18.388 1.00 60.59 323 LEU A O 1
ATOM 2455 N N . THR A 1 324 ? 20.611 -27.291 16.181 1.00 75.44 324 THR A N 1
ATOM 2456 C CA . THR A 1 324 ? 19.876 -26.061 15.876 1.00 75.44 324 THR A CA 1
ATOM 2457 C C . THR A 1 324 ? 18.482 -26.103 16.528 1.00 75.44 324 THR A C 1
ATOM 2459 O O . THR A 1 324 ? 17.948 -27.190 16.774 1.00 75.44 324 THR A O 1
ATOM 2462 N N . PRO A 1 325 ? 17.833 -24.952 16.792 1.00 68.06 325 PRO A N 1
ATOM 2463 C CA . PRO A 1 325 ? 16.497 -24.925 17.398 1.00 68.06 325 PRO A CA 1
ATOM 2464 C C . PRO A 1 325 ? 15.477 -25.807 16.661 1.00 68.06 325 PRO A C 1
ATOM 2466 O O . PRO A 1 325 ? 14.691 -26.515 17.287 1.00 68.06 325 PRO A O 1
ATOM 2469 N N . ASN A 1 326 ? 15.552 -25.841 15.328 1.00 60.53 326 ASN A N 1
ATOM 2470 C CA . ASN A 1 326 ? 14.671 -26.655 14.492 1.00 60.53 326 ASN A CA 1
ATOM 2471 C C . ASN A 1 326 ? 14.993 -28.154 14.586 1.00 60.53 326 ASN A C 1
ATOM 2473 O O . ASN A 1 326 ? 14.080 -28.978 14.631 1.00 60.53 326 ASN A O 1
ATOM 2477 N N . GLU A 1 327 ? 16.270 -28.526 14.676 1.00 74.62 327 GLU A N 1
ATOM 2478 C CA . GLU A 1 327 ? 16.670 -29.919 14.895 1.00 74.62 327 GLU A CA 1
ATOM 2479 C C . GLU A 1 327 ? 16.277 -30.416 16.290 1.00 74.62 327 GLU A C 1
ATOM 2481 O O . GLU A 1 327 ? 15.859 -31.564 16.431 1.00 74.62 327 GLU A O 1
ATOM 2486 N N . ALA A 1 328 ? 16.329 -29.557 17.310 1.00 71.12 328 ALA A N 1
ATOM 2487 C CA . ALA A 1 328 ? 15.862 -29.888 18.653 1.00 71.12 328 ALA A CA 1
ATOM 2488 C C . ALA A 1 328 ? 14.342 -30.134 18.689 1.00 71.12 328 ALA A C 1
ATOM 2490 O O . ALA A 1 328 ? 13.878 -31.058 19.362 1.00 71.12 328 ALA A O 1
ATOM 2491 N N . ILE A 1 329 ? 13.564 -29.355 17.929 1.00 68.88 329 ILE A N 1
ATOM 2492 C CA . ILE A 1 329 ? 12.115 -29.554 17.775 1.00 68.88 329 ILE A CA 1
ATOM 2493 C C . ILE A 1 329 ? 11.829 -30.876 17.047 1.00 68.88 329 ILE A C 1
ATOM 2495 O O . ILE A 1 329 ? 11.036 -31.684 17.530 1.00 68.88 329 ILE A O 1
ATOM 2499 N N . LEU A 1 330 ? 12.521 -31.154 15.937 1.00 69.88 330 LEU A N 1
ATOM 2500 C CA . LEU A 1 330 ? 12.365 -32.405 15.184 1.00 69.88 330 LEU A CA 1
ATOM 2501 C C . LEU A 1 330 ? 12.776 -33.641 15.997 1.00 69.88 330 LEU A C 1
ATOM 2503 O O . LEU A 1 330 ? 12.129 -34.684 15.901 1.00 69.88 330 LEU A O 1
ATOM 2507 N N . ALA A 1 331 ? 13.820 -33.532 16.820 1.00 74.38 331 ALA A N 1
ATOM 2508 C CA . ALA A 1 331 ? 14.244 -34.600 17.719 1.00 74.38 331 ALA A CA 1
ATOM 2509 C C . ALA A 1 331 ? 13.189 -34.887 18.798 1.00 74.38 331 ALA A C 1
ATOM 2511 O O . ALA A 1 331 ? 12.888 -36.051 19.056 1.00 74.38 331 ALA A O 1
ATOM 2512 N N . LYS A 1 332 ? 12.568 -33.844 19.370 1.00 77.38 332 LYS A N 1
ATOM 2513 C CA . LYS A 1 332 ? 11.462 -34.001 20.327 1.00 77.38 332 LYS A CA 1
ATOM 2514 C C . LYS A 1 332 ? 10.244 -34.670 19.695 1.00 77.38 332 LYS A C 1
ATOM 2516 O O . LYS A 1 332 ? 9.689 -35.572 20.306 1.00 77.38 332 LYS A O 1
ATOM 2521 N N . ILE A 1 333 ? 9.882 -34.291 18.466 1.00 71.81 333 ILE A N 1
ATOM 2522 C CA . ILE A 1 333 ? 8.767 -34.905 17.721 1.00 71.81 333 ILE A CA 1
ATOM 2523 C C . ILE A 1 333 ? 9.038 -36.389 17.440 1.00 71.81 333 ILE A C 1
ATOM 2525 O O . ILE A 1 333 ? 8.151 -37.226 17.576 1.00 71.81 333 ILE A O 1
ATOM 2529 N N . ARG A 1 334 ? 10.275 -36.742 17.069 1.00 76.00 334 ARG A N 1
ATOM 2530 C CA . ARG A 1 334 ? 10.661 -38.143 16.835 1.00 76.00 334 ARG A CA 1
ATOM 2531 C C . ARG A 1 334 ? 10.686 -38.971 18.118 1.00 76.00 334 ARG A C 1
ATOM 2533 O O . ARG A 1 334 ? 10.415 -40.163 18.055 1.00 76.00 334 ARG A O 1
ATOM 2540 N N . ALA A 1 335 ? 10.996 -38.355 19.257 1.00 72.69 335 ALA A N 1
ATOM 2541 C CA . ALA A 1 335 ? 11.016 -39.027 20.553 1.00 72.69 335 ALA A CA 1
ATOM 2542 C C . ALA A 1 335 ? 9.609 -39.314 21.112 1.00 72.69 335 ALA A C 1
ATOM 2544 O O . ALA A 1 335 ? 9.467 -40.204 21.946 1.00 72.69 335 ALA A O 1
ATOM 2545 N N . THR A 1 336 ? 8.578 -38.591 20.663 1.00 71.94 336 THR A N 1
ATOM 2546 C CA . THR A 1 336 ? 7.187 -38.754 21.125 1.00 71.94 336 THR A CA 1
ATOM 2547 C C . THR A 1 336 ? 6.286 -39.524 20.158 1.00 71.94 336 THR A C 1
ATOM 2549 O O . THR A 1 336 ? 5.128 -39.783 20.487 1.00 71.94 336 THR A O 1
ATOM 2552 N N . ALA A 1 337 ? 6.787 -39.932 18.987 1.00 62.72 337 ALA A N 1
ATOM 2553 C CA . ALA A 1 337 ? 6.016 -40.723 18.032 1.00 62.72 337 ALA A CA 1
ATOM 2554 C C . ALA A 1 337 ? 5.976 -42.219 18.430 1.00 62.72 337 ALA A C 1
ATOM 2556 O O . ALA A 1 337 ? 7.035 -42.816 18.645 1.00 62.72 337 ALA A O 1
ATOM 2557 N N . PRO A 1 338 ? 4.793 -42.863 18.500 1.00 60.75 338 PRO A N 1
ATOM 2558 C CA . PRO A 1 338 ? 4.700 -44.307 18.711 1.00 60.75 338 PRO A CA 1
ATOM 2559 C C . PRO A 1 338 ? 5.249 -45.086 17.497 1.00 60.75 338 PRO A C 1
ATOM 2561 O O . PRO A 1 338 ? 5.147 -44.607 16.363 1.00 60.75 338 PRO A O 1
ATOM 2564 N N . PRO A 1 339 ? 5.825 -46.289 17.696 1.00 51.44 339 PRO A N 1
ATOM 2565 C CA . PRO A 1 339 ? 6.365 -47.087 16.600 1.00 51.44 339 PRO A CA 1
ATOM 2566 C C . PRO A 1 339 ? 5.254 -47.514 15.632 1.00 51.44 339 PRO A C 1
ATOM 2568 O O . PRO A 1 339 ? 4.183 -47.960 16.044 1.00 51.44 339 PRO A O 1
ATOM 2571 N N . ALA A 1 340 ? 5.519 -47.381 14.331 1.00 50.34 340 ALA A N 1
ATOM 2572 C CA . ALA A 1 340 ? 4.609 -47.821 13.280 1.00 50.34 340 ALA A CA 1
ATOM 2573 C C . ALA A 1 340 ? 4.437 -49.357 13.304 1.00 50.34 340 ALA A C 1
ATOM 2575 O O . ALA A 1 340 ? 5.422 -50.068 13.524 1.00 50.34 340 ALA A O 1
ATOM 2576 N N . PRO A 1 341 ? 3.227 -49.891 13.051 1.00 41.38 341 PRO A N 1
ATOM 2577 C CA . PRO A 1 341 ? 3.016 -51.330 12.977 1.00 41.38 341 PRO A CA 1
ATOM 2578 C C . PRO A 1 341 ? 3.745 -51.936 11.770 1.00 41.38 341 PRO A C 1
ATOM 2580 O O . PRO A 1 341 ? 3.663 -51.441 10.645 1.00 41.38 341 PRO A O 1
ATOM 2583 N N . THR A 1 342 ? 4.459 -53.032 12.019 1.00 41.34 342 THR A N 1
ATOM 2584 C CA . THR A 1 342 ? 5.230 -53.793 11.033 1.00 41.34 342 THR A CA 1
ATOM 2585 C C . THR A 1 342 ? 4.287 -54.453 10.022 1.00 41.34 342 THR A C 1
ATOM 2587 O O . THR A 1 342 ? 3.658 -55.468 10.316 1.00 41.34 342 THR A O 1
ATOM 2590 N N . ALA A 1 343 ? 4.176 -53.892 8.817 1.00 37.88 343 ALA A N 1
ATOM 2591 C CA . ALA A 1 343 ? 3.482 -54.546 7.711 1.00 37.88 343 ALA A CA 1
ATOM 2592 C C . ALA A 1 343 ? 4.352 -55.684 7.148 1.00 37.88 343 ALA A C 1
ATOM 2594 O O . ALA A 1 343 ? 5.492 -55.468 6.733 1.00 37.88 343 ALA A O 1
ATOM 2595 N N . GLN A 1 344 ? 3.811 -56.903 7.148 1.00 37.09 344 GLN A N 1
ATOM 2596 C CA . GLN A 1 344 ? 4.421 -58.086 6.542 1.00 37.09 344 GLN A CA 1
ATOM 2597 C C . GLN A 1 344 ? 4.544 -57.911 5.017 1.00 37.09 344 GLN A C 1
ATOM 2599 O O . GLN A 1 344 ? 3.589 -57.520 4.347 1.00 37.09 344 GLN A O 1
ATOM 2604 N N . GLN A 1 345 ? 5.724 -58.216 4.470 1.00 38.78 345 GLN A N 1
ATOM 2605 C CA . GLN A 1 345 ? 5.995 -58.241 3.029 1.00 38.78 345 GLN A CA 1
ATOM 2606 C C . GLN A 1 345 ? 5.257 -59.401 2.341 1.00 38.78 345 GLN A C 1
ATOM 2608 O O . GLN A 1 345 ? 5.459 -60.552 2.735 1.00 38.78 345 GLN A O 1
ATOM 2613 N N . PRO A 1 346 ? 4.508 -59.160 1.250 1.00 34.81 346 PRO A N 1
ATOM 2614 C CA . PRO A 1 346 ? 4.160 -60.212 0.310 1.00 34.81 346 PRO A CA 1
ATOM 2615 C C . PRO A 1 346 ? 5.331 -60.489 -0.635 1.00 34.81 346 PRO A C 1
ATOM 2617 O O . PRO A 1 346 ? 5.976 -59.587 -1.171 1.00 34.81 346 PRO A O 1
ATOM 2620 N N . THR A 1 347 ? 5.579 -61.776 -0.825 1.00 34.66 347 THR A N 1
ATOM 2621 C CA . THR A 1 347 ? 6.617 -62.380 -1.652 1.00 34.66 347 THR A CA 1
ATOM 2622 C C . THR A 1 347 ? 6.473 -62.070 -3.147 1.00 34.66 347 THR A C 1
ATOM 2624 O O . THR A 1 347 ? 5.392 -61.816 -3.678 1.00 34.66 347 THR A O 1
ATOM 2627 N N . ALA A 1 348 ? 7.622 -62.099 -3.825 1.00 37.91 348 ALA A N 1
ATOM 2628 C CA . ALA A 1 348 ? 7.823 -61.773 -5.229 1.00 37.91 348 ALA A CA 1
ATOM 2629 C C . ALA A 1 348 ? 6.895 -62.533 -6.193 1.00 37.91 348 ALA A C 1
ATOM 2631 O O . ALA A 1 348 ? 6.806 -63.763 -6.157 1.00 37.91 348 ALA A O 1
ATOM 2632 N N . ARG A 1 349 ? 6.308 -61.804 -7.153 1.00 31.34 349 ARG A N 1
ATOM 2633 C CA . ARG A 1 349 ? 5.737 -62.387 -8.372 1.00 31.34 349 ARG A CA 1
ATOM 2634 C C . ARG A 1 349 ? 6.475 -61.875 -9.607 1.00 31.34 349 ARG A C 1
ATOM 2636 O O . ARG A 1 349 ? 6.742 -60.690 -9.767 1.00 31.34 349 ARG A O 1
ATOM 2643 N N . ARG A 1 350 ? 6.843 -62.853 -10.428 1.00 33.94 350 ARG A N 1
ATOM 2644 C CA . ARG A 1 350 ? 7.726 -62.840 -11.596 1.00 33.94 350 ARG A CA 1
ATOM 2645 C C . ARG A 1 350 ? 7.172 -61.972 -12.737 1.00 33.94 350 ARG A C 1
ATOM 2647 O O . ARG A 1 350 ? 5.979 -62.026 -13.025 1.00 33.94 350 ARG A O 1
ATOM 2654 N N . ALA A 1 351 ? 8.057 -61.224 -13.393 1.00 35.12 351 ALA A N 1
ATOM 2655 C CA . ALA A 1 351 ? 7.771 -60.399 -14.567 1.00 35.12 351 ALA A CA 1
ATOM 2656 C C . ALA A 1 351 ? 7.430 -61.233 -15.819 1.00 35.12 351 ALA A C 1
ATOM 2658 O O . ALA A 1 351 ? 8.048 -62.282 -16.025 1.00 35.12 351 ALA A O 1
ATOM 2659 N N . PRO A 1 352 ? 6.551 -60.732 -16.706 1.00 34.69 352 PRO A N 1
ATOM 2660 C CA . PRO A 1 352 ? 6.552 -61.088 -18.118 1.00 34.69 352 PRO A CA 1
ATOM 2661 C C . PRO A 1 352 ? 7.251 -60.018 -18.974 1.00 34.69 352 PRO A C 1
ATOM 2663 O O . PRO A 1 352 ? 7.170 -58.817 -18.731 1.00 34.69 352 PRO A O 1
ATOM 2666 N N . SER A 1 353 ? 7.952 -60.529 -19.976 1.00 36.19 353 SER A N 1
ATOM 2667 C CA . SER A 1 353 ? 8.828 -59.917 -20.975 1.00 36.19 353 SER A CA 1
ATOM 2668 C C . SER A 1 353 ? 8.186 -58.876 -21.908 1.00 36.19 353 SER A C 1
ATOM 2670 O O . SER A 1 353 ? 7.019 -58.984 -22.277 1.00 36.19 353 SER A O 1
ATOM 2672 N N . ALA A 1 354 ? 9.007 -57.916 -22.351 1.00 38.25 354 ALA A N 1
ATOM 2673 C CA . ALA A 1 354 ? 8.699 -56.886 -23.349 1.00 38.25 354 ALA A CA 1
ATOM 2674 C C . ALA A 1 354 ? 8.619 -57.418 -24.797 1.00 38.25 354 ALA A C 1
ATOM 2676 O O . ALA A 1 354 ? 9.307 -58.385 -25.134 1.00 38.25 354 ALA A O 1
ATOM 2677 N N . PRO A 1 355 ? 7.865 -56.723 -25.670 1.00 33.50 355 PRO A N 1
ATOM 2678 C CA . PRO A 1 355 ? 8.309 -56.480 -27.052 1.00 33.50 355 PRO A CA 1
ATOM 2679 C C . PRO A 1 355 ? 8.003 -55.019 -27.512 1.00 33.50 355 PRO A C 1
ATOM 2681 O O . PRO A 1 355 ? 7.497 -54.224 -26.723 1.00 33.50 355 PRO A O 1
ATOM 2684 N N . PRO A 1 356 ? 8.386 -54.592 -28.733 1.00 36.38 356 PRO A N 1
ATOM 2685 C CA . PRO A 1 356 ? 9.560 -53.778 -29.011 1.00 36.38 356 PRO A CA 1
ATOM 2686 C C . PRO A 1 356 ? 9.268 -52.290 -29.283 1.00 36.38 356 PRO A C 1
ATOM 2688 O O . PRO A 1 356 ? 8.152 -51.845 -29.533 1.00 36.38 356 PRO A O 1
ATOM 2691 N N . THR A 1 357 ? 10.358 -51.532 -29.273 1.00 36.84 357 THR A N 1
ATOM 2692 C CA . THR A 1 357 ? 10.507 -50.108 -29.564 1.00 36.84 357 THR A CA 1
ATOM 2693 C C . THR A 1 357 ? 10.067 -49.735 -30.985 1.00 36.84 357 THR A C 1
ATOM 2695 O O . THR A 1 357 ? 10.634 -50.223 -31.960 1.00 36.84 357 THR A O 1
ATOM 2698 N N . SER A 1 358 ? 9.160 -48.765 -31.117 1.00 30.78 358 SER A N 1
ATOM 2699 C CA . SER A 1 358 ? 8.995 -47.982 -32.349 1.00 30.78 358 SER A CA 1
ATOM 2700 C C . SER A 1 358 ? 8.728 -46.513 -32.011 1.00 30.78 358 SER A C 1
ATOM 2702 O O . SER A 1 358 ? 7.689 -46.165 -31.452 1.00 30.78 358 SER A O 1
ATOM 2704 N N . GLN A 1 359 ? 9.699 -45.656 -32.329 1.00 35.62 359 GLN A N 1
ATOM 2705 C CA . GLN A 1 359 ? 9.608 -44.196 -32.242 1.00 35.62 359 GLN A CA 1
ATOM 2706 C C . GLN A 1 359 ? 8.619 -43.645 -33.286 1.00 35.62 359 GLN A C 1
ATOM 2708 O O . GLN A 1 359 ? 8.710 -44.046 -34.448 1.00 35.62 359 GLN A O 1
ATOM 2713 N N . PRO A 1 360 ? 7.776 -42.647 -32.965 1.00 31.75 360 PRO A N 1
ATOM 2714 C CA . PRO A 1 360 ? 7.139 -41.827 -33.985 1.00 31.75 360 PRO A CA 1
ATOM 2715 C C . PRO A 1 360 ? 7.992 -40.587 -34.291 1.00 31.75 360 PRO A C 1
ATOM 2717 O O . PRO A 1 360 ? 8.176 -39.700 -33.456 1.00 31.75 360 PRO A O 1
ATOM 2720 N N . ARG A 1 361 ? 8.484 -40.521 -35.534 1.00 28.86 361 ARG A N 1
ATOM 2721 C CA . ARG A 1 361 ? 8.924 -39.287 -36.198 1.00 28.86 361 ARG A CA 1
ATOM 2722 C C . ARG A 1 361 ? 7.772 -38.277 -36.202 1.00 28.86 361 ARG A C 1
ATOM 2724 O O . ARG A 1 361 ? 6.695 -38.579 -36.705 1.00 28.86 361 ARG A O 1
ATOM 2731 N N . TYR A 1 362 ? 8.024 -37.056 -35.736 1.00 29.86 362 TYR A N 1
ATOM 2732 C CA . TYR A 1 362 ? 7.159 -35.914 -36.024 1.00 29.86 362 TYR A CA 1
ATOM 2733 C C . TYR A 1 362 ? 7.368 -35.479 -37.479 1.00 29.86 362 TYR A C 1
ATOM 2735 O O . TYR A 1 362 ? 8.322 -34.772 -37.798 1.00 29.86 362 TYR A O 1
ATOM 2743 N N . THR A 1 363 ? 6.470 -35.897 -38.367 1.00 31.80 363 THR A N 1
ATOM 2744 C CA . THR A 1 363 ? 6.315 -35.317 -39.705 1.00 31.80 363 THR A CA 1
ATOM 2745 C C . THR A 1 363 ? 5.015 -34.524 -39.777 1.00 31.80 363 THR A C 1
ATOM 2747 O O . THR A 1 363 ? 3.942 -35.068 -39.556 1.00 31.80 363 THR A O 1
ATOM 2750 N N . GLN A 1 364 ? 5.179 -33.233 -40.074 1.00 32.69 364 GLN A N 1
ATOM 2751 C CA . GLN A 1 364 ? 4.326 -32.346 -40.877 1.00 32.69 364 GLN A CA 1
ATOM 2752 C C . GLN A 1 364 ? 2.797 -32.381 -40.663 1.00 32.69 364 GLN A C 1
ATOM 2754 O O . GLN A 1 364 ? 2.099 -33.333 -40.994 1.00 32.69 364 GLN A O 1
ATOM 2759 N N . ARG A 1 365 ? 2.276 -31.237 -40.191 1.00 33.22 365 ARG A N 1
ATOM 2760 C CA . ARG A 1 365 ? 0.849 -30.877 -40.163 1.00 33.22 365 ARG A CA 1
ATOM 2761 C C . ARG A 1 365 ? 0.237 -30.877 -41.576 1.00 33.22 365 ARG A C 1
ATOM 2763 O O . ARG A 1 365 ? 0.764 -30.162 -42.428 1.00 33.22 365 ARG A O 1
ATOM 2770 N N . PRO A 1 366 ? -0.925 -31.516 -41.791 1.00 36.59 366 PRO A N 1
ATOM 2771 C CA . PRO A 1 366 ? -1.815 -31.194 -42.903 1.00 36.59 366 PRO A CA 1
ATOM 2772 C C . PRO A 1 366 ? -2.722 -29.983 -42.574 1.00 36.59 366 PRO A C 1
ATOM 2774 O O . PRO A 1 366 ? -2.937 -29.676 -41.395 1.00 36.59 366 PRO A O 1
ATOM 2777 N N . PRO A 1 367 ? -3.242 -29.272 -43.594 1.00 38.31 367 PRO A N 1
ATOM 2778 C CA . PRO A 1 367 ? -4.015 -28.036 -43.437 1.00 38.31 367 PRO A CA 1
ATOM 2779 C C . PRO A 1 367 ? -5.468 -28.275 -42.983 1.00 38.31 367 PRO A C 1
ATOM 2781 O O . PRO A 1 367 ? -6.059 -29.317 -43.258 1.00 38.31 367 PRO A O 1
ATOM 2784 N N . MET A 1 368 ? -6.046 -27.280 -42.296 1.00 36.94 368 MET A N 1
ATOM 2785 C CA . MET A 1 368 ? -7.447 -27.273 -41.845 1.00 36.94 368 MET A CA 1
ATOM 2786 C C . MET A 1 368 ? -8.434 -26.984 -42.996 1.00 36.94 368 MET A C 1
ATOM 2788 O O . MET A 1 368 ? -8.126 -26.141 -43.841 1.00 36.94 368 MET A O 1
ATOM 2792 N N . PRO A 1 369 ? -9.636 -27.595 -42.997 1.00 38.31 369 PRO A N 1
ATOM 2793 C CA . PRO A 1 369 ? -10.743 -27.214 -43.875 1.00 38.31 369 PRO A CA 1
ATOM 2794 C C . PRO A 1 369 ? -11.549 -26.012 -43.320 1.00 38.31 369 PRO A C 1
ATOM 2796 O O . PRO A 1 369 ? -11.413 -25.676 -42.140 1.00 38.31 369 PRO A O 1
ATOM 2799 N N . PRO A 1 370 ? -12.363 -25.331 -44.157 1.00 37.66 370 PRO A N 1
ATOM 2800 C CA . PRO A 1 370 ? -12.932 -24.024 -43.837 1.00 37.66 370 PRO A CA 1
ATOM 2801 C C . PRO A 1 370 ? -14.268 -24.067 -43.071 1.00 37.66 370 PRO A C 1
ATOM 2803 O O . PRO A 1 370 ? -14.958 -25.078 -42.992 1.00 37.66 370 PRO A O 1
ATOM 2806 N N . SER A 1 371 ? -14.585 -22.891 -42.524 1.00 35.00 371 SER A N 1
ATOM 2807 C CA . SER A 1 371 ? -15.720 -22.487 -41.682 1.00 35.00 371 SER A CA 1
ATOM 2808 C C . SER A 1 371 ? -17.123 -22.751 -42.251 1.00 35.00 371 SER A C 1
ATOM 2810 O O . SER A 1 371 ? -17.366 -22.435 -43.413 1.00 35.00 371 SER A O 1
ATOM 2812 N N . ALA A 1 372 ? -18.060 -23.176 -41.389 1.00 29.50 372 ALA A N 1
ATOM 2813 C CA . ALA A 1 372 ? -19.444 -22.676 -41.308 1.00 29.50 372 ALA A CA 1
ATOM 2814 C C . ALA A 1 372 ? -20.201 -23.307 -40.116 1.00 29.50 372 ALA A C 1
ATOM 2816 O O . ALA A 1 372 ? -20.041 -24.494 -39.846 1.00 29.50 372 ALA A O 1
ATOM 2817 N N . GLY A 1 373 ? -21.090 -22.541 -39.467 1.00 28.88 373 GLY A N 1
ATOM 2818 C CA . GLY A 1 373 ? -22.240 -23.097 -38.735 1.00 28.88 373 GLY A CA 1
ATOM 2819 C C . GLY A 1 373 ? -22.365 -22.715 -37.259 1.00 28.88 373 GLY A C 1
ATOM 2820 O O . GLY A 1 373 ? -21.706 -23.270 -36.389 1.00 28.88 373 GLY A O 1
ATOM 2821 N N . SER A 1 374 ? -23.288 -21.801 -36.978 1.00 40.12 374 SER A N 1
ATOM 2822 C CA . SER A 1 374 ? -23.830 -21.467 -35.660 1.00 40.12 374 SER A CA 1
ATOM 2823 C C . SER A 1 374 ? -24.427 -22.680 -34.933 1.00 40.12 374 SER A C 1
ATOM 2825 O O . SER A 1 374 ? -25.406 -23.254 -35.411 1.00 40.12 374 SER A O 1
ATOM 2827 N N . HIS A 1 375 ? -23.932 -22.994 -33.733 1.00 34.34 375 HIS A N 1
ATOM 2828 C CA . HIS A 1 375 ? -24.618 -23.862 -32.772 1.00 34.34 375 HIS A CA 1
ATOM 2829 C C . HIS A 1 375 ? -24.571 -23.267 -31.360 1.00 34.34 375 HIS A C 1
ATOM 2831 O O . HIS A 1 375 ? -23.512 -22.945 -30.825 1.00 34.34 375 HIS A O 1
ATOM 2837 N N . GLN A 1 376 ? -25.767 -23.097 -30.792 1.00 35.69 376 GLN A N 1
ATOM 2838 C CA . GLN A 1 376 ? -26.029 -22.694 -29.415 1.00 35.69 376 GLN A CA 1
ATOM 2839 C C . GLN A 1 376 ? -25.459 -23.745 -28.452 1.00 35.69 376 GLN A C 1
ATOM 2841 O O . GLN A 1 376 ? -25.760 -24.931 -28.576 1.00 35.69 376 GLN A O 1
ATOM 2846 N N . GLN A 1 377 ? -24.646 -23.312 -27.487 1.00 38.72 377 GLN A N 1
ATOM 2847 C CA . GLN A 1 377 ? -24.201 -24.159 -26.379 1.00 38.72 377 GLN A CA 1
ATOM 2848 C C . GLN A 1 377 ? -25.225 -24.130 -25.229 1.00 38.72 377 GLN A C 1
ATOM 2850 O O . GLN A 1 377 ? -25.792 -23.071 -24.953 1.00 38.72 377 GLN A O 1
ATOM 2855 N N . PRO A 1 378 ? -25.458 -25.258 -24.535 1.00 43.06 378 PRO A N 1
ATOM 2856 C CA . PRO A 1 378 ? -26.381 -25.317 -23.406 1.00 43.06 378 PRO A CA 1
ATOM 2857 C C . PRO A 1 378 ? -25.817 -24.577 -22.181 1.00 43.06 378 PRO A C 1
ATOM 2859 O O . PRO A 1 378 ? -24.624 -24.658 -21.888 1.00 43.06 378 PRO A O 1
ATOM 2862 N N . GLU A 1 379 ? -26.684 -23.862 -21.452 1.00 53.06 379 GLU A N 1
ATOM 2863 C CA . GLU A 1 379 ? -26.309 -23.108 -20.247 1.00 53.06 379 GLU A CA 1
ATOM 2864 C C . GLU A 1 379 ? -25.649 -24.012 -19.188 1.00 53.06 379 GLU A C 1
ATOM 2866 O O . GLU A 1 379 ? -26.255 -24.954 -18.665 1.00 53.06 379 GLU A O 1
ATOM 2871 N N . GLY A 1 380 ? -24.397 -23.689 -18.856 1.00 57.66 380 GLY A N 1
ATOM 2872 C CA . GLY A 1 380 ? -23.600 -24.388 -17.856 1.00 57.66 380 GLY A CA 1
ATOM 2873 C C . GLY A 1 380 ? -24.065 -24.130 -16.421 1.00 57.66 380 GLY A C 1
ATOM 2874 O O . GLY A 1 380 ? -24.594 -23.074 -16.084 1.00 57.66 380 GLY A O 1
ATOM 2875 N N . PHE A 1 381 ? -23.799 -25.103 -15.552 1.00 53.47 381 PHE A N 1
ATOM 2876 C CA . PHE A 1 381 ? -24.147 -25.146 -14.124 1.00 53.47 381 PHE A CA 1
ATOM 2877 C C . PHE A 1 381 ? -23.871 -23.843 -13.339 1.00 53.47 381 PHE A C 1
ATOM 2879 O O . PHE A 1 381 ? -24.622 -23.494 -12.430 1.00 53.47 381 PHE A O 1
ATOM 2886 N N . LEU A 1 382 ? -22.851 -23.075 -13.732 1.00 52.09 382 LEU A N 1
ATOM 2887 C CA . LEU A 1 382 ? -22.495 -21.801 -13.105 1.00 52.09 382 LEU A CA 1
ATOM 2888 C C . LEU A 1 382 ? -23.526 -20.681 -13.346 1.00 52.09 382 LEU A C 1
ATOM 2890 O O . LEU A 1 382 ? -23.715 -19.860 -12.451 1.00 52.09 382 LEU A O 1
ATOM 2894 N N . SER A 1 383 ? -24.249 -20.662 -14.479 1.00 56.69 383 SER A N 1
ATOM 2895 C CA . SER A 1 383 ? -25.326 -19.673 -14.702 1.00 56.69 383 SER A CA 1
ATOM 2896 C C . SER A 1 383 ? -26.537 -19.955 -13.805 1.00 56.69 383 SER A C 1
ATOM 2898 O O . SER A 1 383 ? -27.181 -19.028 -13.308 1.00 56.69 383 SER A O 1
ATOM 2900 N N . LYS A 1 384 ? -26.815 -21.240 -13.543 1.00 55.66 384 LYS A N 1
ATOM 2901 C CA . LYS A 1 384 ? -27.890 -21.685 -12.646 1.00 55.66 384 LYS A CA 1
ATOM 2902 C C . LYS A 1 384 ? -27.559 -21.384 -11.186 1.00 55.66 384 LYS A C 1
ATOM 2904 O O . LYS A 1 384 ? -28.432 -20.922 -10.457 1.00 55.66 384 LYS A O 1
ATOM 2909 N N . LEU A 1 385 ? -26.300 -21.563 -10.785 1.00 51.94 385 LEU A N 1
ATOM 2910 C CA . LEU A 1 385 ? -25.838 -21.234 -9.436 1.00 51.94 385 LEU A CA 1
ATOM 2911 C C . LEU A 1 385 ? -25.872 -19.716 -9.170 1.00 51.94 385 LEU A C 1
ATOM 2913 O O . LEU A 1 385 ? -26.289 -19.290 -8.096 1.00 51.94 385 LEU A O 1
ATOM 2917 N N . PHE A 1 386 ? -25.535 -18.891 -10.170 1.00 56.03 386 PHE A N 1
ATOM 2918 C CA . PHE A 1 386 ? -25.619 -17.429 -10.064 1.00 56.03 386 PHE A CA 1
ATOM 2919 C C . PHE A 1 386 ? -27.061 -16.913 -9.953 1.00 56.03 386 PHE A C 1
ATOM 2921 O O . PHE A 1 386 ? -27.327 -16.002 -9.178 1.00 56.03 386 PHE A O 1
ATOM 2928 N N . LYS A 1 387 ? -28.020 -17.507 -10.673 1.00 65.44 387 LYS A N 1
ATOM 2929 C CA . LYS A 1 387 ? -29.437 -17.110 -10.566 1.00 65.44 387 LYS A CA 1
ATOM 2930 C C . LYS A 1 387 ? -30.091 -17.531 -9.241 1.00 65.44 387 LYS A C 1
ATOM 2932 O O . LYS A 1 387 ? -31.099 -16.943 -8.865 1.00 65.44 387 LYS A O 1
ATOM 2937 N N . PHE A 1 388 ? -29.540 -18.524 -8.541 1.00 55.75 388 PHE A N 1
ATOM 2938 C CA . PHE A 1 388 ? -30.054 -18.989 -7.248 1.00 55.75 388 PHE A CA 1
ATOM 2939 C C . PHE A 1 388 ? -29.537 -18.160 -6.059 1.00 55.75 388 PHE A C 1
ATOM 2941 O O . PHE A 1 388 ? -30.267 -17.969 -5.094 1.00 55.75 388 PHE A O 1
ATOM 2948 N N . LEU A 1 389 ? -28.308 -17.637 -6.133 1.00 51.25 389 LEU A N 1
ATOM 2949 C CA . LEU A 1 389 ? -27.676 -16.881 -5.038 1.00 51.25 389 LEU A CA 1
ATOM 2950 C C . LEU A 1 389 ? -28.063 -15.393 -4.974 1.00 51.25 389 LEU A C 1
ATOM 2952 O O . LEU A 1 389 ? -27.792 -14.747 -3.967 1.00 51.25 389 LEU A O 1
ATOM 2956 N N . PHE A 1 390 ? -28.678 -14.849 -6.026 1.00 60.62 390 PHE A N 1
ATOM 2957 C CA . PHE A 1 390 ? -28.999 -13.420 -6.144 1.00 60.62 390 PHE A CA 1
ATOM 2958 C C . PHE A 1 390 ? -30.494 -13.159 -6.389 1.00 60.62 390 PHE A C 1
ATOM 2960 O O . PHE A 1 390 ? -30.848 -12.277 -7.172 1.00 60.62 390 PHE A O 1
ATOM 2967 N N . LYS A 1 391 ? -31.366 -13.937 -5.737 1.00 47.00 391 LYS A N 1
ATOM 2968 C CA . LYS A 1 391 ? -32.804 -13.655 -5.664 1.00 47.00 391 LYS A CA 1
ATOM 2969 C C . LYS A 1 391 ? -33.183 -13.043 -4.327 1.00 47.00 391 LYS A C 1
ATOM 2971 O O . LYS A 1 391 ? -32.676 -13.552 -3.304 1.00 47.00 391 LYS A O 1
#

pLDDT: mean 77.88, std 22.04, range [28.86, 98.31]

Mean predicted aligned error: 15.83 Å

Radius of gyration: 30.24 Å; Cα contacts (8 Å, |Δi|>4): 534; chains: 1; bounding box: 82×83×71 Å

Nearest PDB structures (foldseek):
  7y01-assembly1_A  TM=5.971E-01  e=9.173E-03  Zea mays
  8sok-assembly1_D  TM=5.520E-01  e=4.744E-02  Homo sapiens

Secondary structure (DSSP, 8-state):
---GGGGGG--S----GGGS-TTHHHH---STTTTHHHHHHHHHHHHHHHH-TTHHHHTT-BTTBSS--HHHHH-TTT-HHHHHHHHSTTTHHHHHHHHHHHHS-GGGPPPHHHHHTT-SPPP-SS-----TT-TTS-PPPP--SSEEEETT-HHHHHHTTTSEEEEEEE--EEEEEE-TTT--EEEEEESS-TTSEEEEEEE-HHHHHH-SS---GGGTT-EEEEEEE-PPPEEEE-SS-EEEEEEEE--SGGGEEEE-HHHHHHHHH-SSSSPPPPPPPHHHHHHHHHHHH----PPPPPPPP-------PPPPPPPPPPPPHHHHHHHHHHHHSPPPP-PPPPPP-PPPPP----------PPPPPPP----PPPPPHHHHHHHHHT-

Solvent-accessible surface area (backbone atoms only — not comparable to full-atom values): 23838 Å² total; per-residue (Å²): 135,78,57,80,95,52,38,90,74,41,54,94,65,92,74,62,50,42,50,46,51,67,52,45,77,84,66,40,65,45,48,97,66,65,58,26,52,34,51,41,52,50,50,53,43,51,54,46,41,72,77,38,64,64,51,43,62,80,49,48,25,39,99,80,29,62,52,50,44,36,51,36,39,67,39,33,44,56,15,58,61,43,28,57,36,43,72,36,82,95,36,24,64,58,35,51,54,49,41,41,45,35,73,44,59,73,89,54,47,36,50,54,71,33,52,77,69,70,34,69,64,62,86,67,100,62,86,90,63,56,46,66,70,62,89,82,62,87,74,76,43,34,60,65,84,42,61,68,44,52,27,71,40,43,71,66,54,59,72,38,40,71,27,64,33,31,37,35,34,50,30,61,40,52,47,78,49,60,46,85,94,77,66,45,54,34,39,38,42,24,29,44,64,77,74,34,73,23,30,30,42,38,28,45,54,72,15,57,73,54,35,83,81,68,89,44,69,88,43,44,72,39,32,34,41,34,49,38,53,30,43,71,71,49,72,52,77,53,101,88,52,48,29,36,36,33,35,29,72,42,59,53,58,39,33,54,42,82,47,52,65,70,55,50,52,45,44,67,65,27,43,54,96,63,76,74,76,77,77,81,43,59,56,55,53,51,48,54,52,53,59,69,71,51,76,79,77,72,74,80,73,90,76,84,90,78,85,86,89,84,92,79,82,92,75,83,81,79,79,76,80,82,69,51,76,66,54,49,51,52,50,52,55,62,73,70,55,78,85,79,82,84,77,83,82,82,77,91,80,84,86,84,83,88,84,83,92,76,85,82,79,92,74,81,88,79,85,84,83,85,91,85,84,94,75,88,77,80,90,53,71,68,62,57,52,54,62,65,76,72,113